Protein AF-0000000083104603 (afdb_homodimer)

pLDDT: mean 84.37, std 15.67, range [24.72, 98.12]

Structure (mmCIF, N/CA/C/O backbone):
data_AF-0000000083104603-model_v1
#
loop_
_entity.id
_entity.type
_entity.pdbx_description
1 polymer 'Crp/Fnr family transcriptional regulator'
#
loop_
_atom_site.group_PDB
_atom_site.id
_atom_site.type_symbol
_atom_site.label_atom_id
_atom_site.label_alt_id
_atom_site.label_comp_id
_atom_site.label_asym_id
_atom_site.label_entity_id
_atom_site.label_seq_id
_atom_site.pdbx_PDB_ins_code
_atom_site.Cartn_x
_atom_site.Cartn_y
_atom_site.Cartn_z
_atom_site.occupancy
_atom_site.B_iso_or_equiv
_atom_site.auth_seq_id
_atom_site.auth_comp_id
_atom_site.auth_asym_id
_atom_site.auth_atom_id
_atom_site.pdbx_PDB_model_num
ATOM 1 N N . MET A 1 1 ? -26.875 32.531 12.641 1 25.25 1 MET A N 1
ATOM 2 C CA . MET A 1 1 ? -26.422 31.781 11.461 1 25.25 1 MET A CA 1
ATOM 3 C C . MET A 1 1 ? -24.922 31.516 11.539 1 25.25 1 MET A C 1
ATOM 5 O O . MET A 1 1 ? -24.109 32.375 11.156 1 25.25 1 MET A O 1
ATOM 9 N N . SER A 1 2 ? -24.281 31.094 12.805 1 28.8 2 SER A N 1
ATOM 10 C CA . SER A 1 2 ? -22.938 31.141 13.359 1 28.8 2 SER A CA 1
ATOM 11 C C . SER A 1 2 ? -21.953 30.344 12.492 1 28.8 2 SER A C 1
ATOM 13 O O . SER A 1 2 ? -22.188 29.172 12.203 1 28.8 2 SER A O 1
ATOM 15 N N . ASN A 1 3 ? -21.141 30.984 11.594 1 29.56 3 ASN A N 1
ATOM 16 C CA . ASN A 1 3 ? -20.078 30.703 10.648 1 29.56 3 ASN A CA 1
ATOM 17 C C . ASN A 1 3 ? -18.969 29.859 11.281 1 29.56 3 ASN A C 1
ATOM 19 O O . ASN A 1 3 ? -18.359 30.281 12.273 1 29.56 3 ASN A O 1
ATOM 23 N N . CYS A 1 4 ? -19.047 28.562 11.32 1 35.66 4 CYS A N 1
ATOM 24 C CA . CYS A 1 4 ? -18.031 27.625 11.789 1 35.66 4 CYS A CA 1
ATOM 25 C C . CYS A 1 4 ? -16.641 28.047 11.305 1 35.66 4 CYS A C 1
ATOM 27 O O . CYS A 1 4 ? -15.992 27.312 10.562 1 35.66 4 CYS A O 1
ATOM 29 N N . ASN A 1 5 ? -16.359 29.297 10.898 1 34.16 5 ASN A N 1
ATOM 30 C CA . ASN A 1 5 ? -15.117 29.859 10.383 1 34.16 5 ASN A CA 1
ATOM 31 C C . ASN A 1 5 ? -13.945 29.625 11.336 1 34.16 5 ASN A C 1
ATOM 33 O O . ASN A 1 5 ? -12.828 30.094 11.078 1 34.16 5 ASN A O 1
ATOM 37 N N . GLY A 1 6 ? -14.125 29.953 12.742 1 32.59 6 GLY A N 1
ATOM 38 C CA . GLY A 1 6 ? -13.055 30.203 13.695 1 32.59 6 GLY A CA 1
ATOM 39 C C . GLY A 1 6 ? -12.133 29.016 13.875 1 32.59 6 GLY A C 1
ATOM 40 O O . GLY A 1 6 ? -12.43 27.922 13.406 1 32.59 6 GLY A O 1
ATOM 41 N N . VAL A 1 7 ? -10.922 29.297 14.633 1 36.81 7 VAL A N 1
ATOM 42 C CA . VAL A 1 7 ? -9.875 28.469 15.211 1 36.81 7 VAL A CA 1
ATOM 43 C C . VAL A 1 7 ? -10.5 27.25 15.891 1 36.81 7 VAL A C 1
ATOM 45 O O . VAL A 1 7 ? -11.328 27.391 16.797 1 36.81 7 VAL A O 1
ATOM 48 N N . CYS A 1 8 ? -10.672 26.219 15.25 1 39.34 8 CYS A N 1
ATOM 49 C CA . CYS A 1 8 ? -11.109 24.922 15.758 1 39.34 8 CYS A CA 1
ATOM 50 C C . CYS A 1 8 ? -10.453 24.609 17.094 1 39.34 8 CYS A C 1
ATOM 52 O O . CYS A 1 8 ? -9.641 23.688 17.188 1 39.34 8 CYS A O 1
ATOM 54 N N . ASP A 1 9 ? -9.805 25.469 17.812 1 39.16 9 ASP A N 1
ATOM 55 C CA . ASP A 1 9 ? -9.266 25.172 19.141 1 39.16 9 ASP A CA 1
ATOM 56 C C . ASP A 1 9 ? -10.234 24.297 19.938 1 39.16 9 ASP A C 1
ATOM 58 O O . ASP A 1 9 ? -9.805 23.422 20.703 1 39.16 9 ASP A O 1
ATOM 62 N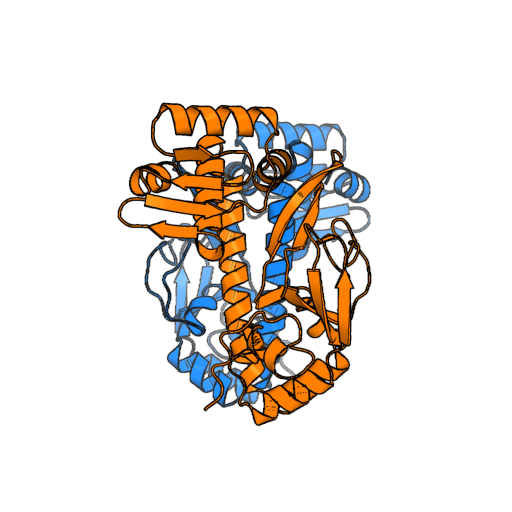 N . LEU A 1 10 ? -11.586 24.875 20.328 1 36.53 10 LEU A N 1
ATOM 63 C CA . LEU A 1 10 ? -12.625 24.312 21.188 1 36.53 10 LEU A CA 1
ATOM 64 C C . LEU A 1 10 ? -13.398 23.219 20.453 1 36.53 10 LEU A C 1
ATOM 66 O O . LEU A 1 10 ? -14.484 22.828 20.891 1 36.53 10 LEU A O 1
ATOM 70 N N . CYS A 1 11 ? -13.406 23.031 19.234 1 40.56 11 CYS A N 1
ATOM 71 C CA . CYS A 1 11 ? -14.352 22 18.828 1 40.56 11 CYS A CA 1
ATOM 72 C C . CYS A 1 11 ? -14.195 20.75 19.688 1 40.56 11 CYS A C 1
ATOM 74 O O . CYS A 1 11 ? -13.312 19.922 19.453 1 40.56 11 CYS A O 1
ATOM 76 N N . GLN A 1 12 ? -14.344 20.766 20.812 1 37 12 GLN A N 1
ATOM 77 C CA . GLN A 1 12 ? -14.742 19.766 21.812 1 37 12 GLN A CA 1
ATOM 78 C C . GLN A 1 12 ? -16.016 19.047 21.375 1 37 12 GLN A C 1
ATOM 80 O O . GLN A 1 12 ? -16.984 19.672 20.969 1 37 12 GLN A O 1
ATOM 85 N N . GLY A 1 13 ? -16.141 17.812 20.875 1 40.44 13 GLY A N 1
ATOM 86 C CA . GLY A 1 13 ? -17.281 16.938 20.703 1 40.44 13 GLY A CA 1
ATOM 87 C C . GLY A 1 13 ? -17.625 16.688 19.25 1 40.44 13 GLY A C 1
ATOM 88 O O . GLY A 1 13 ? -16.781 16.281 18.453 1 40.44 13 GLY A O 1
ATOM 89 N N . LYS A 1 14 ? -18.938 17.375 18.812 1 45.31 14 LYS A N 1
ATOM 90 C CA . LYS A 1 14 ? -19.766 17.125 17.641 1 45.31 14 LYS A CA 1
ATOM 91 C C . LYS A 1 14 ? -19 17.406 16.344 1 45.31 14 LYS A C 1
ATOM 93 O O . LYS A 1 14 ? -19.094 16.641 15.391 1 45.31 14 LYS A O 1
ATOM 98 N N . TYR A 1 15 ? -18.266 18.5 16.203 1 46.34 15 TYR A N 1
ATOM 99 C CA . TYR A 1 15 ? -17.75 19.016 14.938 1 46.34 15 TYR A CA 1
ATOM 100 C C . TYR A 1 15 ? -16.453 18.312 14.555 1 46.34 15 TYR A C 1
ATOM 102 O O . TYR A 1 15 ? -16.094 18.266 13.375 1 46.34 15 TYR A O 1
ATOM 110 N N . CYS A 1 16 ? -15.859 17.703 15.57 1 57.06 16 CYS A N 1
ATOM 111 C CA . CYS A 1 16 ? -14.578 17.062 15.297 1 57.06 16 CYS A CA 1
ATOM 112 C C . CYS A 1 16 ? -14.766 15.867 14.367 1 57.06 16 CYS A C 1
ATOM 114 O O . CYS A 1 16 ? -13.977 15.656 13.445 1 57.06 16 CYS A O 1
ATOM 116 N N . ALA A 1 17 ? -15.82 15.359 14.492 1 56.31 17 ALA A N 1
ATOM 117 C CA . ALA A 1 17 ? -16.047 14.172 13.68 1 56.31 17 ALA A CA 1
ATOM 118 C C . ALA A 1 17 ? -16.281 14.539 12.219 1 56.31 17 ALA A C 1
ATOM 120 O O . ALA A 1 17 ? -15.938 13.781 11.312 1 56.31 17 ALA A O 1
ATOM 121 N N . LYS A 1 18 ? -16.797 15.688 12.094 1 57.59 18 LYS A N 1
ATOM 122 C CA . LYS A 1 18 ? -17.094 16.125 10.734 1 57.59 18 LYS A CA 1
ATOM 123 C C . LYS A 1 18 ? -15.82 16.328 9.922 1 57.59 18 LYS A C 1
ATOM 125 O O . LYS A 1 18 ? -15.828 16.188 8.695 1 57.59 18 LYS A O 1
ATOM 130 N N . LYS A 1 19 ? -14.859 16.609 10.703 1 57.12 19 LYS A N 1
ATOM 131 C CA . LYS A 1 19 ? -13.594 16.891 10.023 1 57.12 19 LYS A CA 1
ATOM 132 C C . LYS A 1 19 ? -12.945 15.586 9.539 1 57.12 19 LYS A C 1
ATOM 134 O O . LYS A 1 19 ? -12.117 15.602 8.633 1 57.12 19 LYS A O 1
ATOM 139 N N . VAL A 1 20 ? -13.508 14.586 10.234 1 58.62 20 VAL A N 1
ATOM 140 C CA . VAL A 1 20 ? -12.938 13.305 9.852 1 58.62 20 VAL A CA 1
ATOM 141 C C . VAL A 1 20 ? -13.688 12.75 8.641 1 58.62 20 VAL A C 1
ATOM 143 O O . VAL A 1 20 ? -14.914 12.68 8.641 1 58.62 20 VAL A O 1
ATOM 146 N N . SER A 1 21 ? -12.922 12.523 7.602 1 62.38 21 SER A N 1
ATOM 147 C CA . SER A 1 21 ? -13.422 12.219 6.266 1 62.38 21 SER A CA 1
ATOM 148 C C . SER A 1 21 ? -14.477 11.125 6.309 1 62.38 21 SER A C 1
ATOM 150 O O . SER A 1 21 ? -15.523 11.227 5.664 1 62.38 21 SER A O 1
ATOM 152 N N . ILE A 1 22 ? -14.336 10.125 7.211 1 67.94 22 ILE A N 1
ATOM 153 C CA . ILE A 1 22 ? -15.219 8.977 7.055 1 67.94 22 ILE A CA 1
ATOM 154 C C . ILE A 1 22 ? -16.578 9.281 7.668 1 67.94 22 ILE A C 1
ATOM 156 O O . ILE A 1 22 ? -17.594 8.664 7.312 1 67.94 22 ILE A O 1
ATOM 160 N N . PHE A 1 23 ? -16.625 10.289 8.547 1 70.31 23 PHE A N 1
ATOM 161 C CA . PHE A 1 23 ? -17.906 10.57 9.203 1 70.31 23 PHE A CA 1
ATOM 162 C C . PHE A 1 23 ? -18.547 11.82 8.602 1 70.31 23 PHE A C 1
ATOM 164 O O . PHE A 1 23 ? -19.688 12.156 8.945 1 70.31 23 PHE A O 1
ATOM 171 N N . SER A 1 24 ? -17.688 12.484 7.82 1 66 24 SER A N 1
ATOM 172 C CA . SER A 1 24 ? -18.156 13.75 7.277 1 66 24 SER A CA 1
ATOM 173 C C . SER A 1 24 ? -19.438 13.562 6.457 1 66 24 SER A C 1
ATOM 175 O O . SER A 1 24 ? -20.203 14.508 6.258 1 66 24 SER A O 1
ATOM 177 N N . ILE A 1 25 ? -19.625 12.414 6.023 1 61.97 25 ILE A N 1
ATOM 178 C CA . ILE A 1 25 ? -20.766 12.172 5.145 1 61.97 25 ILE A CA 1
ATOM 179 C C . ILE A 1 25 ? -22 11.852 5.977 1 61.97 25 ILE A C 1
ATOM 181 O O . ILE A 1 25 ? -23.125 11.82 5.453 1 61.97 25 ILE A O 1
ATOM 185 N N . LEU A 1 26 ? -21.812 11.664 7.152 1 68.69 26 LEU A N 1
ATOM 186 C CA . LEU A 1 26 ? -22.938 11.258 7.992 1 68.69 26 LEU A CA 1
ATOM 187 C C . LEU A 1 26 ? -23.828 12.445 8.32 1 68.69 26 LEU A C 1
ATOM 189 O O . LEU A 1 26 ? -23.344 13.57 8.461 1 68.69 26 LEU A O 1
ATOM 193 N N . PRO A 1 27 ? -25.141 12.141 8.273 1 68.56 27 PRO A N 1
ATOM 194 C CA . PRO A 1 27 ? -26.047 13.195 8.719 1 68.56 27 PRO A CA 1
ATOM 195 C C . PRO A 1 27 ? -25.703 13.734 10.102 1 68.56 27 PRO A C 1
ATOM 197 O O . PRO A 1 27 ? -25.078 13.031 10.906 1 68.56 27 PRO A O 1
ATOM 200 N N . GLU A 1 28 ? -26.062 14.961 10.297 1 70.56 28 GLU A N 1
ATOM 201 C CA . GLU A 1 28 ? -25.719 15.68 11.516 1 70.56 28 GLU A CA 1
ATOM 202 C C . GLU A 1 28 ? -26.156 14.906 12.758 1 70.56 28 GLU A C 1
ATOM 204 O O . GLU A 1 28 ? -25.438 14.859 13.758 1 70.56 28 GLU A O 1
ATOM 209 N N . GLU A 1 29 ? -27.391 14.367 12.695 1 71.44 29 GLU A N 1
ATOM 210 C CA . GLU A 1 29 ? -27.891 13.625 13.852 1 71.44 29 GLU A CA 1
ATOM 211 C C . GLU A 1 29 ? -27 12.43 14.164 1 71.44 29 GLU A C 1
ATOM 213 O O . GLU A 1 29 ? -26.734 12.133 15.328 1 71.44 29 GLU A O 1
ATOM 218 N N . GLU A 1 30 ? -26.516 11.797 13.227 1 71.06 30 GLU A N 1
ATOM 219 C CA . GLU A 1 30 ? -25.656 10.633 13.398 1 71.06 30 GLU A CA 1
ATOM 220 C C . GLU A 1 30 ? -24.25 11.047 13.836 1 71.06 30 GLU A C 1
ATOM 222 O O . GLU A 1 30 ? -23.625 10.359 14.648 1 71.06 30 GLU A O 1
ATOM 227 N N . LEU A 1 31 ? -23.891 12.164 13.336 1 73.31 31 LEU A N 1
ATOM 228 C CA . LEU A 1 31 ? -22.578 12.703 13.734 1 73.31 31 LEU A CA 1
ATOM 229 C C . LEU A 1 31 ? -22.562 13.023 15.219 1 73.31 31 LEU A C 1
ATOM 231 O O . LEU A 1 31 ? -21.562 12.789 15.898 1 73.31 31 LEU A O 1
ATOM 235 N N . ALA A 1 32 ? -23.656 13.531 15.641 1 73.56 32 ALA A N 1
ATOM 236 C CA . ALA A 1 32 ? -23.766 13.883 17.047 1 73.56 32 ALA A CA 1
ATOM 237 C C . ALA A 1 32 ? -23.641 12.648 17.938 1 73.56 32 ALA A C 1
ATOM 239 O O . ALA A 1 32 ? -23.016 12.695 19 1 73.56 32 ALA A O 1
ATOM 240 N N . GLN A 1 33 ? -24.219 11.602 17.516 1 72.81 33 GLN A N 1
ATOM 241 C CA . GLN A 1 33 ? -24.172 10.359 18.281 1 72.81 33 GLN A CA 1
ATOM 242 C C . GLN A 1 33 ? -22.75 9.812 18.359 1 72.81 33 GLN A C 1
ATOM 244 O O . GLN A 1 33 ? -22.344 9.273 19.391 1 72.81 33 GLN A O 1
ATOM 249 N N . ILE A 1 34 ? -22.078 10.047 17.344 1 75.31 34 ILE A N 1
ATOM 250 C CA . ILE A 1 34 ? -20.703 9.539 17.281 1 75.31 34 ILE A CA 1
ATOM 251 C C . ILE A 1 34 ? -19.797 10.414 18.125 1 75.31 34 ILE A C 1
ATOM 253 O O . ILE A 1 34 ? -18.938 9.914 18.859 1 75.31 34 ILE A O 1
ATOM 257 N N . THR A 1 35 ? -20.031 11.695 17.984 1 75.38 35 THR A N 1
ATOM 258 C CA . THR A 1 35 ? -19.188 12.656 18.672 1 75.38 35 THR A CA 1
ATOM 259 C C . THR A 1 35 ? -19.219 12.422 20.188 1 75.38 35 THR A C 1
ATOM 261 O O . THR A 1 35 ? -18.203 12.539 20.859 1 75.38 35 THR A O 1
ATOM 264 N N . ASN A 1 36 ? -20.328 12.039 20.641 1 77.12 36 ASN A N 1
ATOM 265 C CA . ASN A 1 36 ? -20.484 11.82 22.078 1 77.12 36 ASN A CA 1
ATOM 266 C C . ASN A 1 36 ? -19.734 10.578 22.531 1 77.12 36 ASN A C 1
ATOM 268 O O . ASN A 1 36 ? -19.469 10.414 23.734 1 77.12 36 ASN A O 1
ATOM 272 N N . LYS A 1 37 ? -19.359 9.828 21.672 1 79.19 37 LYS A N 1
ATOM 273 C CA . LYS A 1 37 ? -18.703 8.57 22.016 1 79.19 37 LYS A CA 1
ATOM 274 C C . LYS A 1 37 ? -17.188 8.68 21.859 1 79.19 37 LYS A C 1
ATOM 276 O O . LYS A 1 37 ? -16.453 7.762 22.234 1 79.19 37 LYS A O 1
ATOM 281 N N . LEU A 1 38 ? -16.797 9.766 21.422 1 83.62 38 LEU A N 1
ATOM 282 C CA . LEU A 1 38 ? -15.375 9.93 21.125 1 83.62 38 LEU A CA 1
ATOM 283 C C . LEU A 1 38 ? -14.602 10.383 22.359 1 83.62 38 LEU A C 1
ATOM 285 O O . LEU A 1 38 ? -15.07 11.25 23.094 1 83.62 38 LEU A O 1
ATOM 289 N N . GLU A 1 39 ? -13.594 9.711 22.703 1 88.56 39 GLU A N 1
ATOM 290 C CA . GLU A 1 39 ? -12.609 10.195 23.656 1 88.56 39 GLU A CA 1
ATOM 291 C C . GLU A 1 39 ? -11.562 11.086 22.984 1 88.56 39 GLU A C 1
ATOM 293 O O . GLU A 1 39 ? -10.992 10.711 21.953 1 88.56 39 GLU A O 1
ATOM 298 N N . VAL A 1 40 ? -11.352 12.266 23.578 1 90.88 40 VAL A N 1
ATOM 299 C CA . VAL A 1 40 ? -10.367 13.18 23 1 90.88 40 VAL A CA 1
ATOM 300 C C . VAL A 1 40 ? -9.086 13.148 23.844 1 90.88 40 VAL A C 1
ATOM 302 O O . VAL A 1 40 ? -9.133 13.242 25.062 1 90.88 40 VAL A O 1
ATOM 305 N N . ARG A 1 41 ? -7.977 13.039 23.172 1 94.56 41 ARG A N 1
ATOM 306 C CA . ARG A 1 41 ? -6.672 13.008 23.828 1 94.56 41 ARG A CA 1
ATOM 307 C C . ARG A 1 41 ? -5.707 13.992 23.172 1 94.56 41 ARG A C 1
ATOM 309 O O . ARG A 1 41 ? -5.695 14.141 21.953 1 94.56 41 ARG A O 1
ATOM 316 N N . LYS A 1 42 ? -4.949 14.594 24 1 96.81 42 LYS A N 1
ATOM 317 C CA . LYS A 1 42 ? -3.906 15.5 23.516 1 96.81 42 LYS A CA 1
ATOM 318 C C . LYS A 1 42 ? -2.535 14.828 23.562 1 96.81 42 LYS A C 1
ATOM 320 O O . LYS A 1 42 ? -2.223 14.109 24.516 1 96.81 42 LYS A O 1
ATOM 325 N N . TYR A 1 43 ? -1.79 15.016 22.531 1 97.25 43 TYR A N 1
ATOM 326 C CA . TYR A 1 43 ? -0.425 14.508 22.422 1 97.25 43 TYR A CA 1
ATOM 327 C C . TYR A 1 43 ? 0.558 15.648 22.172 1 97.25 43 TYR A C 1
ATOM 329 O O . TYR A 1 43 ? 0.268 16.562 21.406 1 97.25 43 TYR A O 1
ATOM 337 N N . LYS A 1 44 ? 1.662 15.555 22.828 1 98.12 44 LYS A N 1
ATOM 338 C CA . LYS A 1 44 ? 2.742 16.5 22.547 1 98.12 44 LYS A CA 1
ATOM 339 C C . LYS A 1 44 ? 3.615 16 21.391 1 98.12 44 LYS A C 1
ATOM 341 O O . LYS A 1 44 ? 3.602 14.812 21.062 1 98.12 44 LYS A O 1
ATOM 346 N N . LYS A 1 45 ? 4.344 16.922 20.875 1 96.62 45 LYS A N 1
ATOM 347 C CA . LYS A 1 45 ? 5.328 16.547 19.875 1 96.62 45 LYS A CA 1
ATOM 348 C C . LYS A 1 45 ? 6.215 15.406 20.375 1 96.62 45 LYS A C 1
ATOM 350 O O . LYS A 1 45 ? 6.695 15.438 21.5 1 96.62 45 LYS A O 1
ATOM 355 N N . ASN A 1 46 ? 6.305 14.375 19.656 1 97 46 ASN A N 1
ATOM 356 C CA . ASN A 1 46 ? 7.18 13.234 19.891 1 97 46 ASN A CA 1
ATOM 357 C C . ASN A 1 46 ? 6.547 12.219 20.844 1 97 46 ASN A C 1
ATOM 359 O O . ASN A 1 46 ? 7.188 11.242 21.234 1 97 46 ASN A O 1
ATOM 363 N N . ASP A 1 47 ? 5.297 12.5 21.156 1 97.94 47 ASP A N 1
ATOM 364 C CA . ASP A 1 47 ? 4.566 11.461 21.875 1 97.94 47 ASP A CA 1
ATOM 365 C C . ASP A 1 47 ? 4.199 10.305 20.953 1 97.94 47 ASP A C 1
ATOM 367 O O . ASP A 1 47 ? 3.762 10.523 19.812 1 97.94 47 ASP A O 1
ATOM 371 N N . MET A 1 48 ? 4.402 9.07 21.453 1 97.5 48 MET A N 1
ATOM 372 C CA . MET A 1 48 ? 3.939 7.898 20.703 1 97.5 48 MET A CA 1
ATOM 373 C C . MET A 1 48 ? 2.441 7.695 20.891 1 97.5 48 MET A C 1
ATOM 375 O O . MET A 1 48 ? 1.942 7.73 22.031 1 97.5 48 MET A O 1
ATOM 379 N N . LEU A 1 49 ? 1.743 7.582 19.812 1 95.81 49 LEU A N 1
ATOM 380 C CA . LEU A 1 49 ? 0.341 7.191 19.906 1 95.81 49 LEU A CA 1
ATOM 381 C C . LEU A 1 49 ? 0.21 5.711 20.234 1 95.81 49 LEU A C 1
ATOM 383 O O . LEU A 1 49 ? -0.607 5.328 21.078 1 95.81 49 LEU A O 1
ATOM 387 N N . PHE A 1 50 ? 0.964 4.918 19.562 1 94.75 50 PHE A N 1
ATOM 388 C CA . PHE A 1 50 ? 1.017 3.48 19.781 1 94.75 50 PHE A CA 1
ATOM 389 C C . PHE A 1 50 ? 2.291 2.883 19.203 1 94.75 50 PHE A C 1
ATOM 391 O O . PHE A 1 50 ? 3.021 3.557 18.469 1 94.75 50 PHE A O 1
ATOM 398 N N . PHE A 1 51 ? 2.516 1.629 19.594 1 95.12 51 PHE A N 1
ATOM 399 C CA . PHE A 1 51 ? 3.697 0.91 19.141 1 95.12 51 PHE A CA 1
ATOM 400 C C . PHE A 1 51 ? 3.299 -0.284 18.281 1 95.12 51 PHE A C 1
ATOM 402 O O . PHE A 1 51 ? 2.225 -0.858 18.453 1 95.12 51 PHE A O 1
ATOM 409 N N . GLU A 1 52 ? 4.16 -0.469 17.312 1 92.19 52 GLU A N 1
ATOM 410 C CA . GLU A 1 52 ? 3.984 -1.709 16.562 1 92.19 52 GLU A CA 1
ATOM 411 C C . GLU A 1 52 ? 3.842 -2.904 17.5 1 92.19 52 GLU A C 1
ATOM 413 O O . GLU A 1 52 ? 4.602 -3.043 18.469 1 92.19 52 GLU A O 1
ATOM 418 N N . GLY A 1 53 ? 2.789 -3.742 17.203 1 90.19 53 GLY A N 1
ATOM 419 C CA . GLY A 1 53 ? 2.566 -4.922 18.016 1 90.19 53 GLY A CA 1
ATOM 420 C C . GLY A 1 53 ? 1.494 -4.723 19.078 1 90.19 53 GLY A C 1
ATOM 421 O O . GLY A 1 53 ? 0.965 -5.695 19.625 1 90.19 53 GLY A O 1
ATOM 422 N N . ASP A 1 54 ? 1.254 -3.443 19.438 1 90.25 54 ASP A N 1
ATOM 423 C CA . ASP A 1 54 ? 0.178 -3.17 20.391 1 90.25 54 ASP A CA 1
ATOM 424 C C . ASP A 1 54 ? -1.159 -3.691 19.875 1 90.25 54 ASP A C 1
ATOM 426 O O . ASP A 1 54 ? -1.461 -3.562 18.688 1 90.25 54 ASP A O 1
ATOM 430 N N . ILE A 1 55 ? -1.842 -4.367 20.719 1 85.81 55 ILE A N 1
ATOM 431 C CA . ILE A 1 55 ? -3.205 -4.758 20.375 1 85.81 55 ILE A CA 1
ATOM 432 C C . ILE A 1 55 ? -4.145 -3.566 20.547 1 85.81 55 ILE A C 1
ATOM 434 O O . ILE A 1 55 ? -4.07 -2.855 21.562 1 85.81 55 ILE A O 1
ATOM 438 N N . SER A 1 56 ? -4.785 -3.309 19.469 1 77.88 56 SER A N 1
ATOM 439 C CA . SER A 1 56 ? -5.711 -2.197 19.656 1 77.88 56 SER A CA 1
ATOM 440 C C . SER A 1 56 ? -7.074 -2.502 19.031 1 77.88 56 SER A C 1
ATOM 442 O O . SER A 1 56 ? -7.172 -3.287 18.094 1 77.88 56 SER A O 1
ATOM 444 N N . ASP A 1 57 ? -8.047 -1.935 19.688 1 82.44 57 ASP A N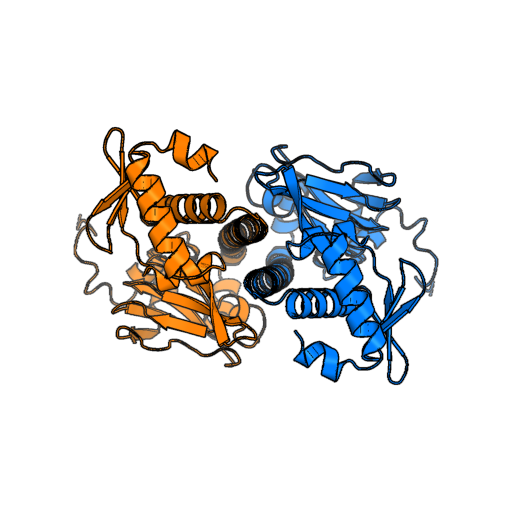 1
ATOM 445 C CA . ASP A 1 57 ? -9.422 -1.931 19.219 1 82.44 57 ASP A CA 1
ATOM 446 C C . ASP A 1 57 ? -9.938 -0.504 19.031 1 82.44 57 ASP A C 1
ATOM 448 O O . ASP A 1 57 ? -11.125 -0.232 19.234 1 82.44 57 ASP A O 1
ATOM 452 N N . LYS A 1 58 ? -8.945 0.334 18.641 1 85.69 58 LYS A N 1
ATOM 453 C CA . LYS A 1 58 ? -9.289 1.751 18.594 1 85.69 58 LYS A CA 1
ATOM 454 C C . LYS A 1 58 ? -8.977 2.348 17.219 1 85.69 58 LYS A C 1
ATOM 456 O O . LYS A 1 58 ? -8.031 1.926 16.547 1 85.69 58 LYS A O 1
ATOM 461 N N . LEU A 1 59 ? -9.82 3.232 16.875 1 87.38 59 LEU A N 1
ATOM 462 C CA . LEU A 1 59 ? -9.594 4.113 15.734 1 87.38 59 LEU A CA 1
ATOM 463 C C . LEU A 1 59 ? -9.141 5.496 16.188 1 87.38 59 LEU A C 1
ATOM 465 O O . LEU A 1 59 ? -9.758 6.086 17.078 1 87.38 59 LEU A O 1
ATOM 469 N N . PHE A 1 60 ? -8.047 5.98 15.609 1 91.06 60 PHE A N 1
ATOM 470 C CA . PHE A 1 60 ? -7.52 7.297 15.945 1 91.06 60 PHE A C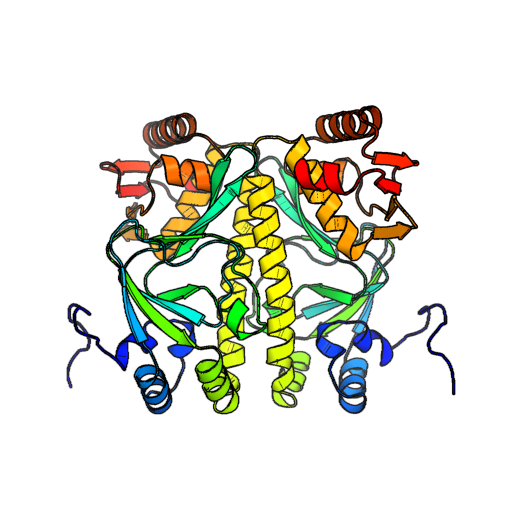A 1
ATOM 471 C C . PHE A 1 60 ? -7.848 8.305 14.852 1 91.06 60 PHE A C 1
ATOM 473 O O . PHE A 1 60 ? -7.402 8.156 13.711 1 91.06 60 PHE A O 1
ATOM 480 N N . LEU A 1 61 ? -8.57 9.25 15.203 1 89.62 61 LEU A N 1
ATOM 481 C CA . LEU A 1 61 ? -8.938 10.328 14.289 1 89.62 61 LEU A CA 1
ATOM 482 C C . LEU A 1 61 ? -8.133 11.594 14.578 1 89.62 61 LEU A C 1
ATOM 484 O O . LEU A 1 61 ? -8.18 12.109 15.695 1 89.62 61 LEU A O 1
ATOM 488 N N . ILE A 1 62 ? -7.508 12.125 13.555 1 91.94 62 ILE A N 1
ATOM 489 C CA . ILE A 1 62 ? -6.664 13.297 13.758 1 91.94 62 ILE A CA 1
ATOM 490 C C . ILE A 1 62 ? -7.504 14.562 13.617 1 91.94 62 ILE A C 1
ATOM 492 O O . ILE A 1 62 ? -7.895 14.938 12.508 1 91.94 62 ILE A O 1
ATOM 496 N N . ASN A 1 63 ? -7.684 15.203 14.68 1 89.19 63 ASN A N 1
ATOM 497 C CA . ASN A 1 63 ? -8.422 16.469 14.68 1 89.19 63 ASN A CA 1
ATOM 498 C C . ASN A 1 63 ? -7.508 17.641 14.359 1 89.19 63 ASN A C 1
ATOM 500 O O . ASN A 1 63 ? -7.91 18.578 13.664 1 89.19 63 ASN A O 1
ATOM 504 N N . LYS A 1 64 ? -6.414 17.594 14.977 1 92 64 LYS A N 1
ATOM 505 C CA . LYS A 1 64 ? -5.363 18.578 14.781 1 92 64 LYS A CA 1
ATOM 506 C C . LYS A 1 64 ? -3.98 17.969 14.93 1 92 64 LYS A C 1
ATOM 508 O O . LYS A 1 64 ? -3.768 17.094 15.789 1 92 64 LYS A O 1
ATOM 513 N N . GLY A 1 65 ? -3.137 18.547 14.062 1 93.56 65 GLY A N 1
ATOM 514 C CA . GLY A 1 65 ? -1.762 18.094 14.148 1 93.56 65 GLY A CA 1
ATOM 515 C C . GLY A 1 65 ? -1.367 17.156 13.023 1 93.56 65 GLY A C 1
ATOM 516 O O . GLY A 1 65 ? -2.053 17.094 12 1 93.56 65 GLY A O 1
ATOM 517 N N . LYS A 1 66 ? -0.161 16.516 13.203 1 94.5 66 LYS A N 1
ATOM 518 C CA . LYS A 1 66 ? 0.393 15.609 12.203 1 94.5 66 LYS A CA 1
ATOM 519 C C . LYS A 1 66 ? 0.985 14.367 12.867 1 94.5 66 LYS A C 1
ATOM 521 O O . LYS A 1 66 ? 1.612 14.461 13.922 1 94.5 66 LYS A O 1
ATOM 526 N N . ILE A 1 67 ? 0.668 13.25 12.273 1 95.88 67 ILE A N 1
ATOM 527 C CA . ILE A 1 67 ? 1.131 11.977 12.805 1 95.88 67 ILE A CA 1
ATOM 528 C C . ILE A 1 67 ? 1.965 11.25 11.75 1 95.88 67 ILE A C 1
ATOM 530 O O . ILE A 1 67 ? 1.605 11.234 10.57 1 95.88 67 ILE A O 1
ATOM 534 N N . LYS A 1 68 ? 3.043 10.711 12.18 1 95.81 68 LYS A N 1
ATOM 535 C CA . LYS A 1 68 ? 3.891 9.867 11.344 1 95.81 68 LYS A CA 1
ATOM 536 C C . LYS A 1 68 ? 3.748 8.398 11.719 1 95.81 68 LYS A C 1
ATOM 538 O O . LYS A 1 68 ? 3.836 8.039 12.898 1 95.81 68 LYS A O 1
ATOM 543 N N . ALA A 1 69 ? 3.434 7.586 10.781 1 95.81 69 ALA A N 1
ATOM 544 C CA . ALA A 1 69 ? 3.443 6.137 10.961 1 95.81 69 ALA A CA 1
ATOM 545 C C . ALA A 1 69 ? 4.652 5.508 10.273 1 95.81 69 ALA A C 1
ATOM 547 O O . ALA A 1 69 ? 4.957 5.82 9.125 1 95.81 69 ALA A O 1
ATOM 548 N N . PHE A 1 70 ? 5.391 4.637 10.977 1 96.12 70 PHE A N 1
ATOM 549 C CA . PHE A 1 70 ? 6.633 4.117 10.414 1 96.12 70 PHE A CA 1
ATOM 550 C C . PHE A 1 70 ? 6.926 2.723 10.953 1 96.12 70 PHE A C 1
ATOM 552 O O . PHE A 1 70 ? 6.387 2.326 11.992 1 96.12 70 PHE A O 1
ATOM 559 N N . LYS A 1 71 ? 7.648 2.047 10.164 1 93.88 71 LYS A N 1
ATOM 560 C CA . LYS A 1 71 ? 8.219 0.762 10.562 1 93.88 71 LYS A CA 1
ATOM 561 C C . LYS A 1 71 ? 9.742 0.822 10.578 1 93.88 71 LYS A C 1
ATOM 563 O O . LYS A 1 71 ? 10.352 1.61 9.852 1 93.88 71 LYS A O 1
ATOM 568 N N . TYR A 1 72 ? 10.305 0.006 11.414 1 91.75 72 TYR A N 1
ATOM 569 C CA . TYR A 1 72 ? 11.758 -0.077 11.391 1 91.75 72 TYR A CA 1
ATOM 570 C C . TYR A 1 72 ? 12.234 -1.083 10.352 1 91.75 72 TYR A C 1
ATOM 572 O O . TYR A 1 72 ? 11.641 -2.154 10.195 1 91.75 72 TYR A O 1
ATOM 580 N N . THR A 1 73 ? 13.234 -0.643 9.625 1 86.94 73 THR A N 1
ATOM 581 C CA . THR A 1 73 ? 13.906 -1.59 8.742 1 86.94 73 THR A CA 1
ATOM 582 C C . THR A 1 73 ? 14.867 -2.479 9.531 1 86.94 73 THR A C 1
ATOM 584 O O . THR A 1 73 ? 15.07 -2.268 10.734 1 86.94 73 THR A O 1
ATOM 587 N N . ARG A 1 74 ? 15.414 -3.469 8.852 1 79.5 74 ARG A N 1
ATOM 588 C CA . ARG A 1 74 ? 16.312 -4.398 9.523 1 79.5 74 ARG A CA 1
ATOM 589 C C . ARG A 1 74 ? 17.531 -3.672 10.07 1 79.5 74 ARG A C 1
ATOM 591 O O . ARG A 1 74 ? 18.062 -4.043 11.125 1 79.5 74 ARG A O 1
ATOM 598 N N . ASP A 1 75 ? 17.953 -2.689 9.406 1 83.25 75 ASP A N 1
ATOM 599 C CA . ASP A 1 75 ? 19.156 -1.96 9.836 1 83.25 75 ASP A CA 1
ATOM 600 C C . ASP A 1 75 ? 18.797 -0.868 10.844 1 83.25 75 ASP A C 1
ATOM 602 O O . ASP A 1 75 ? 19.625 -0.03 11.18 1 83.25 75 ASP A O 1
ATOM 606 N N . GLY A 1 76 ? 17.531 -0.83 11.273 1 85.75 76 GLY A N 1
ATOM 607 C CA . GLY A 1 76 ? 17.141 0.059 12.359 1 85.75 76 GLY A CA 1
ATOM 608 C C . GLY A 1 76 ? 16.672 1.418 11.875 1 85.75 76 GLY A C 1
ATOM 609 O O . GLY A 1 76 ? 16.438 2.322 12.68 1 85.75 76 GLY A O 1
ATOM 610 N N . LYS A 1 77 ? 16.547 1.566 10.68 1 89.56 77 LYS A N 1
ATOM 611 C CA . LYS A 1 77 ? 16.062 2.83 10.125 1 89.56 77 LYS A CA 1
ATOM 612 C C . LYS A 1 77 ? 14.539 2.873 10.102 1 89.56 77 LYS A C 1
ATOM 614 O O . LYS A 1 77 ? 13.891 1.836 9.961 1 89.56 77 LYS A O 1
ATOM 619 N N . GLU A 1 78 ? 14.039 4.133 10.172 1 93.56 78 GLU A N 1
ATOM 620 C CA . GLU A 1 78 ? 12.594 4.305 10.047 1 93.56 78 GLU A CA 1
ATOM 621 C C . GLU A 1 78 ? 12.164 4.328 8.586 1 93.56 78 GLU A C 1
ATOM 623 O O . GLU A 1 78 ? 12.719 5.078 7.781 1 93.56 78 GLU A O 1
ATOM 628 N N . GLN A 1 79 ? 11.344 3.449 8.266 1 94.31 79 GLN A N 1
ATOM 629 C CA . GLN A 1 79 ? 10.641 3.559 6.992 1 94.31 79 GLN A CA 1
ATOM 630 C C . GLN A 1 79 ? 9.234 4.113 7.188 1 94.31 79 GLN A C 1
ATOM 632 O O . GLN A 1 79 ? 8.367 3.441 7.746 1 94.31 79 GLN A O 1
ATOM 637 N N . ILE A 1 80 ? 9.047 5.289 6.727 1 95.12 80 ILE A N 1
ATOM 638 C CA . ILE A 1 80 ? 7.758 5.945 6.91 1 95.12 80 ILE A CA 1
ATOM 639 C C . ILE A 1 80 ? 6.738 5.363 5.934 1 95.12 80 ILE A C 1
ATOM 641 O O . ILE A 1 80 ? 7.027 5.203 4.746 1 95.12 80 ILE A O 1
ATOM 645 N N . ILE A 1 81 ? 5.586 5.098 6.492 1 93.88 81 ILE A N 1
ATOM 646 C CA . ILE A 1 81 ? 4.496 4.52 5.711 1 93.88 81 ILE A CA 1
ATOM 647 C C . ILE A 1 81 ? 3.451 5.59 5.41 1 93.88 81 ILE A C 1
ATOM 649 O O . ILE A 1 81 ? 2.984 5.707 4.277 1 93.88 81 ILE A O 1
ATOM 653 N N . TYR A 1 82 ? 3.117 6.324 6.438 1 91.81 82 TYR A N 1
ATOM 654 C CA . TYR A 1 82 ? 2.092 7.355 6.32 1 91.81 82 TYR A CA 1
ATOM 655 C C . TYR A 1 82 ? 2.543 8.648 6.988 1 91.81 82 TYR A C 1
ATOM 657 O O . TYR A 1 82 ? 3.25 8.625 7.996 1 91.81 82 TYR A O 1
ATOM 665 N N . ILE A 1 83 ? 2.119 9.711 6.367 1 92.56 83 ILE A N 1
ATOM 666 C CA . ILE A 1 83 ? 2.031 11.008 7.031 1 92.56 83 ILE A CA 1
ATOM 667 C C . ILE A 1 83 ? 0.572 11.461 7.098 1 92.56 83 ILE A C 1
ATOM 669 O O . ILE A 1 83 ? -0.062 11.68 6.062 1 92.56 83 ILE A O 1
ATOM 673 N N . LEU A 1 84 ? 0.126 11.562 8.281 1 91.56 84 LEU A N 1
ATOM 674 C CA . LEU A 1 84 ? -1.291 11.844 8.477 1 91.56 84 LEU A CA 1
ATOM 675 C C . LEU A 1 84 ? -1.491 13.242 9.047 1 91.56 84 LEU A C 1
ATOM 677 O O . LEU A 1 84 ? -0.712 13.688 9.891 1 91.56 84 LEU A O 1
ATOM 681 N N . ALA A 1 85 ? -2.508 13.812 8.555 1 91.25 85 ALA A N 1
ATOM 682 C CA . ALA A 1 85 ? -2.846 15.156 9 1 91.25 85 ALA A CA 1
ATOM 683 C C . ALA A 1 85 ? -4.328 15.273 9.352 1 91.25 85 ALA A C 1
ATOM 685 O O . ALA A 1 85 ? -5.027 14.258 9.438 1 91.25 85 ALA A O 1
ATOM 686 N N . GLU A 1 86 ? -4.73 16.484 9.656 1 87.69 86 GLU A N 1
ATOM 687 C CA . GLU A 1 86 ? -6.113 16.75 10.047 1 87.69 86 GLU A CA 1
ATOM 688 C C . GLU A 1 86 ? -7.094 16.125 9.062 1 87.69 86 GLU A C 1
ATOM 690 O O . GLU A 1 86 ? -6.949 16.281 7.852 1 87.69 86 GLU A O 1
ATOM 695 N N . GLY A 1 87 ? -8.086 15.328 9.648 1 83 87 GLY A N 1
ATOM 696 C CA . GLY A 1 87 ? -9.094 14.68 8.828 1 83 87 GLY A CA 1
ATOM 697 C C . GLY A 1 87 ? -8.781 13.227 8.531 1 83 87 GLY A C 1
ATOM 698 O O . GLY A 1 87 ? -9.672 12.453 8.164 1 83 87 GLY A O 1
ATOM 699 N N . ASP A 1 88 ? -7.488 12.914 8.711 1 86.69 88 ASP A N 1
ATOM 700 C CA . ASP A 1 88 ? -7.078 11.531 8.484 1 86.69 88 ASP A CA 1
ATOM 701 C C . ASP A 1 88 ? -7.352 10.672 9.711 1 86.69 88 ASP A C 1
ATOM 703 O O . ASP A 1 88 ? -7.695 11.188 10.773 1 86.69 88 ASP A O 1
ATOM 707 N N . PHE A 1 89 ? -7.25 9.398 9.484 1 87.75 89 PHE A N 1
ATOM 708 C CA . PHE A 1 89 ? -7.422 8.461 10.586 1 87.75 89 PHE A CA 1
ATOM 709 C C . PHE A 1 89 ? -6.52 7.246 10.414 1 87.75 89 PHE A C 1
ATOM 711 O O . PHE A 1 89 ? -6.023 6.988 9.32 1 87.75 89 PHE A O 1
ATOM 718 N N . ILE A 1 90 ? -6.301 6.59 11.547 1 88.69 90 ILE A N 1
ATOM 719 C CA . ILE A 1 90 ? -5.48 5.379 11.531 1 88.69 90 ILE A CA 1
ATOM 720 C C . ILE A 1 90 ? -6.012 4.391 12.57 1 88.69 90 ILE A C 1
ATOM 722 O O . ILE A 1 90 ? -6.66 4.789 13.539 1 88.69 90 ILE A O 1
ATOM 726 N N . GLY A 1 91 ? -5.812 3.129 12.328 1 83.69 91 GLY A N 1
ATOM 727 C CA . GLY A 1 91 ? -6.309 2.08 13.211 1 83.69 91 GLY A CA 1
ATOM 728 C C . GLY A 1 91 ? -7.574 1.421 12.695 1 83.69 91 GLY A C 1
ATOM 729 O O . GLY A 1 91 ? -8.211 0.642 13.414 1 83.69 91 GLY A O 1
ATOM 730 N N . ASP A 1 92 ? -7.973 1.744 11.586 1 73.94 92 ASP A N 1
ATOM 731 C CA . ASP A 1 92 ? -9.227 1.286 11 1 73.94 92 ASP A CA 1
ATOM 732 C C . ASP A 1 92 ? -9.234 -0.233 10.844 1 73.94 92 ASP A C 1
ATOM 734 O O . ASP A 1 92 ? -10.297 -0.861 10.914 1 73.94 92 ASP A O 1
ATOM 738 N N . MET A 1 93 ? -8.078 -0.716 10.719 1 73.25 93 MET A N 1
ATOM 739 C CA . MET A 1 93 ? -7.988 -2.164 10.547 1 73.25 93 MET A CA 1
ATOM 740 C C . MET A 1 93 ? -8.391 -2.887 11.828 1 73.25 93 MET A C 1
ATOM 742 O O . MET A 1 93 ? -8.93 -3.992 11.781 1 73.25 93 MET A O 1
ATOM 746 N N . SER A 1 94 ? -8.109 -2.256 12.844 1 73 94 SER A N 1
ATOM 747 C CA . SER A 1 94 ? -8.43 -2.834 14.148 1 73 94 SER A CA 1
ATOM 748 C C . SER A 1 94 ? -9.938 -2.896 14.367 1 73 94 SER A C 1
ATOM 750 O O . SER A 1 94 ? -10.414 -3.639 15.227 1 73 94 SER A O 1
ATOM 752 N N . LEU A 1 95 ? -10.641 -2.113 13.617 1 73.31 95 LEU A N 1
ATOM 753 C CA . LEU A 1 95 ? -12.094 -2.084 13.766 1 73.31 95 LEU A CA 1
ATOM 754 C C . LEU A 1 95 ? -12.734 -3.252 13.031 1 73.31 95 LEU A C 1
ATOM 756 O O . LEU A 1 95 ? -13.883 -3.617 13.312 1 73.31 95 LEU A O 1
ATOM 760 N N . ILE A 1 96 ? -12.07 -3.684 12.094 1 69.88 96 ILE A N 1
ATOM 761 C CA . ILE A 1 96 ? -12.609 -4.773 11.289 1 69.88 96 ILE A CA 1
ATOM 762 C C . ILE A 1 96 ? -12.195 -6.113 11.883 1 69.88 96 ILE A C 1
ATOM 764 O O . ILE A 1 96 ? -13.008 -7.039 11.977 1 69.88 96 ILE A O 1
ATOM 768 N N . LYS A 1 97 ? -11.039 -6.254 12.188 1 69.31 97 LYS A N 1
ATOM 769 C CA . LYS A 1 97 ? -10.484 -7.461 12.797 1 69.31 97 LYS A CA 1
ATOM 770 C C . LYS A 1 97 ? -9.508 -7.113 13.914 1 69.31 97 LYS A C 1
ATOM 772 O O . LYS A 1 97 ? -8.695 -6.195 13.773 1 69.31 97 LYS A O 1
ATOM 777 N N . GLN A 1 98 ? -9.844 -7.699 15 1 71.12 98 GLN A N 1
ATOM 778 C CA . GLN A 1 98 ? -8.867 -7.504 16.062 1 71.12 98 GLN A CA 1
ATOM 779 C C . GLN A 1 98 ? -7.461 -7.887 15.594 1 71.12 98 GLN A C 1
ATOM 781 O O . GLN A 1 98 ? -7.262 -8.969 15.031 1 71.12 98 GLN A O 1
ATOM 786 N N . SER A 1 99 ? -6.672 -6.934 15.562 1 75.44 99 SER A N 1
ATOM 787 C CA . SER A 1 99 ? -5.309 -7.188 15.117 1 75.44 99 SER A CA 1
ATOM 788 C C . SER A 1 99 ? -4.316 -6.258 15.805 1 75.44 99 SER A C 1
ATOM 790 O O . SER A 1 99 ? -4.715 -5.383 16.578 1 75.44 99 SER A O 1
ATOM 792 N N . GLU A 1 100 ? -3.068 -6.559 15.695 1 86.31 100 GLU A N 1
ATOM 793 C CA . GLU A 1 100 ? -1.999 -5.711 16.219 1 86.31 100 GLU A 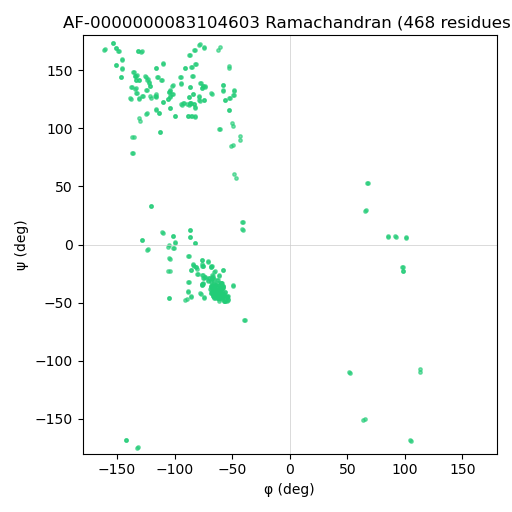CA 1
ATOM 794 C C . GLU A 1 100 ? -1.623 -4.621 15.211 1 86.31 100 GLU A C 1
ATOM 796 O O . GLU A 1 100 ? -1.738 -4.816 14 1 86.31 100 GLU A O 1
ATOM 801 N N . PHE A 1 101 ? -1.283 -3.463 15.875 1 86.88 101 PHE A N 1
ATOM 802 C CA . PHE A 1 101 ? -0.726 -2.445 14.992 1 86.88 101 PHE A CA 1
ATOM 803 C C . PHE A 1 101 ? 0.51 -2.971 14.266 1 86.88 101 PHE A C 1
ATOM 805 O O . PHE A 1 101 ? 1.352 -3.639 14.875 1 86.88 101 PHE A O 1
ATOM 812 N N . LYS A 1 102 ? 0.583 -2.68 13.031 1 86.25 102 LYS A N 1
ATOM 813 C CA . LYS A 1 102 ? 1.685 -3.201 12.234 1 86.25 102 LYS A CA 1
ATOM 814 C C . LYS A 1 102 ? 2.779 -2.154 12.055 1 86.25 102 LYS A C 1
ATOM 816 O O . LYS A 1 102 ? 3.758 -2.385 11.344 1 86.25 102 LYS A O 1
ATOM 821 N N . PHE A 1 103 ? 2.578 -1.053 12.641 1 92.62 103 PHE A N 1
ATOM 822 C CA . PHE A 1 103 ? 3.555 0.029 12.578 1 92.62 103 PHE A CA 1
ATOM 823 C C . PHE A 1 103 ? 3.488 0.894 13.828 1 92.62 103 PHE A C 1
ATOM 825 O O . PHE A 1 103 ? 2.627 0.687 14.688 1 92.62 103 PHE A O 1
ATOM 832 N N . ASN A 1 104 ? 4.469 1.75 13.961 1 95.5 104 ASN A N 1
ATOM 833 C CA . ASN A 1 104 ? 4.484 2.752 15.016 1 95.5 104 ASN A CA 1
ATOM 834 C C . ASN A 1 104 ? 3.84 4.059 14.562 1 95.5 104 ASN A C 1
ATOM 836 O O . ASN A 1 104 ? 3.787 4.344 13.367 1 95.5 104 ASN A O 1
ATOM 840 N N . ALA A 1 105 ? 3.311 4.758 15.508 1 96.75 105 ALA A N 1
ATOM 841 C CA . ALA A 1 105 ? 2.773 6.082 15.203 1 96.75 105 ALA A CA 1
ATOM 842 C C . ALA A 1 105 ? 3.236 7.109 16.234 1 96.75 105 ALA A C 1
ATOM 844 O O . ALA A 1 105 ? 3.166 6.867 17.438 1 96.75 105 ALA A O 1
ATOM 845 N N . ILE A 1 106 ? 3.74 8.227 15.758 1 97.38 106 ILE A N 1
ATOM 846 C CA . ILE A 1 106 ? 4.301 9.25 16.625 1 97.38 106 ILE A CA 1
ATOM 847 C C . ILE A 1 106 ? 3.777 10.625 16.203 1 97.38 106 ILE A C 1
ATOM 849 O O . ILE A 1 106 ? 3.59 10.891 15.023 1 97.38 106 ILE A O 1
ATOM 853 N N . ALA A 1 107 ? 3.506 11.469 17.203 1 97.69 107 ALA A N 1
ATOM 854 C CA . ALA A 1 107 ? 3.094 12.844 16.906 1 97.69 107 ALA A CA 1
ATOM 855 C C . ALA A 1 107 ? 4.277 13.688 16.438 1 97.69 107 ALA A C 1
ATOM 857 O O . ALA A 1 107 ? 5.293 13.781 17.141 1 97.69 107 ALA A O 1
ATOM 858 N N . MET A 1 108 ? 4.102 14.242 15.312 1 95.44 108 MET A N 1
ATOM 859 C CA . MET A 1 108 ? 5.168 15.078 14.766 1 95.44 108 MET A CA 1
ATOM 860 C C . MET A 1 108 ? 5.09 16.5 15.328 1 95.44 108 MET A C 1
ATOM 862 O O . MET A 1 108 ? 6.047 17.266 15.211 1 95.44 108 MET A O 1
ATOM 866 N N . GLU A 1 109 ? 3.996 16.922 15.891 1 95.88 109 GLU A N 1
ATOM 867 C CA . GLU A 1 109 ? 3.703 18.172 16.578 1 95.88 109 GLU A CA 1
ATOM 868 C C . GLU A 1 109 ? 2.584 18 17.594 1 95.88 109 GLU A C 1
ATOM 870 O O . GLU A 1 109 ? 2.014 16.906 17.719 1 95.88 109 GLU A O 1
ATOM 875 N N . ASP A 1 110 ? 2.357 19.062 18.344 1 97.19 110 ASP A N 1
ATOM 876 C CA . ASP A 1 110 ? 1.221 18.984 19.266 1 97.19 110 ASP A CA 1
ATOM 877 C C . ASP A 1 110 ? -0.066 18.656 18.5 1 97.19 110 ASP A C 1
ATOM 879 O O . ASP A 1 110 ? -0.4 19.312 17.516 1 97.19 110 ASP A O 1
ATOM 883 N N . SER A 1 111 ? -0.69 17.531 19 1 96.19 111 SER A N 1
ATOM 884 C CA . SER A 1 111 ? -1.814 17 18.234 1 96.19 111 SER A CA 1
ATOM 885 C C . SER A 1 111 ? -3.004 16.688 19.141 1 96.19 111 SER A C 1
ATOM 887 O O . SER A 1 111 ? -2.83 16.406 20.328 1 96.19 111 SER A O 1
ATOM 889 N N . THR A 1 112 ? -4.145 16.891 18.625 1 94.94 112 THR A N 1
ATOM 890 C CA . THR A 1 112 ? -5.402 16.484 19.234 1 94.94 112 THR A CA 1
ATOM 891 C C . THR A 1 112 ? -6.043 15.336 18.453 1 94.94 112 THR A C 1
ATOM 893 O O . THR A 1 112 ? -6.312 15.469 17.266 1 94.94 112 THR A O 1
ATOM 896 N N . ILE A 1 113 ? -6.285 14.219 19.188 1 93.81 113 ILE A N 1
ATOM 897 C CA . ILE A 1 113 ? -6.754 13 18.547 1 93.81 113 ILE A CA 1
ATOM 898 C C . ILE A 1 113 ? -8.055 12.539 19.188 1 93.81 113 ILE A C 1
ATOM 900 O O . ILE A 1 113 ? -8.172 12.523 20.422 1 93.81 113 ILE A O 1
ATOM 904 N N . SER A 1 114 ? -9.008 12.219 18.359 1 90.31 114 SER A N 1
ATOM 905 C CA . SER A 1 114 ? -10.211 11.547 18.828 1 90.31 114 SER A CA 1
ATOM 906 C C . SER A 1 114 ? -10.094 10.039 18.688 1 90.31 114 SER A C 1
ATOM 908 O O . SER A 1 114 ? -9.594 9.539 17.688 1 90.31 114 SER A O 1
ATOM 910 N N . ILE A 1 115 ? -10.539 9.383 19.672 1 90.44 115 ILE A N 1
ATOM 911 C CA . ILE A 1 115 ? -10.43 7.93 19.703 1 90.44 115 ILE A CA 1
ATOM 912 C C . ILE A 1 115 ? -11.82 7.305 19.703 1 90.44 115 ILE A C 1
ATOM 914 O O . ILE A 1 115 ? -12.68 7.699 20.484 1 90.44 115 ILE A O 1
ATOM 918 N N . LEU A 1 116 ? -12.031 6.422 18.797 1 87 116 LEU A N 1
ATOM 919 C CA . LEU A 1 116 ? -13.258 5.637 18.703 1 87 116 LEU A CA 1
ATOM 920 C C . LEU A 1 116 ? -12.969 4.156 18.922 1 87 116 LEU A C 1
ATOM 922 O O . LEU A 1 116 ? -12.094 3.584 18.281 1 87 116 LEU A O 1
ATOM 926 N N . THR A 1 117 ? -13.695 3.512 19.828 1 86.31 117 THR A N 1
ATOM 927 C CA . THR A 1 117 ? -13.477 2.096 20.094 1 86.31 117 THR A CA 1
ATOM 928 C C . THR A 1 117 ? -14.18 1.227 19.062 1 86.31 117 THR A C 1
ATOM 930 O O . THR A 1 117 ? -15.141 1.664 18.422 1 86.31 117 THR A O 1
ATOM 933 N N . LYS A 1 118 ? -13.641 0.029 18.922 1 84 118 LYS A N 1
ATOM 934 C CA . LYS A 1 118 ? -14.289 -0.923 18.031 1 84 118 LYS A CA 1
ATOM 935 C C . LYS A 1 118 ? -15.758 -1.123 18.391 1 84 118 LYS A C 1
ATOM 937 O O . LYS A 1 118 ? -16.625 -1.198 17.516 1 84 118 LYS A O 1
ATOM 942 N N . LYS A 1 119 ? -16.031 -1.284 19.656 1 84.25 119 LYS A N 1
ATOM 943 C CA . LYS A 1 119 ? -17.406 -1.477 20.141 1 84.25 119 LYS A CA 1
ATOM 944 C C . LYS A 1 119 ? -18.312 -0.359 19.656 1 84.25 119 LYS A C 1
ATOM 946 O O . LYS A 1 119 ? -19.406 -0.622 19.141 1 84.25 119 LYS A O 1
ATOM 951 N N . ASP A 1 120 ? -17.844 0.819 19.812 1 82.81 120 ASP A N 1
ATOM 952 C CA . ASP A 1 120 ? -18.641 1.962 19.391 1 82.81 120 ASP A CA 1
ATOM 953 C C . ASP A 1 120 ? -18.781 2.008 17.859 1 82.81 120 ASP A C 1
ATOM 955 O O . ASP A 1 120 ? -19.828 2.352 17.344 1 82.81 120 ASP A O 1
ATOM 959 N N . PHE A 1 121 ? -17.734 1.69 17.219 1 81 121 PHE A N 1
ATOM 960 C CA . PHE A 1 121 ? -17.75 1.674 15.758 1 81 121 PHE A CA 1
ATOM 961 C C . PHE A 1 121 ? -18.75 0.644 15.242 1 81 121 PHE A C 1
ATOM 963 O O . PHE A 1 121 ? -19.516 0.918 14.305 1 81 121 PHE A O 1
ATOM 970 N N . ASP A 1 122 ? -18.703 -0.487 15.844 1 79.69 122 ASP A N 1
ATOM 971 C CA . ASP A 1 122 ? -19.625 -1.54 15.445 1 79.69 122 ASP A CA 1
ATOM 972 C C . ASP A 1 122 ? -21.078 -1.072 15.57 1 79.69 122 ASP A C 1
ATOM 974 O O . ASP A 1 122 ? -21.906 -1.347 14.703 1 79.69 122 ASP A O 1
ATOM 978 N N . LYS A 1 123 ? -21.391 -0.418 16.594 1 81.19 123 LYS A N 1
ATOM 979 C CA . LYS A 1 123 ? -22.734 0.109 16.797 1 81.19 123 LYS A CA 1
ATOM 980 C C . LYS A 1 123 ? -23.109 1.111 15.711 1 81.19 123 LYS A C 1
ATOM 982 O O . LYS A 1 123 ? -24.234 1.094 15.203 1 81.19 123 LYS A O 1
ATOM 987 N N . ILE A 1 124 ? -22.141 1.915 15.391 1 78.12 124 ILE A N 1
ATOM 988 C CA . ILE A 1 124 ? -22.375 2.934 14.375 1 78.12 124 ILE A CA 1
ATOM 989 C C . ILE A 1 124 ? -22.625 2.266 13.023 1 78.12 124 ILE A C 1
ATOM 991 O O . ILE A 1 124 ? -23.531 2.652 12.289 1 78.12 124 ILE A O 1
ATOM 995 N N . LEU A 1 125 ? -21.844 1.337 12.742 1 76.31 125 LEU A N 1
ATOM 996 C CA . LEU A 1 125 ? -21.953 0.623 11.477 1 76.31 125 LEU A CA 1
ATOM 997 C C . LEU A 1 125 ? -23.297 -0.087 11.359 1 76.31 125 LEU A C 1
ATOM 999 O O . LEU A 1 125 ? -23.906 -0.102 10.289 1 76.31 125 LEU A O 1
ATOM 1003 N N . LEU A 1 126 ? -23.656 -0.738 12.406 1 74.19 126 LEU A N 1
ATOM 1004 C CA . LEU A 1 126 ? -24.922 -1.459 12.43 1 74.19 126 LEU A CA 1
ATOM 1005 C C . LEU A 1 126 ? -26.094 -0.519 12.148 1 74.19 126 LEU A C 1
ATOM 1007 O O . LEU A 1 126 ? -27.031 -0.891 11.453 1 74.19 126 LEU A O 1
ATOM 1011 N N . ASN A 1 127 ? -25.953 0.586 12.633 1 75.75 127 ASN A N 1
ATOM 1012 C CA . ASN A 1 127 ? -27.047 1.544 12.5 1 75.75 127 ASN A CA 1
ATOM 1013 C C . ASN A 1 127 ? -26.969 2.307 11.18 1 75.75 127 ASN A C 1
ATOM 1015 O O . ASN A 1 127 ? -27.969 2.883 10.727 1 75.75 127 ASN A O 1
ATOM 1019 N N . ASN A 1 128 ? -25.812 2.312 10.68 1 76.88 128 ASN A N 1
ATOM 1020 C CA . ASN A 1 128 ? -25.562 3.059 9.453 1 76.88 128 ASN A CA 1
ATOM 1021 C C . ASN A 1 128 ? -24.703 2.264 8.477 1 76.88 128 ASN A C 1
ATOM 1023 O O . ASN A 1 128 ? -23.547 2.611 8.242 1 76.88 128 ASN A O 1
ATOM 1027 N N . PRO A 1 129 ? -25.328 1.367 7.828 1 71.62 129 PRO A N 1
ATOM 1028 C CA . PRO A 1 129 ? -24.531 0.479 6.969 1 71.62 129 PRO A CA 1
ATOM 1029 C C . PRO A 1 129 ? -23.875 1.217 5.809 1 71.62 129 PRO A C 1
ATOM 1031 O O . PRO A 1 129 ? -22.859 0.761 5.281 1 71.62 129 PRO A O 1
ATOM 1034 N N . THR A 1 130 ? -24.422 2.338 5.434 1 73.12 130 THR A N 1
ATOM 1035 C CA . THR A 1 130 ? -23.859 3.094 4.32 1 73.12 130 THR A CA 1
ATOM 1036 C C . THR A 1 130 ? -22.484 3.656 4.68 1 73.12 130 THR A C 1
ATOM 1038 O O . THR A 1 130 ? -21.719 4.047 3.797 1 73.12 130 THR A O 1
ATOM 1041 N N . ILE A 1 131 ? -22.172 3.729 5.965 1 75.44 131 ILE A N 1
ATOM 1042 C CA . ILE A 1 131 ? -20.891 4.215 6.434 1 75.44 131 ILE A CA 1
ATOM 1043 C C . ILE A 1 131 ? -19.781 3.299 5.934 1 75.44 131 ILE A C 1
ATOM 1045 O O . ILE A 1 131 ? -18.672 3.756 5.637 1 75.44 131 ILE A O 1
ATOM 1049 N N . ALA A 1 132 ? -20.141 2.027 5.785 1 75.12 132 ALA A N 1
ATOM 1050 C CA . ALA A 1 132 ? -19.156 1.058 5.309 1 75.12 132 ALA A CA 1
ATOM 1051 C C . ALA A 1 132 ? -18.672 1.415 3.908 1 75.12 132 ALA A C 1
ATOM 1053 O O . ALA A 1 132 ? -17.484 1.284 3.607 1 75.12 132 ALA A O 1
ATOM 1054 N N . LEU A 1 133 ? -19.547 1.88 3.131 1 74.5 133 LEU A N 1
ATOM 1055 C CA . LEU A 1 133 ? -19.188 2.256 1.769 1 74.5 133 LEU A CA 1
ATOM 1056 C C . LEU A 1 133 ? -18.281 3.484 1.763 1 74.5 133 LEU A C 1
ATOM 1058 O O . LEU A 1 133 ? -17.375 3.584 0.943 1 74.5 133 LEU A O 1
ATOM 1062 N N . LYS A 1 134 ? -18.5 4.336 2.605 1 75.38 134 LYS A N 1
ATOM 1063 C CA . LYS A 1 134 ? -17.656 5.523 2.721 1 75.38 134 LYS A CA 1
ATOM 1064 C C . LYS A 1 134 ? -16.266 5.16 3.197 1 75.38 134 LYS A C 1
ATOM 1066 O O . LYS A 1 134 ? -15.273 5.707 2.703 1 75.38 134 LYS A O 1
ATOM 1071 N N . ILE A 1 135 ? -16.297 4.316 4.066 1 77.12 135 ILE A N 1
ATOM 1072 C CA . ILE A 1 135 ? -15.008 3.842 4.574 1 77.12 135 ILE A CA 1
ATOM 1073 C C . ILE A 1 135 ? -14.227 3.17 3.451 1 77.12 135 ILE A C 1
ATOM 1075 O O . ILE A 1 135 ? -13.016 3.379 3.316 1 77.12 135 ILE A O 1
ATOM 1079 N N . LEU A 1 136 ? -14.961 2.453 2.707 1 77.44 136 LEU A N 1
ATOM 1080 C CA . LEU A 1 136 ? -14.344 1.787 1.568 1 77.44 136 LEU A CA 1
ATOM 1081 C C . LEU A 1 136 ? -13.695 2.803 0.63 1 77.44 136 LEU A C 1
ATOM 1083 O O . LEU A 1 136 ? -12.609 2.561 0.099 1 77.44 136 LEU A O 1
ATOM 1087 N N . GLY A 1 137 ? -14.32 3.893 0.469 1 77.94 137 GLY A N 1
ATOM 1088 C CA . GLY A 1 137 ? -13.766 4.949 -0.36 1 77.94 137 GLY A CA 1
ATOM 1089 C C . GLY A 1 137 ? -12.469 5.516 0.189 1 77.94 137 GLY A C 1
ATOM 1090 O O . GLY A 1 137 ? -11.516 5.742 -0.561 1 77.94 137 GLY A O 1
ATOM 1091 N N . VAL A 1 138 ? -12.391 5.715 1.438 1 78.44 138 VAL A N 1
ATOM 1092 C CA . VAL A 1 138 ? -11.195 6.258 2.076 1 78.44 138 VAL A CA 1
ATOM 1093 C C . VAL A 1 138 ? -10.062 5.238 2.004 1 78.44 138 VAL A C 1
ATOM 1095 O O . VAL A 1 138 ? -8.914 5.598 1.731 1 78.44 138 VAL A O 1
ATOM 1098 N N . ILE A 1 139 ? -10.445 4.059 2.236 1 80.06 139 ILE A N 1
ATOM 1099 C CA . ILE A 1 139 ? -9.445 3 2.191 1 80.06 139 ILE A CA 1
ATOM 1100 C C . ILE A 1 139 ? -8.914 2.852 0.767 1 80.06 139 ILE A C 1
ATOM 1102 O O . ILE A 1 139 ? -7.73 2.57 0.564 1 80.06 139 ILE A O 1
ATOM 1106 N N . HIS A 1 140 ? -9.781 3.041 -0.11 1 80.38 140 HIS A N 1
ATOM 1107 C CA . HIS A 1 140 ? -9.367 3.031 -1.508 1 80.38 140 HIS A CA 1
ATOM 1108 C C . HIS A 1 140 ? -8.273 4.062 -1.765 1 80.38 140 HIS A C 1
ATOM 1110 O O . HIS A 1 140 ? -7.254 3.752 -2.385 1 80.38 140 HIS A O 1
ATOM 1116 N N . ASP A 1 141 ? -8.508 5.234 -1.302 1 82.81 141 ASP A N 1
ATOM 1117 C CA . ASP A 1 141 ? -7.52 6.289 -1.493 1 82.81 141 ASP A CA 1
ATOM 1118 C C . ASP A 1 141 ? -6.199 5.934 -0.82 1 82.81 141 ASP A C 1
ATOM 1120 O O . ASP A 1 141 ? -5.125 6.227 -1.352 1 82.81 141 ASP A O 1
ATOM 1124 N N . ARG A 1 142 ? -6.305 5.305 0.24 1 85.88 142 ARG A N 1
ATOM 1125 C CA . ARG A 1 142 ? -5.113 4.844 0.943 1 85.88 142 ARG A CA 1
ATOM 1126 C C . ARG A 1 142 ? -4.363 3.799 0.124 1 85.88 142 ARG A C 1
ATOM 1128 O O . ARG A 1 142 ? -3.135 3.85 0.018 1 85.88 142 ARG A O 1
ATOM 1135 N N . VAL A 1 143 ? -5.109 2.883 -0.388 1 88.44 143 VAL A N 1
ATOM 1136 C CA . VAL A 1 143 ? -4.52 1.832 -1.212 1 88.44 143 VAL A CA 1
ATOM 1137 C C . VAL A 1 143 ? -3.793 2.455 -2.402 1 88.44 143 VAL A C 1
ATOM 1139 O O . VAL A 1 143 ? -2.646 2.104 -2.688 1 88.44 143 VAL A O 1
ATOM 1142 N N . VAL A 1 144 ? -4.414 3.387 -3.02 1 87.12 144 VAL A N 1
ATOM 1143 C CA . VAL A 1 144 ? -3.822 4.062 -4.172 1 87.12 144 VAL A CA 1
ATOM 1144 C C . VAL A 1 144 ? -2.523 4.75 -3.758 1 87.12 144 VAL A C 1
ATOM 1146 O O . VAL A 1 144 ? -1.516 4.66 -4.461 1 87.12 144 VAL A O 1
ATOM 1149 N N . ASN A 1 145 ? -2.547 5.391 -2.676 1 89.44 145 ASN A N 1
ATOM 1150 C CA . ASN A 1 145 ? -1.358 6.082 -2.188 1 89.44 145 ASN A CA 1
ATOM 1151 C C . ASN A 1 145 ? -0.225 5.102 -1.888 1 89.44 145 ASN A C 1
ATOM 1153 O O . ASN A 1 145 ? 0.938 5.391 -2.174 1 89.44 145 ASN A O 1
ATOM 1157 N N . LEU A 1 146 ? -0.564 3.996 -1.304 1 92.56 146 LEU A N 1
ATOM 1158 C CA . LEU A 1 146 ? 0.428 2.971 -0.998 1 92.56 146 LEU A CA 1
ATOM 1159 C C . LEU A 1 146 ? 1.025 2.395 -2.277 1 92.56 146 LEU A C 1
ATOM 1161 O O . LEU A 1 146 ? 2.236 2.17 -2.355 1 92.56 146 LEU A O 1
ATOM 1165 N N . GLU A 1 147 ? 0.17 2.17 -3.225 1 91.38 147 GLU A N 1
ATOM 1166 C CA . GLU A 1 147 ? 0.638 1.665 -4.512 1 91.38 147 GLU A CA 1
ATOM 1167 C C . GLU A 1 147 ? 1.602 2.646 -5.172 1 91.38 147 GLU A C 1
ATOM 1169 O O . GLU A 1 147 ? 2.627 2.24 -5.727 1 91.38 147 GLU A O 1
ATOM 1174 N N . ASN A 1 148 ? 1.296 3.898 -5.121 1 90 148 ASN A N 1
ATOM 1175 C CA . ASN A 1 148 ? 2.178 4.93 -5.66 1 90 148 ASN A CA 1
ATOM 1176 C C . ASN A 1 148 ? 3.512 4.969 -4.918 1 90 148 ASN A C 1
ATOM 1178 O O . ASN A 1 148 ? 4.559 5.191 -5.527 1 90 148 ASN A O 1
ATOM 1182 N N . GLN A 1 149 ? 3.418 4.812 -3.676 1 92.75 149 GLN A N 1
ATOM 1183 C CA . GLN A 1 149 ? 4.645 4.801 -2.881 1 92.75 149 GLN A CA 1
ATOM 1184 C C . GLN A 1 149 ? 5.527 3.611 -3.25 1 92.75 149 GLN A C 1
ATOM 1186 O O . GLN A 1 149 ? 6.75 3.74 -3.326 1 92.75 149 GLN A O 1
ATOM 1191 N N . ILE A 1 150 ? 4.949 2.488 -3.451 1 93.31 150 ILE A N 1
ATOM 1192 C CA . ILE A 1 150 ? 5.684 1.299 -3.869 1 93.31 150 ILE A CA 1
ATOM 1193 C C . ILE A 1 150 ? 6.395 1.57 -5.195 1 93.31 150 ILE A C 1
ATOM 1195 O O . ILE A 1 150 ? 7.574 1.252 -5.352 1 93.31 150 ILE A O 1
ATOM 1199 N N . GLN A 1 151 ? 5.688 2.131 -6.07 1 91 151 GLN A N 1
ATOM 1200 C CA . GLN A 1 151 ? 6.293 2.484 -7.352 1 91 151 GLN A CA 1
ATOM 1201 C C . GLN A 1 151 ? 7.473 3.43 -7.16 1 91 151 GLN A C 1
ATOM 1203 O O . GLN A 1 151 ? 8.523 3.26 -7.793 1 91 151 GLN A O 1
ATOM 1208 N N . ARG A 1 152 ? 7.324 4.418 -6.344 1 89.5 152 ARG A N 1
ATOM 1209 C CA . ARG A 1 152 ? 8.375 5.391 -6.082 1 89.5 152 ARG A CA 1
ATOM 1210 C C . ARG A 1 152 ? 9.609 4.719 -5.488 1 89.5 152 ARG A C 1
ATOM 1212 O O . ARG A 1 152 ? 10.734 4.957 -5.938 1 89.5 152 ARG A O 1
ATOM 1219 N N . LEU A 1 153 ? 9.406 3.859 -4.562 1 90.88 153 LEU A N 1
ATOM 1220 C CA . LEU A 1 153 ? 10.508 3.189 -3.877 1 90.88 153 LEU A CA 1
ATOM 1221 C C . LEU A 1 153 ? 11.211 2.205 -4.809 1 90.88 153 LEU A C 1
ATOM 1223 O O . LEU A 1 153 ? 12.391 1.909 -4.625 1 90.88 153 LEU A O 1
ATOM 1227 N N . GLY A 1 154 ? 10.461 1.71 -5.715 1 88.62 154 GLY A N 1
ATOM 1228 C CA . GLY A 1 154 ? 11.031 0.786 -6.684 1 88.62 154 GLY A CA 1
ATOM 1229 C C . GLY A 1 154 ? 11.859 1.476 -7.754 1 88.62 154 GLY A C 1
ATOM 1230 O O . GLY A 1 154 ? 12.594 0.821 -8.5 1 88.62 154 GLY A O 1
ATOM 1231 N N . THR A 1 155 ? 11.766 2.75 -7.867 1 86.06 155 THR A N 1
ATOM 1232 C CA . THR A 1 155 ? 12.516 3.541 -8.836 1 86.06 155 THR A CA 1
ATOM 1233 C C . THR A 1 155 ? 13.969 3.695 -8.391 1 86.06 155 THR A C 1
ATOM 1235 O O . THR A 1 155 ? 14.242 3.975 -7.219 1 86.06 155 THR A O 1
ATOM 1238 N N . LYS A 1 156 ? 14.883 3.547 -9.273 1 79.88 156 LYS A N 1
ATOM 1239 C CA . LYS A 1 156 ? 16.297 3.557 -8.922 1 79.88 156 LYS A CA 1
ATOM 1240 C C . LYS A 1 156 ? 16.797 4.977 -8.648 1 79.88 156 LYS A C 1
ATOM 1242 O O . LYS A 1 156 ? 17.594 5.199 -7.746 1 79.88 156 LYS A O 1
ATOM 1247 N N . ASP A 1 157 ? 16.297 5.871 -9.336 1 89.69 157 ASP A N 1
ATOM 1248 C CA . ASP A 1 157 ? 16.781 7.246 -9.281 1 89.69 157 ASP A CA 1
ATOM 1249 C C . ASP A 1 157 ? 16.172 7.988 -8.086 1 89.69 157 ASP A C 1
ATOM 1251 O O . ASP A 1 157 ? 14.961 8.172 -8.016 1 89.69 157 ASP A O 1
ATOM 1255 N N . ILE A 1 158 ? 17.047 8.391 -7.219 1 91.19 158 ILE A N 1
ATOM 1256 C CA . ILE A 1 158 ? 16.609 9.016 -5.969 1 91.19 158 ILE A CA 1
ATOM 1257 C C . ILE A 1 158 ? 15.961 10.359 -6.266 1 91.19 158 ILE A C 1
ATOM 1259 O O . ILE A 1 158 ? 15.031 10.773 -5.57 1 91.19 158 ILE A O 1
ATOM 1263 N N . GLU A 1 159 ? 16.469 11.031 -7.262 1 94.12 159 GLU A N 1
ATOM 1264 C CA . GLU A 1 159 ? 15.867 12.312 -7.629 1 94.12 159 GLU A CA 1
ATOM 1265 C C . GLU A 1 159 ? 14.406 12.133 -8.031 1 94.12 159 GLU A C 1
ATOM 1267 O O . GLU A 1 159 ? 13.555 12.953 -7.672 1 94.12 159 GLU A O 1
ATOM 1272 N N . SER A 1 160 ? 14.211 11.109 -8.742 1 93.31 160 SER A N 1
ATOM 1273 C CA . SER A 1 160 ? 12.852 10.797 -9.148 1 93.31 160 SER A CA 1
ATOM 1274 C C . SER A 1 160 ? 11.977 10.453 -7.941 1 93.31 160 SER A C 1
ATOM 1276 O O . SER A 1 160 ? 10.82 10.852 -7.871 1 93.31 160 SER A O 1
ATOM 1278 N N . ARG A 1 161 ? 12.539 9.695 -7.027 1 93.69 161 ARG A N 1
ATOM 1279 C CA . ARG A 1 161 ? 11.812 9.359 -5.809 1 93.69 161 ARG A CA 1
ATOM 1280 C C . ARG A 1 161 ? 11.461 10.617 -5.02 1 93.69 161 ARG A C 1
ATOM 1282 O O . ARG A 1 161 ? 10.336 10.758 -4.531 1 93.69 161 ARG A O 1
ATOM 1289 N N . LEU A 1 162 ? 12.398 11.523 -4.914 1 95.88 162 LEU A N 1
ATOM 1290 C CA . LEU A 1 162 ? 12.211 12.766 -4.18 1 95.88 162 LEU A CA 1
ATOM 1291 C C . LEU A 1 162 ? 11.141 13.633 -4.844 1 95.88 162 LEU A C 1
ATOM 1293 O O . LEU A 1 162 ? 10.281 14.203 -4.164 1 95.88 162 LEU A O 1
ATOM 1297 N N . ALA A 1 163 ? 11.18 13.719 -6.145 1 95.12 163 ALA A N 1
ATOM 1298 C CA . ALA A 1 163 ? 10.156 14.445 -6.887 1 95.12 163 ALA A CA 1
ATOM 1299 C C . ALA A 1 163 ? 8.773 13.867 -6.625 1 95.12 163 ALA A C 1
ATOM 1301 O O . ALA A 1 163 ? 7.809 14.609 -6.418 1 95.12 163 ALA A O 1
ATOM 1302 N N . GLY A 1 164 ? 8.734 12.547 -6.625 1 93.69 164 GLY A N 1
ATOM 1303 C CA . GLY A 1 164 ? 7.473 11.883 -6.32 1 93.69 164 GLY A CA 1
ATOM 1304 C C . GLY A 1 164 ? 6.949 12.203 -4.934 1 93.69 164 GLY A C 1
ATOM 1305 O O . GLY A 1 164 ? 5.75 12.406 -4.75 1 93.69 164 GLY A O 1
ATOM 1306 N N . LEU A 1 165 ? 7.793 12.156 -3.992 1 93.81 165 LEU A N 1
ATOM 1307 C CA . LEU A 1 165 ? 7.414 12.516 -2.627 1 93.81 165 LEU A CA 1
ATOM 1308 C C . LEU A 1 165 ? 6.84 13.922 -2.572 1 93.81 165 LEU A C 1
ATOM 1310 O O . LEU A 1 165 ? 5.766 14.133 -2.004 1 93.81 165 LEU A O 1
ATOM 1314 N N . LEU A 1 166 ? 7.523 14.875 -3.176 1 95.56 166 LEU A N 1
ATOM 1315 C CA . LEU A 1 166 ? 7.066 16.266 -3.158 1 95.56 166 LEU A CA 1
ATOM 1316 C C . LEU A 1 166 ? 5.688 16.391 -3.791 1 95.56 166 LEU A C 1
ATOM 1318 O O . LEU A 1 166 ? 4.812 17.078 -3.256 1 95.56 166 LEU A O 1
ATOM 1322 N N . LEU A 1 167 ? 5.5 15.695 -4.859 1 93.56 167 LEU A N 1
ATOM 1323 C CA . LEU A 1 167 ? 4.211 15.727 -5.543 1 93.56 167 LEU A CA 1
ATOM 1324 C C . LEU A 1 167 ? 3.111 15.164 -4.648 1 93.56 167 LEU A C 1
ATOM 1326 O O . LEU A 1 167 ? 1.997 15.688 -4.617 1 93.56 167 LEU A O 1
ATOM 1330 N N . SER A 1 168 ? 3.463 14.117 -3.994 1 91.44 168 SER A N 1
ATOM 1331 C CA . SER A 1 168 ? 2.471 13.508 -3.113 1 91.44 168 SER A CA 1
ATOM 1332 C C . SER A 1 168 ? 2.094 14.445 -1.972 1 91.44 168 SER A C 1
ATOM 1334 O O . SER A 1 168 ? 0.938 14.484 -1.546 1 91.44 168 SER A O 1
ATOM 1336 N N . LEU A 1 169 ? 3.018 15.219 -1.489 1 91.81 169 LEU A N 1
ATOM 1337 C CA . LEU A 1 169 ? 2.793 16.109 -0.356 1 91.81 169 LEU A CA 1
ATOM 1338 C C . LEU A 1 169 ? 1.993 17.328 -0.779 1 91.81 169 LEU A C 1
ATOM 1340 O O . LEU A 1 169 ? 1.301 17.938 0.04 1 91.81 169 LEU A O 1
ATOM 1344 N N . ILE A 1 170 ? 2.092 17.672 -2.031 1 91.69 170 ILE A N 1
ATOM 1345 C CA . ILE A 1 170 ? 1.398 18.844 -2.551 1 91.69 170 ILE A CA 1
ATOM 1346 C C . ILE A 1 170 ? -0.108 18.688 -2.354 1 91.69 170 ILE A C 1
ATOM 1348 O O . ILE A 1 170 ? -0.81 19.656 -2.062 1 91.69 170 ILE A O 1
ATOM 1352 N N . LYS A 1 171 ? -0.579 17.5 -2.436 1 83.12 171 LYS A N 1
ATOM 1353 C CA . LYS A 1 171 ? -2.012 17.234 -2.344 1 83.12 171 LYS A CA 1
ATOM 1354 C C . LYS A 1 171 ? -2.566 17.656 -0.989 1 83.12 171 LYS A C 1
ATOM 1356 O O . LYS A 1 171 ? -3.639 18.266 -0.914 1 83.12 171 LYS A O 1
ATOM 1361 N N . ASP A 1 172 ? -1.851 17.438 -0.015 1 82.25 172 ASP A N 1
ATOM 1362 C CA . ASP A 1 172 ? -2.371 17.656 1.33 1 82.25 172 ASP A CA 1
ATOM 1363 C C . ASP A 1 172 ? -1.771 18.922 1.946 1 82.25 172 ASP A C 1
ATOM 1365 O O . ASP A 1 172 ? -2.396 19.562 2.795 1 82.25 172 ASP A O 1
ATOM 1369 N N . PHE A 1 173 ? -0.634 19.328 1.455 1 90.81 173 PHE A N 1
ATOM 1370 C CA . PHE A 1 173 ? 0.086 20.375 2.162 1 90.81 173 PHE A CA 1
ATOM 1371 C C . PHE A 1 173 ? 0.461 21.5 1.211 1 90.81 173 PHE A C 1
ATOM 1373 O O . PHE A 1 173 ? 1.18 22.438 1.593 1 90.81 173 PHE A O 1
ATOM 1380 N N . GLY A 1 174 ? 0.011 21.375 -0.009 1 93.06 174 GLY A N 1
ATOM 1381 C CA . GLY A 1 174 ? 0.327 22.375 -1.009 1 93.06 174 GLY A CA 1
ATOM 1382 C C . GLY A 1 174 ? -0.752 23.438 -1.153 1 93.06 174 GLY A C 1
ATOM 1383 O O . GLY A 1 174 ? -1.941 23.141 -1.026 1 93.06 174 GLY A O 1
ATOM 1384 N N . THR A 1 175 ? -0.34 24.641 -1.399 1 94.19 175 THR A N 1
ATOM 1385 C CA . THR A 1 175 ? -1.233 25.75 -1.71 1 94.19 175 THR A CA 1
ATOM 1386 C C . THR A 1 175 ? -0.853 26.406 -3.039 1 94.19 175 THR A C 1
ATOM 1388 O O . THR A 1 175 ? 0.219 27 -3.162 1 94.19 175 THR A O 1
ATOM 1391 N N . PRO A 1 176 ? -1.725 26.25 -3.986 1 93.38 176 PRO A N 1
ATOM 1392 C CA . PRO A 1 176 ? -1.415 26.875 -5.273 1 93.38 176 PRO A CA 1
ATOM 1393 C C . PRO A 1 176 ? -1.449 28.406 -5.203 1 93.38 176 PRO A C 1
ATOM 1395 O O . PRO A 1 176 ? -2.312 28.969 -4.535 1 93.38 176 PRO A O 1
ATOM 1398 N N . LYS A 1 177 ? -0.442 28.984 -5.68 1 92.25 177 LYS A N 1
ATOM 1399 C CA . LYS A 1 177 ? -0.354 30.438 -5.789 1 92.25 177 LYS A CA 1
ATOM 1400 C C . LYS A 1 177 ? 0.092 30.844 -7.191 1 92.25 177 LYS A C 1
ATOM 1402 O O . LYS A 1 177 ? 1.28 30.797 -7.512 1 92.25 177 LYS A O 1
ATOM 1407 N N . GLU A 1 178 ? -0.788 31.391 -7.961 1 87.75 178 GLU A N 1
ATOM 1408 C CA . GLU A 1 178 ? -0.485 31.844 -9.312 1 87.75 178 GLU A CA 1
ATOM 1409 C C . GLU A 1 178 ? 0.187 30.75 -10.125 1 87.75 178 GLU A C 1
ATOM 1411 O O . GLU A 1 178 ? -0.369 29.656 -10.281 1 87.75 178 GLU A O 1
ATOM 1416 N N . SER A 1 179 ? 1.55 30.969 -10.422 1 90.81 179 SER A N 1
ATOM 1417 C CA . SER A 1 179 ? 2.268 30.031 -11.273 1 90.81 179 SER A CA 1
ATOM 1418 C C . SER A 1 179 ? 3.143 29.094 -10.445 1 90.81 179 SER A C 1
ATOM 1420 O O . SER A 1 179 ? 3.947 28.344 -10.992 1 90.81 179 SER A O 1
ATOM 1422 N N . ILE A 1 180 ? 2.914 29.266 -9.102 1 93.44 180 ILE A N 1
ATOM 1423 C CA . ILE A 1 180 ? 3.752 28.438 -8.242 1 93.44 180 ILE A CA 1
ATOM 1424 C C . ILE A 1 180 ? 2.879 27.688 -7.234 1 93.44 180 ILE A C 1
ATOM 1426 O O . ILE A 1 180 ? 1.67 27.922 -7.16 1 93.44 180 ILE A O 1
ATOM 1430 N N . VAL A 1 181 ? 3.49 26.688 -6.598 1 96.5 181 VAL A N 1
ATOM 1431 C CA . VAL A 1 181 ? 2.838 26 -5.488 1 96.5 181 VAL A CA 1
ATOM 1432 C C . VAL A 1 181 ? 3.688 26.141 -4.227 1 96.5 181 VAL A C 1
ATOM 1434 O O . VAL A 1 181 ? 4.887 25.859 -4.242 1 96.5 181 VAL A O 1
ATOM 1437 N N . GLU A 1 182 ? 3.039 26.625 -3.188 1 96.69 182 GLU A N 1
ATOM 1438 C CA . GLU A 1 182 ? 3.711 26.672 -1.892 1 96.69 182 GLU A CA 1
ATOM 1439 C C . GLU A 1 182 ? 3.449 25.406 -1.08 1 96.69 182 GLU A C 1
ATOM 1441 O O . GLU A 1 182 ? 2.297 25.047 -0.851 1 96.69 182 GLU A O 1
ATOM 1446 N N . LEU A 1 183 ? 4.527 24.734 -0.717 1 95.5 183 LEU A N 1
ATOM 1447 C CA . LEU A 1 183 ? 4.422 23.469 0.004 1 95.5 183 LEU A CA 1
ATOM 1448 C C . LEU A 1 183 ? 4.973 23.594 1.42 1 95.5 183 LEU A C 1
ATOM 1450 O O . LEU A 1 183 ? 6.152 23.906 1.606 1 95.5 183 LEU A O 1
ATOM 1454 N N . GLU A 1 184 ? 4.098 23.484 2.383 1 93.81 184 GLU A N 1
ATOM 1455 C CA . GLU A 1 184 ? 4.551 23.359 3.764 1 93.81 184 GLU A CA 1
ATOM 1456 C C . GLU A 1 184 ? 4.926 21.922 4.09 1 93.81 184 GLU A C 1
ATOM 1458 O O . GLU A 1 184 ? 4.055 21.062 4.227 1 93.81 184 GLU A O 1
ATOM 1463 N N . ILE A 1 185 ? 6.18 21.656 4.266 1 91.81 185 ILE A N 1
ATOM 1464 C CA . ILE A 1 185 ? 6.664 20.297 4.41 1 91.81 185 ILE A CA 1
ATOM 1465 C C . ILE A 1 185 ? 6.602 19.875 5.879 1 91.81 185 ILE A C 1
ATOM 1467 O O . ILE A 1 185 ? 7.305 20.438 6.719 1 91.81 185 ILE A O 1
ATOM 1471 N N . PRO A 1 186 ? 5.906 18.906 6.148 1 90 186 PRO A N 1
ATOM 1472 C CA . PRO A 1 186 ? 5.812 18.438 7.531 1 90 186 PRO A CA 1
ATOM 1473 C C . PRO A 1 186 ? 6.926 17.469 7.906 1 90 186 PRO A C 1
ATOM 1475 O O . PRO A 1 186 ? 6.855 16.812 8.953 1 90 186 PRO A O 1
ATOM 1478 N N . LEU A 1 187 ? 7.938 17.344 7.121 1 92.81 187 LEU A N 1
ATOM 1479 C CA . LEU A 1 187 ? 8.977 16.328 7.289 1 92.81 187 LEU A CA 1
ATOM 1480 C C . LEU A 1 187 ? 10.352 16.969 7.387 1 92.81 187 LEU A C 1
ATOM 1482 O O . LEU A 1 187 ? 10.641 17.953 6.688 1 92.81 187 LEU A O 1
ATOM 1486 N N . SER A 1 188 ? 11.164 16.453 8.203 1 92.75 188 SER A N 1
ATOM 1487 C CA . SER A 1 188 ? 12.578 16.797 8.164 1 92.75 188 SER A CA 1
ATOM 1488 C C . SER A 1 188 ? 13.273 16.125 6.977 1 92.75 188 SER A C 1
ATOM 1490 O O . SER A 1 188 ? 12.68 15.297 6.293 1 92.75 188 SER A O 1
ATOM 1492 N N . ARG A 1 189 ? 14.469 16.562 6.754 1 93.88 189 ARG A N 1
ATOM 1493 C CA . ARG A 1 189 ? 15.258 15.906 5.711 1 93.88 189 ARG A CA 1
ATOM 1494 C C . ARG A 1 189 ? 15.438 14.422 6.016 1 93.88 189 ARG A C 1
ATOM 1496 O O . ARG A 1 189 ? 15.414 13.586 5.102 1 93.88 189 ARG A O 1
ATOM 1503 N N . GLU A 1 190 ? 15.602 14.172 7.277 1 93.56 190 GLU A N 1
ATOM 1504 C CA . GLU A 1 190 ? 15.711 12.781 7.703 1 93.56 190 GLU A CA 1
ATOM 1505 C C . GLU A 1 190 ? 14.422 12.016 7.426 1 93.56 190 GLU A C 1
ATOM 1507 O O . GLU A 1 190 ? 14.453 10.883 6.941 1 93.56 190 GLU A O 1
ATOM 1512 N N . ASP A 1 191 ? 13.352 12.641 7.719 1 93.75 191 ASP A N 1
ATOM 1513 C CA . ASP A 1 191 ? 12.055 12.016 7.461 1 93.75 191 ASP A CA 1
ATOM 1514 C C . ASP A 1 191 ? 11.852 11.773 5.965 1 93.75 191 ASP A C 1
ATOM 1516 O O . ASP A 1 191 ? 11.344 10.727 5.562 1 93.75 191 ASP A O 1
ATOM 1520 N N . MET A 1 192 ? 12.203 12.766 5.195 1 94.44 192 MET A N 1
ATOM 1521 C CA . MET A 1 192 ? 12.094 12.602 3.75 1 94.44 192 MET A CA 1
ATOM 1522 C C . MET A 1 192 ? 12.914 11.414 3.266 1 94.44 192 MET A C 1
ATOM 1524 O O . MET A 1 192 ? 12.445 10.617 2.453 1 94.44 192 MET A O 1
ATOM 1528 N N . ALA A 1 193 ? 14.133 11.328 3.797 1 94.12 193 ALA A N 1
ATOM 1529 C CA . ALA A 1 193 ? 15.023 10.219 3.459 1 94.12 193 ALA A CA 1
ATOM 1530 C C . ALA A 1 193 ? 14.391 8.875 3.832 1 94.12 193 ALA A C 1
ATOM 1532 O O . ALA A 1 193 ? 14.375 7.945 3.027 1 94.12 193 ALA A O 1
ATOM 1533 N N . ASN A 1 194 ? 13.812 8.867 5 1 92.31 194 ASN A N 1
ATOM 1534 C CA . ASN A 1 194 ? 13.18 7.656 5.5 1 92.31 194 ASN A CA 1
ATOM 1535 C C . ASN A 1 194 ? 11.945 7.285 4.676 1 92.31 194 ASN A C 1
ATOM 1537 O O . ASN A 1 194 ? 11.617 6.109 4.543 1 92.31 194 ASN A O 1
ATOM 1541 N N . TYR A 1 195 ? 11.352 8.258 4.121 1 93.31 195 TYR A N 1
ATOM 1542 C CA . TYR A 1 195 ? 10.148 8.039 3.326 1 93.31 195 TYR A CA 1
ATOM 1543 C C . TYR A 1 195 ? 10.492 7.457 1.961 1 93.31 195 TYR A C 1
ATOM 1545 O O . TYR A 1 195 ? 9.773 6.598 1.446 1 93.31 195 TYR A O 1
ATOM 1553 N N . ILE A 1 196 ? 11.586 7.836 1.431 1 92.5 196 ILE A N 1
ATOM 1554 C CA . ILE A 1 196 ? 11.867 7.43 0.058 1 92.5 196 ILE A CA 1
ATOM 1555 C C . ILE A 1 196 ? 13.008 6.418 0.043 1 92.5 196 ILE A C 1
ATOM 1557 O O . ILE A 1 196 ? 13.586 6.137 -1.012 1 92.5 196 ILE A O 1
ATOM 1561 N N . GLY A 1 197 ? 13.375 5.945 1.199 1 88.81 197 GLY A N 1
ATOM 1562 C CA . GLY A 1 197 ? 14.398 4.918 1.291 1 88.81 197 GLY A CA 1
ATOM 1563 C C . GLY A 1 197 ? 15.773 5.41 0.883 1 88.81 197 GLY A C 1
ATOM 1564 O O . GLY A 1 197 ? 16.453 4.785 0.059 1 88.81 197 GLY A O 1
ATOM 1565 N N . SER A 1 198 ? 16.234 6.418 1.403 1 92.25 198 SER A N 1
ATOM 1566 C CA . SER A 1 198 ? 17.516 7.043 1.109 1 92.25 198 SER A CA 1
ATOM 1567 C C . SER A 1 198 ? 18.172 7.578 2.377 1 92.25 198 SER A C 1
ATOM 1569 O O . SER A 1 198 ? 17.875 7.121 3.48 1 92.25 198 SER A O 1
ATOM 1571 N N . THR A 1 199 ? 19.188 8.352 2.201 1 91.75 199 THR A N 1
ATOM 1572 C CA . THR A 1 199 ? 19.875 8.969 3.334 1 91.75 199 THR A CA 1
ATOM 1573 C C . THR A 1 199 ? 19.609 10.477 3.361 1 91.75 199 THR A C 1
ATOM 1575 O O . THR A 1 199 ? 19.312 11.078 2.328 1 91.75 199 THR A O 1
ATOM 1578 N N . ARG A 1 200 ? 19.75 11.023 4.594 1 93.31 200 ARG A N 1
ATOM 1579 C CA . ARG A 1 200 ? 19.562 12.453 4.785 1 93.31 200 ARG A CA 1
ATOM 1580 C C . ARG A 1 200 ? 20.484 13.258 3.873 1 93.31 200 ARG A C 1
ATOM 1582 O O . ARG A 1 200 ? 20.062 14.25 3.277 1 93.31 200 ARG A O 1
ATOM 1589 N N . GLU A 1 201 ? 21.719 12.789 3.752 1 95.56 201 GLU A N 1
ATOM 1590 C CA . GLU A 1 201 ? 22.719 13.477 2.947 1 95.56 201 GLU A CA 1
ATOM 1591 C C . GLU A 1 201 ? 22.328 13.508 1.474 1 95.56 201 GLU A C 1
ATOM 1593 O O . GLU A 1 201 ? 22.422 14.547 0.821 1 95.56 201 GLU A O 1
ATOM 1598 N N . THR A 1 202 ? 21.891 12.461 1.02 1 95.19 202 THR A N 1
ATOM 1599 C CA . THR A 1 202 ? 21.484 12.367 -0.381 1 95.19 202 THR A CA 1
ATOM 1600 C C . THR A 1 202 ? 20.266 13.242 -0.662 1 95.19 202 THR A C 1
ATOM 1602 O O . THR A 1 202 ? 20.234 13.953 -1.666 1 95.19 202 THR A O 1
ATOM 1605 N N . VAL A 1 203 ? 19.297 13.234 0.218 1 95.94 203 VAL A N 1
ATOM 1606 C CA . VAL A 1 203 ? 18.094 14.039 0.059 1 95.94 203 VAL A CA 1
ATOM 1607 C C . VAL A 1 203 ? 18.469 15.516 0.031 1 95.94 203 VAL A C 1
ATOM 1609 O O . VAL A 1 203 ? 17.984 16.266 -0.821 1 95.94 203 VAL A O 1
ATOM 1612 N N . SER A 1 204 ? 19.297 15.938 0.933 1 96.25 204 SER A N 1
ATOM 1613 C CA . SER A 1 204 ? 19.734 17.328 0.983 1 96.25 204 SER A CA 1
ATOM 1614 C C . SER A 1 204 ? 20.391 17.75 -0.324 1 96.25 204 SER A C 1
ATOM 1616 O O . SER A 1 204 ? 20.078 18.812 -0.867 1 96.25 204 SER A O 1
ATOM 1618 N N . ARG A 1 205 ? 21.219 16.844 -0.824 1 96.88 205 ARG A N 1
ATOM 1619 C CA . ARG A 1 205 ? 21.922 17.125 -2.068 1 96.88 205 ARG A CA 1
ATOM 1620 C C . ARG A 1 205 ? 20.953 17.234 -3.24 1 96.88 205 ARG A C 1
ATOM 1622 O O . ARG A 1 205 ? 21.078 18.109 -4.09 1 96.88 205 ARG A O 1
ATOM 1629 N N . LYS A 1 206 ? 20.062 16.344 -3.287 1 96.81 206 LYS A N 1
ATOM 1630 C CA . LYS A 1 206 ? 19.109 16.328 -4.398 1 96.81 206 LYS A CA 1
ATOM 1631 C C . LYS A 1 206 ? 18.156 17.516 -4.336 1 96.81 206 LYS A C 1
ATOM 1633 O O . LYS A 1 206 ? 17.766 18.062 -5.367 1 96.81 206 LYS A O 1
ATOM 1638 N N . LEU A 1 207 ? 17.781 17.906 -3.15 1 96.81 207 LEU A N 1
ATOM 1639 C CA . LEU A 1 207 ? 16.984 19.109 -3.002 1 96.81 207 LEU A CA 1
ATOM 1640 C C . LEU A 1 207 ? 17.734 20.328 -3.506 1 96.81 207 LEU A C 1
ATOM 1642 O O . LEU A 1 207 ? 17.172 21.188 -4.188 1 96.81 207 LEU A O 1
ATOM 1646 N N . SER A 1 208 ? 18.984 20.406 -3.166 1 97.12 208 SER A N 1
ATOM 1647 C CA . SER A 1 208 ? 19.812 21.5 -3.646 1 97.12 208 SER A CA 1
ATOM 1648 C C . SER A 1 208 ? 19.922 21.5 -5.168 1 97.12 208 SER A C 1
ATOM 1650 O O . SER A 1 208 ? 19.859 22.547 -5.801 1 97.12 208 SER A O 1
ATOM 1652 N N . SER A 1 209 ? 20.047 20.328 -5.68 1 97.06 209 SER A N 1
ATOM 1653 C CA . SER A 1 209 ? 20.109 20.188 -7.133 1 97.06 209 SER A CA 1
ATOM 1654 C C . SER A 1 209 ? 18.828 20.672 -7.797 1 97.06 209 SER A C 1
ATOM 1656 O O . SER A 1 209 ? 18.875 21.391 -8.797 1 97.06 209 SER A O 1
ATOM 1658 N N . LEU A 1 210 ? 17.719 20.297 -7.27 1 97 210 LEU A N 1
ATOM 1659 C CA . LEU A 1 210 ? 16.438 20.719 -7.797 1 97 210 LEU A CA 1
ATOM 1660 C C . LEU A 1 210 ? 16.297 22.25 -7.734 1 97 210 LEU A C 1
ATOM 1662 O O . LEU A 1 210 ? 15.727 22.859 -8.633 1 97 210 LEU A O 1
ATOM 1666 N N . GLN A 1 211 ? 16.797 22.828 -6.668 1 97.25 211 GLN A N 1
ATOM 1667 C CA . GLN A 1 211 ? 16.797 24.281 -6.531 1 97.25 211 GLN A CA 1
ATOM 1668 C C . GLN A 1 211 ? 17.703 24.938 -7.562 1 97.25 211 GLN A C 1
ATOM 1670 O O . GLN A 1 211 ? 17.344 25.938 -8.172 1 97.25 211 GLN A O 1
ATOM 1675 N N . ASP A 1 212 ? 18.891 24.375 -7.73 1 97.44 212 ASP A N 1
ATOM 1676 C CA . ASP A 1 212 ? 19.844 24.891 -8.711 1 97.44 212 ASP A CA 1
ATOM 1677 C C . ASP A 1 212 ? 19.25 24.859 -10.117 1 97.44 212 ASP A C 1
ATOM 1679 O O . ASP A 1 212 ? 19.547 25.734 -10.938 1 97.44 212 ASP A O 1
ATOM 1683 N N . ASP A 1 213 ? 18.438 23.859 -10.336 1 96.75 213 ASP A N 1
ATOM 1684 C CA . ASP A 1 213 ? 17.797 23.703 -11.633 1 96.75 213 ASP A CA 1
ATOM 1685 C C . ASP A 1 213 ? 16.547 24.594 -11.727 1 96.75 213 ASP A C 1
ATOM 1687 O O . ASP A 1 213 ? 15.82 24.531 -12.719 1 96.75 213 ASP A O 1
ATOM 1691 N N . ASN A 1 214 ? 16.266 25.312 -10.758 1 97.06 214 ASN A N 1
ATOM 1692 C CA . ASN A 1 214 ? 15.172 26.281 -10.672 1 97.06 214 ASN A CA 1
ATOM 1693 C C . ASN A 1 214 ? 13.812 25.609 -10.719 1 97.06 214 ASN A C 1
ATOM 1695 O O . ASN A 1 214 ? 12.844 26.172 -11.227 1 97.06 214 ASN A O 1
ATOM 1699 N N . ILE A 1 215 ? 13.742 24.438 -10.258 1 97.31 215 ILE A N 1
ATOM 1700 C CA . ILE A 1 215 ? 12.484 23.688 -10.211 1 97.31 215 ILE A CA 1
ATOM 1701 C C . ILE A 1 215 ? 11.766 23.984 -8.898 1 97.31 215 ILE A C 1
ATOM 1703 O O . ILE A 1 215 ? 10.539 24.125 -8.875 1 97.31 215 ILE A O 1
ATOM 1707 N N . ILE A 1 216 ? 12.539 24.047 -7.879 1 98 216 ILE A N 1
ATOM 1708 C CA . ILE A 1 216 ? 11.984 24.375 -6.574 1 98 216 ILE A CA 1
ATOM 1709 C C . ILE A 1 216 ? 12.828 25.469 -5.914 1 98 216 ILE A C 1
ATOM 1711 O O . ILE A 1 216 ? 13.898 25.812 -6.414 1 98 216 ILE A O 1
ATOM 1715 N N . GLU A 1 217 ? 12.297 26.062 -4.871 1 97.75 217 GLU A N 1
ATOM 1716 C CA . GLU A 1 217 ? 13.016 26.984 -4 1 97.75 217 GLU A CA 1
ATOM 1717 C C . GLU A 1 217 ? 12.828 26.609 -2.531 1 97.75 217 GLU A C 1
ATOM 1719 O O . GLU A 1 217 ? 11.695 26.469 -2.061 1 97.75 217 GLU A O 1
ATOM 1724 N N . LEU A 1 218 ? 13.914 26.453 -1.896 1 96.75 218 LEU A N 1
ATOM 1725 C CA . LEU A 1 218 ? 13.875 26.109 -0.477 1 96.75 218 LEU A CA 1
ATOM 1726 C C . LEU A 1 218 ? 13.789 27.375 0.375 1 96.75 218 LEU A C 1
ATOM 1728 O O . LEU A 1 218 ? 14.609 28.297 0.219 1 96.75 218 LEU A O 1
ATOM 1732 N N . ILE A 1 219 ? 12.773 27.469 1.149 1 95.56 219 ILE A N 1
ATOM 1733 C CA . ILE A 1 219 ? 12.633 28.547 2.107 1 95.56 219 ILE A CA 1
ATOM 1734 C C . ILE A 1 219 ? 12.734 28 3.529 1 95.56 219 ILE A C 1
ATOM 1736 O O . ILE A 1 219 ? 11.742 27.531 4.094 1 95.56 219 ILE A O 1
ATOM 1740 N N . GLY A 1 220 ? 13.828 28.078 4.086 1 90.06 220 GLY A N 1
ATOM 1741 C CA . GLY A 1 220 ? 14.047 27.422 5.371 1 90.06 220 GLY A CA 1
ATOM 1742 C C . GLY A 1 220 ? 13.938 25.922 5.305 1 90.06 220 GLY A C 1
ATOM 1743 O O . GLY A 1 220 ? 14.281 25.312 4.285 1 90.06 220 GLY A O 1
ATOM 1744 N N . ASN A 1 221 ? 13.523 25.266 6.426 1 86.44 221 ASN A N 1
ATOM 1745 C CA . ASN A 1 221 ? 13.461 23.812 6.484 1 86.44 221 ASN A CA 1
ATOM 1746 C C . ASN A 1 221 ? 12.031 23.312 6.395 1 86.44 221 ASN A C 1
ATOM 1748 O O . ASN A 1 221 ? 11.797 22.109 6.266 1 86.44 221 ASN A O 1
ATOM 1752 N N . LYS A 1 222 ? 11.125 24.25 6.301 1 89.88 222 LYS A N 1
ATOM 1753 C CA . LYS A 1 222 ? 9.742 23.781 6.418 1 89.88 222 LYS A CA 1
ATOM 1754 C C . LYS A 1 222 ? 8.922 24.188 5.199 1 89.88 222 LYS A C 1
ATOM 1756 O O . LYS A 1 222 ? 7.75 23.812 5.086 1 89.88 222 LYS A O 1
ATOM 1761 N N . LYS A 1 223 ? 9.523 24.938 4.32 1 95.25 223 LYS A N 1
ATOM 1762 C CA . LYS A 1 223 ? 8.75 25.422 3.184 1 95.25 223 LYS A CA 1
ATOM 1763 C C . LYS A 1 223 ? 9.516 25.234 1.877 1 95.25 223 LYS A C 1
ATOM 1765 O O . LYS A 1 223 ? 10.719 25.5 1.812 1 95.25 223 LYS A O 1
ATOM 1770 N N . ILE A 1 224 ? 8.82 24.734 0.886 1 97.06 224 ILE A N 1
ATOM 1771 C CA . ILE A 1 224 ? 9.367 24.594 -0.458 1 97.06 224 ILE A CA 1
ATOM 1772 C C . ILE A 1 224 ? 8.422 25.234 -1.472 1 97.06 224 ILE A C 1
ATOM 1774 O O . ILE A 1 224 ? 7.211 24.984 -1.441 1 97.06 224 ILE A O 1
ATOM 1778 N N . ILE A 1 225 ? 8.938 26.078 -2.264 1 97.62 225 ILE A N 1
ATOM 1779 C CA . ILE A 1 225 ? 8.164 26.641 -3.371 1 97.62 225 ILE A CA 1
ATOM 1780 C C . ILE A 1 225 ? 8.422 25.828 -4.641 1 97.62 225 ILE A C 1
ATOM 1782 O O . ILE A 1 225 ? 9.562 25.703 -5.082 1 97.62 225 ILE A O 1
ATOM 1786 N N . ILE A 1 226 ? 7.438 25.297 -5.188 1 97.88 226 ILE A N 1
ATOM 1787 C CA . ILE A 1 226 ? 7.539 24.594 -6.469 1 97.88 226 ILE A CA 1
ATOM 1788 C C . ILE A 1 226 ? 7.398 25.609 -7.609 1 97.88 226 ILE A C 1
ATOM 1790 O O . ILE A 1 226 ? 6.309 26.125 -7.863 1 97.88 226 ILE A O 1
ATOM 1794 N N . LYS A 1 227 ? 8.406 25.859 -8.312 1 97.44 227 LYS A N 1
ATOM 1795 C CA . LYS A 1 227 ? 8.461 26.875 -9.352 1 97.44 227 LYS A CA 1
ATOM 1796 C C . LYS A 1 227 ? 7.988 26.328 -10.695 1 97.44 227 LYS A C 1
ATOM 1798 O O . LYS A 1 227 ? 7.441 27.062 -11.523 1 97.44 227 LYS A O 1
ATOM 1803 N N . ASP A 1 228 ? 8.227 25.094 -10.914 1 96.25 228 ASP A N 1
ATOM 1804 C CA . ASP A 1 228 ? 7.855 24.438 -12.164 1 96.25 228 ASP A CA 1
ATOM 1805 C C . ASP A 1 228 ? 7.242 23.062 -11.898 1 96.25 228 ASP A C 1
ATOM 1807 O O . ASP A 1 228 ? 7.941 22.047 -11.914 1 96.25 228 ASP A O 1
ATOM 1811 N N . LEU A 1 229 ? 6.016 23.031 -11.797 1 94.88 229 LEU A N 1
ATOM 1812 C CA . LEU A 1 229 ? 5.285 21.812 -11.453 1 94.88 229 LEU A CA 1
ATOM 1813 C C . LEU A 1 229 ? 5.398 20.766 -12.562 1 94.88 229 LEU A C 1
ATOM 1815 O O . LEU A 1 229 ? 5.527 19.578 -12.289 1 94.88 229 LEU A O 1
ATOM 1819 N N . ASN A 1 230 ? 5.375 21.203 -13.758 1 94.62 230 ASN A N 1
ATOM 1820 C CA . ASN A 1 230 ? 5.473 20.297 -14.898 1 94.62 230 ASN A CA 1
ATOM 1821 C C . ASN A 1 230 ? 6.809 19.562 -14.914 1 94.62 230 ASN A C 1
ATOM 1823 O O . ASN A 1 230 ? 6.852 18.359 -15.133 1 94.62 230 ASN A O 1
ATOM 1827 N N . LEU A 1 231 ? 7.82 20.281 -14.711 1 94.88 231 LEU A N 1
ATOM 1828 C CA . LEU A 1 231 ? 9.141 19.672 -14.688 1 94.88 231 LEU A CA 1
ATOM 1829 C C . LEU A 1 231 ? 9.273 18.703 -13.516 1 94.88 231 LEU A C 1
ATOM 1831 O O . LEU A 1 231 ? 9.891 17.641 -13.648 1 94.88 231 LEU A O 1
ATOM 1835 N N . LEU A 1 232 ? 8.695 19.094 -12.383 1 95.19 232 LEU A N 1
ATOM 1836 C CA . LEU A 1 232 ? 8.711 18.203 -11.227 1 95.19 232 LEU A CA 1
ATOM 1837 C C . LEU A 1 232 ? 7.973 16.906 -11.523 1 95.19 232 LEU A C 1
ATOM 1839 O O . LEU A 1 232 ? 8.445 15.82 -11.18 1 95.19 232 LEU A O 1
ATOM 1843 N N . GLU A 1 233 ? 6.867 16.984 -12.203 1 92.88 233 GLU A N 1
ATOM 1844 C CA . GLU A 1 233 ? 6.074 15.82 -12.578 1 92.88 233 GLU A CA 1
ATOM 1845 C C . GLU A 1 233 ? 6.836 14.922 -13.547 1 92.88 233 GLU A C 1
ATOM 1847 O O . GLU A 1 233 ? 6.75 13.695 -13.461 1 92.88 233 GLU A O 1
ATOM 1852 N N . ASN A 1 234 ? 7.582 15.547 -14.367 1 91.69 234 ASN A N 1
ATOM 1853 C CA . ASN A 1 234 ? 8.359 14.797 -15.352 1 91.69 234 ASN A CA 1
ATOM 1854 C C . ASN A 1 234 ? 9.5 14.031 -14.695 1 91.69 234 ASN A C 1
ATOM 1856 O O . ASN A 1 234 ? 9.922 12.984 -15.195 1 91.69 234 ASN A O 1
ATOM 1860 N N . LEU A 1 235 ? 9.992 14.625 -13.625 1 91 235 LEU A N 1
ATOM 1861 C CA . LEU A 1 235 ? 11.07 13.961 -12.898 1 91 235 LEU A CA 1
ATOM 1862 C C . LEU A 1 235 ? 10.547 12.766 -12.109 1 91 235 LEU A C 1
ATOM 1864 O O . LEU A 1 235 ? 11.289 11.828 -11.836 1 91 235 LEU A O 1
ATOM 1868 N N . ALA A 1 236 ? 9.312 12.836 -11.734 1 87.5 236 ALA A N 1
ATOM 1869 C CA . ALA A 1 236 ? 8.727 11.828 -10.859 1 87.5 236 ALA A CA 1
ATOM 1870 C C . ALA A 1 236 ? 8.281 10.602 -11.648 1 87.5 236 ALA A C 1
ATOM 1872 O O . ALA A 1 236 ? 8.461 9.469 -11.203 1 87.5 236 ALA A O 1
ATOM 1873 N N . MET B 1 1 ? -23.891 -37.375 -2.672 1 24.72 1 MET B N 1
ATOM 1874 C CA . MET B 1 1 ? -23.266 -36.344 -1.846 1 24.72 1 MET B CA 1
ATOM 1875 C C . MET B 1 1 ? -22 -35.812 -2.512 1 24.72 1 MET B C 1
ATOM 1877 O O . MET B 1 1 ? -20.938 -36.438 -2.436 1 24.72 1 MET B O 1
ATOM 1881 N N . SER B 1 2 ? -21.984 -35.375 -3.91 1 28.81 2 SER B N 1
ATOM 1882 C CA . SER B 1 2 ? -20.953 -35.219 -4.93 1 28.81 2 SER B CA 1
ATOM 1883 C C . SER B 1 2 ? -19.906 -34.188 -4.488 1 28.81 2 SER B C 1
ATOM 1885 O O . SER B 1 2 ? -20.234 -33.062 -4.133 1 28.81 2 SER B O 1
ATOM 1887 N N . ASN B 1 3 ? -18.719 -34.594 -3.951 1 29.61 3 ASN B N 1
ATOM 1888 C CA . ASN B 1 3 ? -17.453 -34.062 -3.449 1 29.61 3 ASN B CA 1
ATOM 1889 C C . ASN B 1 3 ? -16.812 -33.094 -4.445 1 29.61 3 ASN B C 1
ATOM 1891 O O . ASN B 1 3 ? -16.547 -33.469 -5.594 1 29.61 3 ASN B O 1
ATOM 1895 N N . CYS B 1 4 ? -17.156 -31.844 -4.457 1 35.72 4 CYS B N 1
ATOM 1896 C CA . CYS B 1 4 ? -16.578 -30.781 -5.281 1 35.72 4 CYS B CA 1
ATOM 1897 C C . CYS B 1 4 ? -15.07 -30.922 -5.375 1 35.72 4 CYS B C 1
ATOM 1899 O O . CYS B 1 4 ? -14.328 -30.016 -4.98 1 35.72 4 CYS B O 1
ATOM 1901 N N . ASN B 1 5 ? -14.391 -32.062 -5.121 1 34.19 5 ASN B N 1
ATOM 1902 C CA . ASN B 1 5 ? -12.969 -32.375 -5.145 1 34.19 5 ASN B CA 1
ATOM 1903 C C . ASN B 1 5 ? -12.328 -32.031 -6.484 1 34.19 5 ASN B C 1
ATOM 1905 O O . ASN B 1 5 ? -11.148 -32.312 -6.703 1 34.19 5 ASN B O 1
ATOM 1909 N N . GLY B 1 6 ? -12.992 -32.406 -7.719 1 32.66 6 GLY B N 1
ATOM 1910 C CA . GLY B 1 6 ? -12.375 -32.531 -9.031 1 32.66 6 GLY B CA 1
ATOM 1911 C C . GLY B 1 6 ? -11.789 -31.219 -9.531 1 32.66 6 GLY B C 1
ATOM 1912 O O . GLY B 1 6 ? -12.055 -30.156 -8.961 1 32.66 6 GLY B O 1
ATOM 1913 N N . VAL B 1 7 ? -10.93 -31.328 -10.68 1 36.84 7 VAL B N 1
ATOM 1914 C CA . VAL B 1 7 ? -10.32 -30.359 -11.586 1 36.84 7 VAL B CA 1
ATOM 1915 C C . VAL B 1 7 ? -11.344 -29.281 -11.945 1 36.84 7 VAL B C 1
ATOM 1917 O O . VAL B 1 7 ? -12.43 -29.594 -12.453 1 36.84 7 VAL B O 1
ATOM 1920 N N . CYS B 1 8 ? -11.398 -28.234 -11.297 1 39.56 8 CYS B N 1
ATOM 1921 C CA . CYS B 1 8 ? -12.195 -27.047 -11.555 1 39.56 8 CYS B CA 1
ATOM 1922 C C . CYS B 1 8 ? -12.203 -26.703 -13.039 1 39.56 8 CYS B C 1
ATOM 1924 O O . CYS B 1 8 ? -11.664 -25.672 -13.445 1 39.56 8 CYS B O 1
ATOM 1926 N N . ASP B 1 9 ? -11.797 -27.484 -13.961 1 39.25 9 ASP B N 1
ATOM 1927 C CA . ASP B 1 9 ? -11.898 -27.188 -15.383 1 39.25 9 ASP B CA 1
ATOM 1928 C C . ASP B 1 9 ? -13.234 -26.5 -15.703 1 39.25 9 ASP B C 1
ATOM 1930 O O . ASP B 1 9 ? -13.289 -25.625 -16.562 1 39.25 9 ASP B O 1
ATOM 1934 N N . LEU B 1 10 ? -14.508 -27.281 -15.5 1 36.31 10 LEU B N 1
ATOM 1935 C CA . LEU B 1 10 ? -15.875 -26.891 -15.836 1 36.31 10 LEU B CA 1
ATOM 1936 C C . LEU B 1 10 ? -16.406 -25.875 -14.828 1 36.31 10 LEU B C 1
ATOM 1938 O O . LEU B 1 10 ? -17.625 -25.641 -14.766 1 36.31 10 LEU B O 1
ATOM 1942 N N . CYS B 1 11 ? -15.953 -25.656 -13.711 1 41 11 CYS B N 1
ATOM 1943 C CA . CYS B 1 11 ? -16.75 -24.719 -12.922 1 41 11 CYS B CA 1
ATOM 1944 C C . CYS B 1 11 ? -17.125 -23.484 -13.734 1 41 11 CYS B C 1
ATOM 1946 O O . CYS B 1 11 ? -16.344 -22.547 -13.82 1 41 11 CYS B O 1
ATOM 1948 N N . GLN B 1 12 ? -17.688 -23.531 -14.711 1 36.84 12 GLN B N 1
ATOM 1949 C CA . GLN B 1 12 ? -18.578 -22.641 -15.453 1 36.84 12 GLN B CA 1
ATOM 1950 C C . GLN B 1 12 ? -19.688 -22.094 -14.547 1 36.84 12 GLN B C 1
ATOM 1952 O O . GLN B 1 12 ? -20.328 -22.859 -13.82 1 36.84 12 GLN B O 1
ATOM 1957 N N . GLY B 1 13 ? -19.781 -20.922 -13.984 1 40.94 13 GLY B N 1
ATOM 1958 C CA . GLY B 1 13 ? -20.875 -20.203 -13.375 1 40.94 13 GLY B CA 1
ATOM 1959 C C . GLY B 1 13 ? -20.703 -20 -11.883 1 40.94 13 GLY B C 1
ATOM 1960 O O . GLY B 1 13 ? -19.719 -19.406 -11.445 1 40.94 13 GLY B O 1
ATOM 1961 N N . LYS B 1 14 ? -21.609 -20.859 -11.031 1 45.19 14 LYS B N 1
ATOM 1962 C CA . LYS B 1 14 ? -21.984 -20.719 -9.625 1 45.19 14 LYS B CA 1
ATOM 1963 C C . LYS B 1 14 ? -20.75 -20.812 -8.727 1 45.19 14 LYS B C 1
ATOM 1965 O O . LYS B 1 14 ? -20.609 -20.031 -7.777 1 45.19 14 LYS B O 1
ATOM 1970 N N . TYR B 1 15 ? -19.859 -21.797 -8.875 1 46.53 15 TYR B N 1
ATOM 1971 C CA . TYR B 1 15 ? -18.828 -22.172 -7.91 1 46.53 15 TYR B CA 1
ATOM 1972 C C . TYR B 1 15 ? -17.625 -21.25 -8 1 46.53 15 TYR B C 1
ATOM 1974 O O . TYR B 1 15 ? -16.859 -21.109 -7.039 1 46.53 15 TYR B O 1
ATOM 1982 N N . CYS B 1 16 ? -17.531 -20.609 -9.148 1 56.97 16 CYS B N 1
ATOM 1983 C CA . CYS B 1 16 ? -16.375 -19.75 -9.344 1 56.97 16 CYS B CA 1
ATOM 1984 C C . CYS B 1 16 ? -16.406 -18.562 -8.383 1 56.97 16 CYS B C 1
ATOM 1986 O O . CYS B 1 16 ? -15.367 -18.203 -7.812 1 56.97 16 CYS B O 1
ATOM 1988 N N . ALA B 1 17 ? -17.484 -18.25 -8.109 1 56.28 17 ALA B N 1
ATOM 1989 C CA . ALA B 1 17 ? -17.594 -17.078 -7.242 1 56.28 17 ALA B CA 1
ATOM 1990 C C . ALA B 1 17 ? -17.219 -17.438 -5.805 1 56.28 17 ALA B C 1
ATOM 1992 O O . ALA B 1 17 ? -16.688 -16.594 -5.07 1 56.28 17 ALA B O 1
ATOM 1993 N N . LYS B 1 18 ? -17.453 -18.641 -5.531 1 57.47 18 LYS B N 1
ATOM 1994 C CA . LYS B 1 18 ? -17.156 -19.062 -4.168 1 57.47 18 LYS B CA 1
ATOM 1995 C C . LYS B 1 18 ? -15.664 -19.047 -3.891 1 57.47 18 LYS B C 1
ATOM 1997 O O . LYS B 1 18 ? -15.242 -18.875 -2.744 1 57.47 18 LYS B O 1
ATOM 2002 N N . LYS B 1 19 ? -15.023 -19.203 -4.973 1 57.03 19 LYS B N 1
ATOM 2003 C CA . LYS B 1 19 ? -13.57 -19.25 -4.809 1 57.03 19 LYS B CA 1
ATOM 2004 C C . LYS B 1 19 ? -13 -17.859 -4.555 1 57.03 19 LYS B C 1
ATOM 2006 O O . LYS B 1 19 ? -11.898 -17.734 -4.02 1 57.03 19 LYS B O 1
ATOM 2011 N N . VAL B 1 20 ? -13.922 -16.984 -4.953 1 58.53 20 VAL B N 1
ATOM 2012 C CA . VAL B 1 20 ? -13.453 -15.609 -4.754 1 58.53 20 VAL B CA 1
ATOM 2013 C C . VAL B 1 20 ? -13.781 -15.156 -3.334 1 58.53 20 VAL B C 1
ATOM 2015 O O . VAL B 1 20 ? -14.93 -15.281 -2.885 1 58.53 20 VAL B O 1
ATOM 2018 N N . SER B 1 21 ? -12.75 -14.789 -2.637 1 62.19 21 SER B N 1
ATOM 2019 C CA . SER B 1 21 ? -12.781 -14.531 -1.2 1 62.19 21 SER B CA 1
ATOM 2020 C C . SER B 1 21 ? -13.93 -13.609 -0.828 1 62.19 21 SER B C 1
ATOM 2022 O O . SER B 1 21 ? -14.641 -13.852 0.152 1 62.19 21 SER B O 1
ATOM 2024 N N . ILE B 1 22 ? -14.289 -12.633 -1.697 1 67.75 22 ILE B N 1
ATOM 2025 C CA . ILE B 1 22 ? -15.227 -11.633 -1.208 1 67.75 22 ILE B CA 1
ATOM 2026 C C . ILE B 1 22 ? -16.656 -12.172 -1.295 1 67.75 22 ILE B C 1
ATOM 2028 O O . ILE B 1 22 ? -17.547 -11.695 -0.589 1 67.75 22 ILE B O 1
ATOM 2032 N N . PHE B 1 23 ? -16.844 -13.195 -2.115 1 70.19 23 PHE B N 1
ATOM 2033 C CA . PHE B 1 23 ? -18.203 -13.703 -2.277 1 70.19 23 PHE B CA 1
ATOM 2034 C C . PHE B 1 23 ? -18.391 -15.008 -1.515 1 70.19 23 PHE B C 1
ATOM 2036 O O . PHE B 1 23 ? -19.5 -15.531 -1.428 1 70.19 23 PHE B O 1
ATOM 2043 N N . SER B 1 24 ? -17.188 -15.5 -1.122 1 65.81 24 SER B N 1
ATOM 2044 C CA . SER B 1 24 ? -17.234 -16.812 -0.472 1 65.81 24 SER B CA 1
ATOM 2045 C C . SER B 1 24 ? -18.141 -16.781 0.755 1 65.81 24 SER B C 1
ATOM 2047 O O . SER B 1 24 ? -18.609 -17.828 1.199 1 65.81 24 SER B O 1
ATOM 2049 N N . ILE B 1 25 ? -18.344 -15.672 1.253 1 61.72 25 ILE B N 1
ATOM 2050 C CA . ILE B 1 25 ? -19.109 -15.578 2.49 1 61.72 25 ILE B CA 1
ATOM 2051 C C . ILE B 1 25 ? -20.594 -15.469 2.168 1 61.72 25 ILE B C 1
ATOM 2053 O O . ILE B 1 25 ? -21.453 -15.586 3.061 1 61.72 25 ILE B O 1
ATOM 2057 N N . LEU B 1 26 ? -20.875 -15.289 1.005 1 68.56 26 LEU B N 1
ATOM 2058 C CA . LEU B 1 26 ? -22.281 -15.086 0.641 1 68.56 26 LEU B CA 1
ATOM 2059 C C . LEU B 1 26 ? -23.031 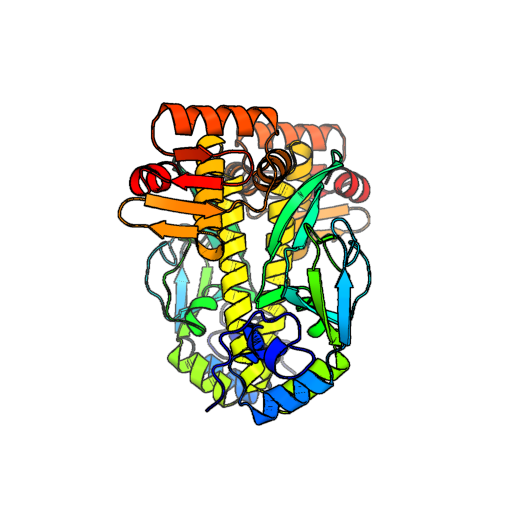-16.406 0.634 1 68.56 26 LEU B C 1
ATOM 2061 O O . LEU B 1 26 ? -22.469 -17.453 0.296 1 68.56 26 LEU B O 1
ATOM 2065 N N . PRO B 1 27 ? -24.25 -16.297 1.16 1 68.19 27 PRO B N 1
ATOM 2066 C CA . PRO B 1 27 ? -25.094 -17.5 1.048 1 68.19 27 PRO B CA 1
ATOM 2067 C C . PRO B 1 27 ? -25.188 -18.016 -0.384 1 68.19 27 PRO B C 1
ATOM 2069 O O . PRO B 1 27 ? -25.031 -17.25 -1.337 1 68.19 27 PRO B O 1
ATOM 2072 N N . GLU B 1 28 ? -25.422 -19.297 -0.462 1 70.31 28 GLU B N 1
ATOM 2073 C CA . GLU B 1 28 ? -25.438 -20 -1.744 1 70.31 28 GLU B CA 1
ATOM 2074 C C . GLU B 1 28 ? -26.406 -19.328 -2.717 1 70.31 28 GLU B C 1
ATOM 2076 O O . GLU B 1 28 ? -26.125 -19.219 -3.908 1 70.31 28 GLU B O 1
ATOM 2081 N N . GLU B 1 29 ? -27.594 -18.984 -2.211 1 71.44 29 GLU B N 1
ATOM 2082 C CA . GLU B 1 29 ? -28.594 -18.375 -3.078 1 71.44 29 GLU B CA 1
ATOM 2083 C C . GLU B 1 29 ? -28.078 -17.062 -3.666 1 71.44 29 GLU B C 1
ATOM 2085 O O . GLU B 1 29 ? -28.312 -16.766 -4.84 1 71.44 29 GLU B O 1
ATOM 2090 N N . GLU B 1 30 ? -27.391 -16.328 -2.943 1 70.88 30 GLU B N 1
ATOM 2091 C CA . GLU B 1 30 ? -26.844 -15.055 -3.393 1 70.88 30 GLU B CA 1
ATOM 2092 C C . GLU B 1 30 ? -25.656 -15.258 -4.324 1 70.88 30 GLU B C 1
ATOM 2094 O O . GLU B 1 30 ? -25.484 -14.516 -5.293 1 70.88 30 GLU B O 1
ATOM 2099 N N . LEU B 1 31 ? -24.969 -16.297 -4.02 1 73.25 31 LEU B N 1
ATOM 2100 C CA . LEU B 1 31 ? -23.844 -16.641 -4.875 1 73.25 31 LEU B CA 1
ATOM 2101 C C . LEU B 1 31 ? -24.312 -17.016 -6.277 1 73.25 31 LEU B C 1
ATOM 2103 O O . LEU B 1 31 ? -23.672 -16.641 -7.266 1 73.25 31 LEU B O 1
ATOM 2107 N N . ALA B 1 32 ? -25.391 -17.688 -6.27 1 73.38 32 ALA B N 1
ATOM 2108 C CA . ALA B 1 32 ? -25.938 -18.094 -7.555 1 73.38 32 ALA B CA 1
ATOM 2109 C C . ALA B 1 32 ? -26.344 -16.891 -8.391 1 73.38 32 ALA B C 1
ATOM 2111 O O . ALA B 1 32 ? -26.156 -16.875 -9.609 1 73.38 32 ALA B O 1
ATOM 2112 N N . GLN B 1 33 ? -26.891 -15.938 -7.777 1 72.69 33 GLN B N 1
ATOM 2113 C CA . GLN B 1 33 ? -27.312 -14.727 -8.469 1 72.69 33 GLN B CA 1
ATOM 2114 C C . GLN B 1 33 ? -26.109 -13.969 -9.047 1 72.69 33 GLN B C 1
ATOM 2116 O O . GLN B 1 33 ? -26.203 -13.406 -10.141 1 72.69 33 GLN B O 1
ATOM 2121 N N . ILE B 1 34 ? -25.094 -14.07 -8.367 1 75.19 34 ILE B N 1
ATOM 2122 C CA . ILE B 1 34 ? -23.891 -13.359 -8.797 1 75.19 34 ILE B CA 1
ATOM 2123 C C . ILE B 1 34 ? -23.219 -14.117 -9.938 1 75.19 34 ILE B C 1
ATOM 2125 O O . ILE B 1 34 ? -22.766 -13.516 -10.914 1 75.19 34 ILE B O 1
ATOM 2129 N N . THR B 1 35 ? -23.203 -15.398 -9.75 1 75.19 35 THR B N 1
ATOM 2130 C CA . THR B 1 35 ? -22.531 -16.25 -10.734 1 75.19 35 THR B CA 1
ATOM 2131 C C . THR B 1 35 ? -23.141 -16.062 -12.117 1 75.19 35 THR B C 1
ATOM 2133 O O . THR B 1 35 ? -22.438 -16.047 -13.125 1 75.19 35 THR B O 1
ATOM 2136 N N . ASN B 1 36 ? -24.375 -15.875 -12.117 1 77 36 ASN B N 1
ATOM 2137 C CA . ASN B 1 36 ? -25.094 -15.734 -13.391 1 77 36 ASN B CA 1
ATOM 2138 C C . ASN B 1 36 ? -24.75 -14.406 -14.062 1 77 36 ASN B C 1
ATOM 2140 O O . ASN B 1 36 ? -24.969 -14.242 -15.266 1 77 36 ASN B O 1
ATOM 2144 N N . LYS B 1 37 ? -24.219 -13.586 -13.375 1 79.06 37 LYS B N 1
ATOM 2145 C CA . LYS B 1 37 ? -23.938 -12.258 -13.898 1 79.06 37 LYS B CA 1
ATOM 2146 C C . LYS B 1 37 ? -22.469 -12.125 -14.305 1 79.06 37 LYS B C 1
ATOM 2148 O O . LYS B 1 37 ? -22.078 -11.109 -14.891 1 79.06 37 LYS B O 1
ATOM 2153 N N . LEU B 1 38 ? -21.781 -13.125 -14.078 1 83.56 38 LEU B N 1
ATOM 2154 C CA . LEU B 1 38 ? -20.344 -13.055 -14.328 1 83.56 38 LEU B CA 1
ATOM 2155 C C . LEU B 1 38 ? -20.031 -13.414 -15.773 1 83.56 38 LEU B C 1
ATOM 2157 O O . LEU B 1 38 ? -20.578 -14.367 -16.312 1 83.56 38 LEU B O 1
ATOM 2161 N N . GLU B 1 39 ? -19.328 -12.586 -16.438 1 88.5 39 GLU B N 1
ATOM 2162 C CA . GLU B 1 39 ? -18.703 -12.938 -17.703 1 88.5 39 GLU B CA 1
ATOM 2163 C C . GLU B 1 39 ? -17.359 -13.641 -17.484 1 88.5 39 GLU B C 1
ATOM 2165 O O . GLU B 1 39 ? -16.531 -13.164 -16.734 1 88.5 39 GLU B O 1
ATOM 2170 N N . VAL B 1 40 ? -17.203 -14.789 -18.156 1 90.94 40 VAL B N 1
ATOM 2171 C CA . VAL B 1 40 ? -15.961 -15.531 -18.016 1 90.94 40 VAL B CA 1
ATOM 2172 C C . VAL B 1 40 ? -15.094 -15.336 -19.25 1 90.94 40 VAL B C 1
ATOM 2174 O O . VAL B 1 40 ? -15.57 -15.469 -20.391 1 90.94 40 VAL B O 1
ATOM 2177 N N . ARG B 1 41 ? -13.844 -15.039 -19.047 1 94.62 41 ARG B N 1
ATOM 2178 C CA . ARG B 1 41 ? -12.898 -14.828 -20.125 1 94.62 41 ARG B CA 1
ATOM 2179 C C . ARG B 1 41 ? -11.625 -15.633 -19.906 1 94.62 41 ARG B C 1
ATOM 2181 O O . ARG B 1 41 ? -11.141 -15.75 -18.781 1 94.62 41 ARG B O 1
ATOM 2188 N N . LYS B 1 42 ? -11.148 -16.125 -20.984 1 96.81 42 LYS B N 1
ATOM 2189 C CA . LYS B 1 42 ? -9.875 -16.844 -20.953 1 96.81 42 LYS B CA 1
ATOM 2190 C C . LYS B 1 42 ? -8.742 -15.969 -21.469 1 96.81 42 LYS B C 1
ATOM 2192 O O . LYS B 1 42 ? -8.914 -15.242 -22.453 1 96.81 42 LYS B O 1
ATOM 2197 N N . TYR B 1 43 ? -7.652 -16.016 -20.797 1 97.31 43 TYR B N 1
ATOM 2198 C CA . TYR B 1 43 ? -6.438 -15.312 -21.188 1 97.31 43 TYR B CA 1
ATOM 2199 C C . TYR B 1 43 ? -5.273 -16.281 -21.359 1 97.31 43 TYR B C 1
ATOM 2201 O O . TYR B 1 43 ? -5.113 -17.203 -20.562 1 97.31 43 TYR B O 1
ATOM 2209 N N . LYS B 1 44 ? -4.508 -16.031 -22.359 1 98.12 44 LYS B N 1
ATOM 2210 C CA . LYS B 1 44 ? -3.27 -16.781 -22.531 1 98.12 44 LYS B CA 1
ATOM 2211 C C . LYS B 1 44 ? -2.119 -16.125 -21.766 1 98.12 44 LYS B C 1
ATOM 2213 O O . LYS B 1 44 ? -2.191 -14.953 -21.422 1 98.12 44 LYS B O 1
ATOM 2218 N N . LYS B 1 45 ? -1.117 -16.922 -21.594 1 96.62 45 LYS B N 1
ATOM 2219 C CA . LYS B 1 45 ? 0.098 -16.359 -21 1 96.62 45 LYS B CA 1
ATOM 2220 C C . LYS B 1 45 ? 0.555 -15.117 -21.75 1 96.62 45 LYS B C 1
ATOM 2222 O O . LYS B 1 45 ? 0.581 -15.102 -22.984 1 96.62 45 LYS B O 1
ATOM 2227 N N . ASN B 1 46 ? 0.741 -14.07 -21.094 1 96.94 46 ASN B N 1
ATOM 2228 C CA . ASN B 1 46 ? 1.287 -12.812 -21.578 1 96.94 46 ASN B CA 1
ATOM 2229 C C . ASN B 1 46 ? 0.202 -11.93 -22.203 1 96.94 46 ASN B C 1
ATOM 2231 O O . ASN B 1 46 ? 0.497 -10.875 -22.766 1 96.94 46 ASN B O 1
ATOM 2235 N N . ASP B 1 47 ? -1.024 -12.406 -22.047 1 97.94 47 ASP B N 1
ATOM 2236 C CA . ASP B 1 47 ? -2.117 -11.516 -22.406 1 97.94 47 ASP B CA 1
ATOM 2237 C C . ASP B 1 47 ? -2.289 -10.406 -21.375 1 97.94 47 ASP B C 1
ATOM 2239 O O . ASP B 1 47 ? -2.242 -10.664 -20.172 1 97.94 47 ASP B O 1
ATOM 2243 N N . MET B 1 48 ? -2.484 -9.18 -21.875 1 97.5 48 MET B N 1
ATOM 2244 C CA . MET B 1 48 ? -2.814 -8.07 -20.984 1 97.5 48 MET B CA 1
ATOM 2245 C C . MET B 1 48 ? -4.289 -8.109 -20.594 1 97.5 48 MET B C 1
ATOM 2247 O O . MET B 1 48 ? -5.16 -8.242 -21.453 1 97.5 48 MET B O 1
ATOM 2251 N N . LEU B 1 49 ? -4.535 -8.07 -19.312 1 95.88 49 LEU B N 1
ATOM 2252 C CA . LEU B 1 49 ? -5.914 -7.902 -18.875 1 95.88 49 LEU B CA 1
ATOM 2253 C C . LEU B 1 49 ? -6.383 -6.465 -19.094 1 95.88 49 LEU B C 1
ATOM 2255 O O . LEU B 1 49 ? -7.5 -6.238 -19.562 1 95.88 49 LEU B O 1
ATOM 2259 N N . PHE B 1 50 ? -5.562 -5.547 -18.719 1 94.88 50 PHE B N 1
ATOM 2260 C CA . PHE B 1 50 ? -5.824 -4.125 -18.906 1 94.88 50 PHE B CA 1
ATOM 2261 C C . PHE B 1 50 ? -4.531 -3.322 -18.812 1 94.88 50 PHE B C 1
ATOM 2263 O O . PHE B 1 50 ? -3.49 -3.854 -18.422 1 94.88 50 PHE B O 1
ATOM 2270 N N . PHE B 1 51 ? -4.656 -2.07 -19.234 1 95.25 51 PHE B N 1
ATOM 2271 C CA . PHE B 1 51 ? -3.514 -1.165 -19.219 1 95.25 51 PHE B CA 1
ATOM 2272 C C . PHE B 1 51 ? -3.744 -0.024 -18.234 1 95.25 51 PHE B C 1
ATOM 2274 O O . PHE B 1 51 ? -4.887 0.374 -17.984 1 95.25 51 PHE B O 1
ATOM 2281 N N . GLU B 1 52 ? -2.635 0.323 -17.641 1 92.25 52 GLU B N 1
ATOM 2282 C CA . GLU B 1 52 ? -2.709 1.544 -16.844 1 92.25 52 GLU B CA 1
ATOM 2283 C C . GLU B 1 52 ? -3.367 2.676 -17.641 1 92.25 52 GLU B C 1
ATOM 2285 O O . GLU B 1 52 ? -3.043 2.896 -18.797 1 92.25 52 GLU B O 1
ATOM 2290 N N . GLY B 1 53 ? -4.348 3.354 -16.938 1 90.38 53 GLY B N 1
ATOM 2291 C CA . GLY B 1 53 ? -5.035 4.461 -17.594 1 90.38 53 GLY B CA 1
ATOM 2292 C C . GLY B 1 53 ? -6.375 4.066 -18.188 1 90.38 53 GLY B C 1
ATOM 2293 O O . GLY B 1 53 ? -7.207 4.93 -18.469 1 90.38 53 GLY B O 1
ATOM 2294 N N . ASP B 1 54 ? -6.527 2.758 -18.469 1 90.44 54 ASP B N 1
ATOM 2295 C CA . ASP B 1 54 ? -7.82 2.297 -18.953 1 90.44 54 ASP B CA 1
ATOM 2296 C C . ASP B 1 54 ? -8.938 2.615 -17.969 1 90.44 54 ASP B C 1
ATOM 2298 O O . ASP B 1 54 ? -8.75 2.471 -16.75 1 90.44 54 ASP B O 1
ATOM 2302 N N . ILE B 1 55 ? -9.977 3.143 -18.469 1 86.19 55 ILE B N 1
ATOM 2303 C CA . ILE B 1 55 ? -11.156 3.33 -17.641 1 86.19 55 ILE B CA 1
ATOM 2304 C C . ILE B 1 55 ? -11.914 2.008 -17.5 1 86.19 55 ILE B C 1
ATOM 2306 O O . ILE B 1 55 ? -12.117 1.298 -18.484 1 86.19 55 ILE B O 1
ATOM 2310 N N . SER B 1 56 ? -12.07 1.698 -16.25 1 78.31 56 SER B N 1
ATOM 2311 C CA . SER B 1 56 ? -12.82 0.452 -16.125 1 78.31 56 SER B CA 1
ATOM 2312 C C . SER B 1 56 ? -13.883 0.559 -15.039 1 78.31 56 SER B C 1
ATOM 2314 O O . SER B 1 56 ? -13.75 1.354 -14.109 1 78.31 56 SER B O 1
ATOM 2316 N N . ASP B 1 57 ? -14.914 -0.165 -15.305 1 82.62 57 ASP B N 1
ATOM 2317 C CA . ASP B 1 57 ? -15.992 -0.37 -14.344 1 82.62 57 ASP B CA 1
ATOM 2318 C C . ASP B 1 57 ? -16.172 -1.852 -14.023 1 82.62 57 ASP B C 1
ATOM 2320 O O . ASP B 1 57 ? -17.281 -2.309 -13.758 1 82.62 57 ASP B O 1
ATOM 2324 N N . LYS B 1 58 ? -15 -2.516 -14.062 1 85.62 58 LYS B N 1
ATOM 2325 C CA . LYS B 1 58 ? -15.086 -3.969 -13.938 1 85.62 58 LYS B CA 1
ATOM 2326 C C . LYS B 1 58 ? -14.211 -4.473 -12.797 1 85.62 58 LYS B C 1
ATOM 2328 O O . LYS B 1 58 ? -13.156 -3.895 -12.516 1 85.62 58 LYS B O 1
ATOM 2333 N N . LEU B 1 59 ? -14.711 -5.453 -12.188 1 87.44 59 LEU B N 1
ATOM 2334 C CA . LEU B 1 59 ? -13.953 -6.262 -11.242 1 87.44 59 LEU B CA 1
ATOM 2335 C C . LEU B 1 59 ? -13.5 -7.57 -11.883 1 87.44 59 LEU B C 1
ATOM 2337 O O . LEU B 1 59 ? -14.297 -8.266 -12.508 1 87.44 59 LEU B O 1
ATOM 2341 N N . PHE B 1 60 ? -12.211 -7.867 -11.758 1 91 60 PHE B N 1
ATOM 2342 C CA . PHE B 1 60 ? -11.648 -9.094 -12.305 1 91 60 PHE B CA 1
ATOM 2343 C C . PHE B 1 60 ? -11.391 -10.117 -11.203 1 91 60 PHE B C 1
ATOM 2345 O O . PHE B 1 60 ? -10.594 -9.875 -10.305 1 91 60 PHE B O 1
ATOM 2352 N N . LEU B 1 61 ? -12.039 -11.172 -11.297 1 89.56 61 LEU B N 1
ATOM 2353 C CA . LEU B 1 61 ? -11.883 -12.266 -10.352 1 89.56 61 LEU B CA 1
ATOM 2354 C C . LEU B 1 61 ? -11.062 -13.398 -10.961 1 89.56 61 LEU B C 1
ATOM 2356 O O . LEU B 1 61 ? -11.43 -13.945 -12 1 89.56 61 LEU B O 1
ATOM 2360 N N . ILE B 1 62 ? -10.016 -13.797 -10.25 1 91.94 62 ILE B N 1
ATOM 2361 C CA . ILE B 1 62 ? -9.141 -14.828 -10.789 1 91.94 62 ILE B CA 1
ATOM 2362 C C . ILE B 1 62 ? -9.664 -16.203 -10.391 1 91.94 62 ILE B C 1
ATOM 2364 O O . ILE B 1 62 ? -9.547 -16.609 -9.227 1 91.94 62 ILE B O 1
ATOM 2368 N N . ASN B 1 63 ? -10.125 -16.891 -11.328 1 89.25 63 ASN B N 1
ATOM 2369 C CA . ASN B 1 63 ? -10.609 -18.25 -11.102 1 89.25 63 ASN B CA 1
ATOM 2370 C C . ASN B 1 63 ? -9.477 -19.266 -11.18 1 89.25 63 ASN B C 1
ATOM 2372 O O . ASN B 1 63 ? -9.445 -20.234 -10.414 1 89.25 63 ASN B O 1
ATOM 2376 N N . LYS B 1 64 ? -8.719 -19.062 -12.164 1 92 64 LYS B N 1
ATOM 2377 C CA . LYS B 1 64 ? -7.535 -19.875 -12.398 1 92 64 LYS B CA 1
ATOM 2378 C C . LYS B 1 64 ? -6.414 -19.062 -13.023 1 92 64 LYS B C 1
ATOM 2380 O O . LYS B 1 64 ? -6.664 -18.203 -13.875 1 92 64 LYS B O 1
ATOM 2385 N N . GLY B 1 65 ? -5.238 -19.484 -12.539 1 93.69 65 GLY B N 1
ATOM 2386 C CA . GLY B 1 65 ? -4.078 -18.828 -13.117 1 93.69 65 GLY B CA 1
ATOM 2387 C C . GLY B 1 65 ? -3.441 -17.812 -12.18 1 93.69 65 GLY B C 1
ATOM 2388 O O . GLY B 1 65 ? -3.715 -17.828 -10.977 1 93.69 65 GLY B O 1
ATOM 2389 N N . LYS B 1 66 ? -2.494 -17.016 -12.766 1 94.56 66 LYS B N 1
ATOM 2390 C CA . LYS B 1 66 ? -1.759 -16 -12.016 1 94.56 66 LYS B CA 1
ATOM 2391 C C . LYS B 1 66 ? -1.645 -14.711 -12.805 1 94.56 66 LYS B C 1
ATOM 2393 O O . LYS B 1 66 ? -1.441 -14.734 -14.023 1 94.56 66 LYS B O 1
ATOM 2398 N N . ILE B 1 67 ? -1.883 -13.633 -12.109 1 95.88 67 ILE B N 1
ATOM 2399 C CA . ILE B 1 67 ? -1.849 -12.32 -12.734 1 95.88 67 ILE B CA 1
ATOM 2400 C C . ILE B 1 67 ? -0.807 -11.445 -12.039 1 95.88 67 ILE B C 1
ATOM 2402 O O . ILE B 1 67 ? -0.703 -11.453 -10.805 1 95.88 67 ILE B O 1
ATOM 2406 N N . LYS B 1 68 ? -0.06 -10.758 -12.812 1 95.81 68 LYS B N 1
ATOM 2407 C CA . LYS B 1 68 ? 0.898 -9.773 -12.32 1 95.81 68 LYS B CA 1
ATOM 2408 C C . LYS B 1 68 ? 0.403 -8.352 -12.57 1 95.81 68 LYS B C 1
ATOM 2410 O O . LYS B 1 68 ? -0.009 -8.016 -13.688 1 95.81 68 LYS B O 1
ATOM 2415 N N . ALA B 1 69 ? 0.335 -7.559 -11.547 1 95.88 69 ALA B N 1
ATOM 2416 C CA . ALA B 1 69 ? 0.056 -6.133 -11.672 1 95.88 69 ALA B CA 1
ATOM 2417 C C . ALA B 1 69 ? 1.321 -5.305 -11.469 1 95.88 69 ALA B C 1
ATOM 2419 O O . ALA B 1 69 ? 2.072 -5.539 -10.516 1 95.88 69 ALA B O 1
ATOM 2420 N N . PHE B 1 70 ? 1.607 -4.355 -12.359 1 96.19 70 PHE B N 1
ATOM 2421 C CA . PHE B 1 70 ? 2.873 -3.635 -12.281 1 96.19 70 PHE B CA 1
ATOM 2422 C C . PHE B 1 70 ? 2.73 -2.227 -12.852 1 96.19 70 PHE B C 1
ATOM 2424 O O . PHE B 1 70 ? 1.79 -1.945 -13.602 1 96.19 70 PHE B O 1
ATOM 2431 N N . LYS B 1 71 ? 3.584 -1.425 -12.359 1 93.94 71 LYS B N 1
ATOM 2432 C CA . LYS B 1 71 ? 3.768 -0.081 -12.906 1 93.94 71 LYS B CA 1
ATOM 2433 C C . LYS B 1 71 ? 5.168 0.091 -13.484 1 93.94 71 LYS B C 1
ATOM 2435 O O . LYS B 1 71 ? 6.109 -0.574 -13.055 1 93.94 71 LYS B O 1
ATOM 2440 N N . TYR B 1 72 ? 5.258 0.957 -14.438 1 91.88 72 TYR B N 1
ATOM 2441 C CA . TYR B 1 72 ? 6.586 1.259 -14.953 1 91.88 72 TYR B CA 1
ATOM 2442 C C . TYR B 1 72 ? 7.254 2.355 -14.133 1 91.88 72 TYR B C 1
ATOM 2444 O O . TYR B 1 72 ? 6.605 3.332 -13.742 1 91.88 72 TYR B O 1
ATOM 2452 N N . THR B 1 73 ? 8.516 2.096 -13.844 1 87.06 73 THR B N 1
ATOM 2453 C CA . THR B 1 73 ? 9.312 3.16 -13.25 1 87.06 73 THR B CA 1
ATOM 2454 C C . THR B 1 73 ? 9.766 4.16 -14.312 1 87.06 73 THR B C 1
ATOM 2456 O O . THR B 1 73 ? 9.547 3.943 -15.508 1 87.06 73 THR B O 1
ATOM 2459 N N . ARG B 1 74 ? 10.352 5.25 -13.844 1 79.75 74 ARG B N 1
ATOM 2460 C CA . ARG B 1 74 ? 10.797 6.285 -14.766 1 79.75 74 ARG B CA 1
ATOM 2461 C C . ARG B 1 74 ? 11.828 5.738 -15.75 1 79.75 74 ARG B C 1
ATOM 2463 O O . ARG B 1 74 ? 11.859 6.152 -16.906 1 79.75 74 ARG B O 1
ATOM 2470 N N . ASP B 1 75 ? 12.609 4.848 -15.32 1 83.44 75 ASP B N 1
ATOM 2471 C CA . ASP B 1 75 ? 13.648 4.297 -16.172 1 83.44 75 ASP B CA 1
ATOM 2472 C C . ASP B 1 75 ? 13.125 3.129 -17.016 1 83.44 75 ASP B C 1
ATOM 2474 O O . ASP B 1 75 ? 13.891 2.416 -17.656 1 83.44 75 ASP B O 1
ATOM 2478 N N . GLY B 1 76 ? 11.828 2.877 -16.953 1 85.94 76 GLY B N 1
ATOM 2479 C CA . GLY B 1 76 ? 11.203 1.908 -17.844 1 85.94 76 GLY B CA 1
ATOM 2480 C C . GLY B 1 76 ? 11.148 0.509 -17.25 1 85.94 76 GLY B C 1
ATOM 2481 O O . GLY B 1 76 ? 10.773 -0.443 -17.938 1 85.94 76 GLY B O 1
ATOM 2482 N N . LYS B 1 77 ? 11.5 0.374 -16.109 1 89.62 77 LYS B N 1
ATOM 2483 C CA . LYS B 1 77 ? 11.445 -0.932 -15.453 1 89.62 77 LYS B CA 1
ATOM 2484 C C . LYS B 1 77 ? 10.062 -1.203 -14.867 1 89.62 77 LYS B C 1
ATOM 2486 O O . LYS B 1 77 ? 9.359 -0.274 -14.469 1 89.62 77 LYS B O 1
ATOM 2491 N N . GLU B 1 78 ? 9.766 -2.527 -14.789 1 93.62 78 GLU B N 1
ATOM 2492 C CA . GLU B 1 78 ? 8.508 -2.912 -14.148 1 93.62 78 GLU B CA 1
ATOM 2493 C C . GLU B 1 78 ? 8.656 -2.963 -12.625 1 93.62 78 GLU B C 1
ATOM 2495 O O . GLU B 1 78 ? 9.57 -3.604 -12.109 1 93.62 78 GLU B O 1
ATOM 2500 N N . GLN B 1 79 ? 7.891 -2.199 -12 1 94.38 79 GLN B N 1
ATOM 2501 C CA . GLN B 1 79 ? 7.734 -2.379 -10.562 1 94.38 79 GLN B CA 1
ATOM 2502 C C . GLN B 1 79 ? 6.457 -3.15 -10.242 1 94.38 79 GLN B C 1
ATOM 2504 O O . GLN B 1 79 ? 5.352 -2.633 -10.414 1 94.38 79 GLN B O 1
ATOM 2509 N N . ILE B 1 80 ? 6.633 -4.32 -9.789 1 95.25 80 ILE B N 1
ATOM 2510 C CA . ILE B 1 80 ? 5.484 -5.172 -9.508 1 95.25 80 ILE B CA 1
ATOM 2511 C C . ILE B 1 80 ? 4.82 -4.727 -8.203 1 95.25 80 ILE B C 1
ATOM 2513 O O . ILE B 1 80 ? 5.496 -4.488 -7.203 1 95.25 80 ILE B O 1
ATOM 2517 N N . ILE B 1 81 ? 3.523 -4.66 -8.281 1 93.94 81 ILE B N 1
ATOM 2518 C CA . ILE B 1 81 ? 2.725 -4.234 -7.137 1 93.94 81 ILE B CA 1
ATOM 2519 C C . ILE B 1 81 ? 2.039 -5.445 -6.508 1 93.94 81 ILE B C 1
ATOM 2521 O O . ILE B 1 81 ? 2.051 -5.605 -5.285 1 93.94 81 ILE B O 1
ATOM 2525 N N . TYR B 1 82 ? 1.459 -6.25 -7.359 1 91.94 82 TYR B N 1
ATOM 2526 C CA . TYR B 1 82 ? 0.715 -7.418 -6.906 1 91.94 82 TYR B CA 1
ATOM 2527 C C . TYR B 1 82 ? 1.079 -8.648 -7.727 1 91.94 82 TYR B C 1
ATOM 2529 O O . TYR B 1 82 ? 1.348 -8.547 -8.922 1 91.94 82 TYR B O 1
ATOM 2537 N N . ILE B 1 83 ? 1.08 -9.75 -7.031 1 92.62 83 ILE B N 1
ATOM 2538 C CA . ILE B 1 83 ? 0.954 -11.062 -7.652 1 92.62 83 ILE B CA 1
ATOM 2539 C C . ILE B 1 83 ? -0.342 -11.727 -7.191 1 92.62 83 ILE 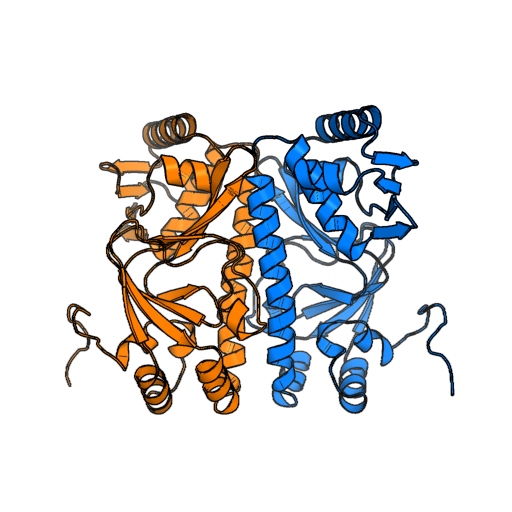B C 1
ATOM 2541 O O . ILE B 1 83 ? -0.512 -12.016 -6.008 1 92.62 83 ILE B O 1
ATOM 2545 N N . LEU B 1 84 ? -1.166 -11.93 -8.133 1 91.56 84 LEU B N 1
ATOM 2546 C CA . LEU B 1 84 ? -2.496 -12.43 -7.805 1 91.56 84 LEU B CA 1
ATOM 2547 C C . LEU B 1 84 ? -2.678 -13.859 -8.305 1 91.56 84 LEU B C 1
ATOM 2549 O O . LEU B 1 84 ? -2.205 -14.203 -9.391 1 91.56 84 LEU B O 1
ATOM 2553 N N . ALA B 1 85 ? -3.346 -14.562 -7.488 1 91.25 85 ALA B N 1
ATOM 2554 C CA . ALA B 1 85 ? -3.611 -15.961 -7.82 1 91.25 85 ALA B CA 1
ATOM 2555 C C . ALA B 1 85 ? -5.082 -16.312 -7.602 1 91.25 85 ALA B C 1
ATOM 2557 O O . ALA B 1 85 ? -5.91 -15.422 -7.387 1 91.25 85 ALA B O 1
ATOM 2558 N N . GLU B 1 86 ? -5.383 -17.578 -7.785 1 87.62 86 GLU B N 1
ATOM 2559 C CA . GLU B 1 86 ? -6.75 -18.062 -7.645 1 87.62 86 GLU B CA 1
ATOM 2560 C C . GLU B 1 86 ? -7.387 -17.562 -6.348 1 87.62 86 GLU B C 1
ATOM 2562 O O . GLU B 1 86 ? -6.781 -17.672 -5.277 1 87.62 86 GLU B O 1
ATOM 2567 N N . GLY B 1 87 ? -8.633 -16.953 -6.512 1 82.94 87 GLY B N 1
ATOM 2568 C CA . GLY B 1 87 ? -9.352 -16.438 -5.352 1 82.94 87 GLY B CA 1
ATOM 2569 C C . GLY B 1 87 ? -9.172 -14.953 -5.148 1 82.94 87 GLY B C 1
ATOM 2570 O O . GLY B 1 87 ? -9.961 -14.32 -4.449 1 82.94 87 GLY B O 1
ATOM 2571 N N . ASP B 1 88 ? -8.102 -14.453 -5.781 1 86.56 88 ASP B N 1
ATOM 2572 C CA . ASP B 1 88 ? -7.848 -13.023 -5.676 1 86.56 88 ASP B CA 1
ATOM 2573 C C . ASP B 1 88 ? -8.688 -12.242 -6.688 1 86.56 88 ASP B C 1
ATOM 2575 O O . ASP B 1 88 ? -9.312 -12.828 -7.57 1 86.56 88 ASP B O 1
ATOM 2579 N N . PHE B 1 89 ? -8.703 -10.961 -6.477 1 87.69 89 PHE B N 1
ATOM 2580 C CA . PHE B 1 89 ? -9.414 -10.086 -7.41 1 87.69 89 PHE B CA 1
ATOM 2581 C C . PHE B 1 89 ? -8.703 -8.742 -7.539 1 87.69 89 PHE B C 1
ATOM 2583 O O . PHE B 1 89 ? -7.887 -8.383 -6.691 1 87.69 89 PHE B O 1
ATOM 2590 N N . ILE B 1 90 ? -9.016 -8.102 -8.648 1 88.75 90 ILE B N 1
ATOM 2591 C CA . ILE B 1 90 ? -8.453 -6.777 -8.898 1 88.75 90 ILE B CA 1
ATOM 2592 C C . ILE B 1 90 ? -9.469 -5.914 -9.641 1 88.75 90 ILE B C 1
ATOM 2594 O O . ILE B 1 90 ? -10.359 -6.438 -10.312 1 88.75 90 ILE B O 1
ATOM 2598 N N . GLY B 1 91 ? -9.398 -4.629 -9.445 1 83.81 91 GLY B N 1
ATOM 2599 C CA . GLY B 1 91 ? -10.336 -3.695 -10.047 1 83.81 91 GLY B CA 1
ATOM 2600 C C . GLY B 1 91 ? -11.414 -3.229 -9.086 1 83.81 91 GLY B C 1
ATOM 2601 O O . GLY B 1 91 ? -12.375 -2.576 -9.492 1 83.81 91 GLY B O 1
ATOM 2602 N N . ASP B 1 92 ? -11.312 -3.58 -7.906 1 74.19 92 ASP B N 1
ATOM 2603 C CA . ASP B 1 92 ? -12.32 -3.305 -6.887 1 74.19 92 ASP B CA 1
ATOM 2604 C C . ASP B 1 92 ? -12.508 -1.803 -6.691 1 74.19 92 ASP B C 1
ATOM 2606 O O . ASP B 1 92 ? -13.602 -1.352 -6.336 1 74.19 92 ASP B O 1
ATOM 2610 N N . MET B 1 93 ? -11.477 -1.139 -6.992 1 73.38 93 MET B N 1
ATOM 2611 C CA . MET B 1 93 ? -11.555 0.31 -6.828 1 73.38 93 MET B CA 1
ATOM 2612 C C . MET B 1 93 ? -12.508 0.921 -7.848 1 73.38 93 MET B C 1
ATOM 2614 O O . MET B 1 93 ? -13.148 1.938 -7.57 1 73.38 93 MET B O 1
ATOM 2618 N N . SER B 1 94 ? -12.539 0.302 -8.914 1 73.56 94 SER B N 1
ATOM 2619 C CA . SER B 1 94 ? -13.406 0.778 -9.977 1 73.56 94 SER B CA 1
ATOM 2620 C C . SER B 1 94 ? -14.875 0.604 -9.609 1 73.56 94 SER B C 1
ATOM 2622 O O . SER B 1 94 ? -15.75 1.234 -10.211 1 73.56 94 SER B O 1
ATOM 2624 N N . LEU B 1 95 ? -15.117 -0.258 -8.664 1 73.44 95 LEU B N 1
ATOM 2625 C CA . LEU B 1 95 ? -16.5 -0.508 -8.242 1 73.44 95 LEU B CA 1
ATOM 2626 C C . LEU B 1 95 ? -16.984 0.585 -7.297 1 73.44 95 LEU B C 1
ATOM 2628 O O . LEU B 1 95 ? -18.188 0.764 -7.121 1 73.44 95 LEU B O 1
ATOM 2632 N N . ILE B 1 96 ? -16.078 1.156 -6.691 1 69.94 96 ILE B N 1
ATOM 2633 C CA . ILE B 1 96 ? -16.438 2.188 -5.719 1 69.94 96 ILE B CA 1
ATOM 2634 C C . ILE B 1 96 ? -16.484 3.549 -6.406 1 69.94 96 ILE B C 1
ATOM 2636 O O . ILE B 1 96 ? -17.406 4.336 -6.176 1 69.94 96 ILE B O 1
ATOM 2640 N N . LYS B 1 97 ? -15.562 3.857 -7.117 1 69.69 97 LYS B N 1
ATOM 2641 C CA . LYS B 1 97 ? -15.461 5.109 -7.859 1 69.69 97 LYS B CA 1
ATOM 2642 C C . LYS B 1 97 ? -14.914 4.875 -9.266 1 69.69 97 LYS B C 1
ATOM 2644 O O . LYS B 1 97 ? -13.977 4.098 -9.445 1 69.69 97 LYS B O 1
ATOM 2649 N N . GLN B 1 98 ? -15.719 5.379 -10.141 1 71.5 98 GLN B N 1
ATOM 2650 C CA . GLN B 1 98 ? -15.172 5.301 -11.492 1 71.5 98 GLN B CA 1
ATOM 2651 C C . GLN B 1 98 ? -13.773 5.91 -11.555 1 71.5 98 GLN B C 1
ATOM 2653 O O . GLN B 1 98 ? -13.562 7.031 -11.094 1 71.5 98 GLN B O 1
ATOM 2658 N N . SER B 1 99 ? -12.906 5.09 -11.836 1 75.44 99 SER B N 1
ATOM 2659 C CA . SER B 1 99 ? -11.531 5.574 -11.922 1 75.44 99 SER B CA 1
ATOM 2660 C C . SER B 1 99 ? -10.727 4.781 -12.945 1 75.44 99 SER B C 1
ATOM 2662 O O . SER B 1 99 ? -11.227 3.812 -13.523 1 75.44 99 SER B O 1
ATOM 2664 N N . GLU B 1 100 ? -9.594 5.281 -13.305 1 86.5 100 GLU B N 1
ATOM 2665 C CA . GLU B 1 100 ? -8.672 4.59 -14.203 1 86.5 100 GLU B CA 1
ATOM 2666 C C . GLU B 1 100 ? -7.793 3.602 -13.445 1 86.5 100 GLU B C 1
ATOM 2668 O O . GLU B 1 100 ? -7.488 3.812 -12.266 1 86.5 100 GLU B O 1
ATOM 2673 N N . PHE B 1 101 ? -7.543 2.488 -14.227 1 87.19 101 PHE B N 1
ATOM 2674 C CA . PHE B 1 101 ? -6.551 1.593 -13.633 1 87.19 101 PHE B CA 1
ATOM 2675 C C . PHE B 1 101 ? -5.234 2.322 -13.398 1 87.19 101 PHE B C 1
ATOM 2677 O O . PHE B 1 101 ? -4.789 3.098 -14.25 1 87.19 101 PHE B O 1
ATOM 2684 N N . LYS B 1 102 ? -4.668 2.08 -12.289 1 86.38 102 LYS B N 1
ATOM 2685 C CA . LYS B 1 102 ? -3.441 2.785 -11.93 1 86.38 102 LYS B CA 1
ATOM 2686 C C . LYS B 1 102 ? -2.211 1.922 -12.203 1 86.38 102 LYS B C 1
ATOM 2688 O O . LYS B 1 102 ? -1.086 2.326 -11.898 1 86.38 102 LYS B O 1
ATOM 2693 N N . PHE B 1 103 ? -2.451 0.786 -12.703 1 92.69 103 PHE B N 1
ATOM 2694 C CA . PHE B 1 103 ? -1.368 -0.133 -13.031 1 92.69 103 PHE B CA 1
ATOM 2695 C C . PHE B 1 103 ? -1.758 -1.031 -14.203 1 92.69 103 PHE B C 1
ATOM 2697 O O . PHE B 1 103 ? -2.895 -0.986 -14.672 1 92.69 103 PHE B O 1
ATOM 2704 N N . ASN B 1 104 ? -0.773 -1.72 -14.711 1 95.56 104 ASN B N 1
ATOM 2705 C CA . ASN B 1 104 ? -0.998 -2.738 -15.727 1 95.56 104 ASN B CA 1
ATOM 2706 C C . ASN B 1 104 ? -1.217 -4.113 -15.109 1 95.56 104 ASN B C 1
ATOM 2708 O O . ASN B 1 104 ? -0.774 -4.375 -13.992 1 95.56 104 ASN B O 1
ATOM 2712 N N . ALA B 1 105 ? -1.95 -4.918 -15.812 1 96.81 105 ALA B N 1
ATOM 2713 C CA . ALA B 1 105 ? -2.129 -6.301 -15.375 1 96.81 105 ALA B CA 1
ATOM 2714 C C . ALA B 1 105 ? -1.925 -7.273 -16.531 1 96.81 105 ALA B C 1
ATOM 2716 O O . ALA B 1 105 ? -2.469 -7.074 -17.625 1 96.81 105 ALA B O 1
ATOM 2717 N N . ILE B 1 106 ? -1.115 -8.281 -16.312 1 97.38 106 ILE B N 1
ATOM 2718 C CA . ILE B 1 106 ? -0.761 -9.234 -17.359 1 97.38 106 ILE B CA 1
ATOM 2719 C C . ILE B 1 106 ? -0.881 -10.656 -16.828 1 97.38 106 ILE B C 1
ATOM 2721 O O . ILE B 1 106 ? -0.574 -10.914 -15.656 1 97.38 106 ILE B O 1
ATOM 2725 N N . ALA B 1 107 ? -1.365 -11.578 -17.672 1 97.69 107 ALA B N 1
ATOM 2726 C CA . ALA B 1 107 ? -1.431 -12.984 -17.297 1 97.69 107 ALA B CA 1
ATOM 2727 C C . ALA B 1 107 ? -0.044 -13.625 -17.328 1 97.69 107 ALA B C 1
ATOM 2729 O O . ALA B 1 107 ? 0.65 -13.578 -18.344 1 97.69 107 ALA B O 1
ATOM 2730 N N . MET B 1 108 ? 0.291 -14.172 -16.219 1 95.5 108 MET B N 1
ATOM 2731 C CA . MET B 1 108 ? 1.596 -14.82 -16.141 1 95.5 108 MET B CA 1
ATOM 2732 C C . MET B 1 108 ? 1.533 -16.25 -16.672 1 95.5 108 MET B C 1
ATOM 2734 O O . MET B 1 108 ? 2.568 -16.859 -16.938 1 95.5 108 MET B O 1
ATOM 2738 N N . GLU B 1 109 ? 0.391 -16.844 -16.812 1 95.88 109 GLU B N 1
ATOM 2739 C CA . GLU B 1 109 ? 0.062 -18.141 -17.375 1 95.88 109 GLU B CA 1
ATOM 2740 C C . GLU B 1 109 ? -1.368 -18.172 -17.922 1 95.88 109 GLU B C 1
ATOM 2742 O O . GLU B 1 109 ? -2.1 -17.188 -17.781 1 95.88 109 GLU B O 1
ATOM 2747 N N . ASP B 1 110 ? -1.695 -19.266 -18.562 1 97.19 110 ASP B N 1
ATOM 2748 C CA . ASP B 1 110 ? -3.086 -19.391 -18.984 1 97.19 110 ASP B CA 1
ATOM 2749 C C . ASP B 1 110 ? -4.039 -19.25 -17.797 1 97.19 110 ASP B C 1
ATOM 2751 O O . ASP B 1 110 ? -3.883 -19.922 -16.781 1 97.19 110 ASP B O 1
ATOM 2755 N N . SER B 1 111 ? -4.961 -18.25 -18 1 96.25 111 SER B N 1
ATOM 2756 C CA . SER B 1 111 ? -5.793 -17.875 -16.859 1 96.25 111 SER B CA 1
ATOM 2757 C C . SER B 1 111 ? -7.262 -17.781 -17.25 1 96.25 111 SER B C 1
ATOM 2759 O O . SER B 1 111 ? -7.582 -17.516 -18.406 1 96.25 111 SER B O 1
ATOM 2761 N N . THR B 1 112 ? -8.086 -18.125 -16.359 1 95.06 112 THR B N 1
ATOM 2762 C CA . THR B 1 112 ? -9.531 -17.938 -16.453 1 95.06 112 THR B CA 1
ATOM 2763 C C . THR B 1 112 ? -10 -16.875 -15.461 1 95.06 112 THR B C 1
ATOM 2765 O O . THR B 1 112 ? -9.789 -17.016 -14.258 1 95.06 112 THR B O 1
ATOM 2768 N N . ILE B 1 113 ? -10.648 -15.844 -16.016 1 93.88 113 ILE B N 1
ATOM 2769 C CA . ILE B 1 113 ? -11.023 -14.688 -15.195 1 93.88 113 ILE B CA 1
ATOM 2770 C C . ILE B 1 113 ? -12.523 -14.445 -15.312 1 93.88 113 ILE B C 1
ATOM 2772 O O . ILE B 1 113 ? -13.086 -14.477 -16.406 1 93.88 113 ILE B O 1
ATOM 2776 N N . SER B 1 114 ? -13.148 -14.25 -14.164 1 90.31 114 SER B N 1
ATOM 2777 C CA . SER B 1 114 ? -14.531 -13.781 -14.148 1 90.31 114 SER B CA 1
ATOM 2778 C C . SER B 1 114 ? -14.602 -12.266 -14.008 1 90.31 114 SER B C 1
ATOM 2780 O O . SER B 1 114 ? -13.852 -11.672 -13.234 1 90.31 114 SER B O 1
ATOM 2782 N N . ILE B 1 115 ? -15.469 -11.727 -14.734 1 90.38 115 ILE B N 1
ATOM 2783 C CA . ILE B 1 115 ? -15.602 -10.273 -14.742 1 90.38 115 ILE B CA 1
ATOM 2784 C C . ILE B 1 115 ? -16.969 -9.875 -14.219 1 90.38 115 ILE B C 1
ATOM 2786 O O . ILE B 1 115 ? -18 -10.414 -14.648 1 90.38 115 ILE B O 1
ATOM 2790 N N . LEU B 1 116 ? -16.969 -9 -13.266 1 86.94 116 LEU B N 1
ATOM 2791 C CA . LEU B 1 116 ? -18.188 -8.414 -12.711 1 86.94 116 LEU B CA 1
ATOM 2792 C C . LEU B 1 116 ? -18.219 -6.914 -12.977 1 86.94 116 LEU B C 1
ATOM 2794 O O . LEU B 1 116 ? -17.266 -6.195 -12.68 1 86.94 116 LEU B O 1
ATOM 2798 N N . THR B 1 117 ? -19.312 -6.422 -13.516 1 86.31 117 THR B N 1
ATOM 2799 C CA . THR B 1 117 ? -19.422 -4.996 -13.805 1 86.31 117 THR B CA 1
ATOM 2800 C C . THR B 1 117 ? -19.828 -4.219 -12.555 1 86.31 117 THR B C 1
ATOM 2802 O O . THR B 1 117 ? -20.406 -4.781 -11.625 1 86.31 117 THR B O 1
ATOM 2805 N N . LYS B 1 118 ? -19.453 -2.949 -12.578 1 83.94 118 LYS B N 1
ATOM 2806 C CA . LYS B 1 118 ? -19.859 -2.084 -11.477 1 83.94 118 LYS B CA 1
ATOM 2807 C C . LYS B 1 118 ? -21.375 -2.119 -11.289 1 83.94 118 LYS B C 1
ATOM 2809 O O . LYS B 1 118 ? -21.859 -2.15 -10.156 1 83.94 118 LYS B O 1
ATOM 2814 N N . LYS B 1 119 ? -22.125 -2.031 -12.359 1 84.38 119 LYS B N 1
ATOM 2815 C CA . LYS B 1 119 ? -23.578 -2.059 -12.305 1 84.38 119 LYS B CA 1
ATOM 2816 C C . LYS B 1 119 ? -24.078 -3.291 -11.555 1 84.38 119 LYS B C 1
ATOM 2818 O O . LYS B 1 119 ? -24.938 -3.184 -10.672 1 84.38 119 LYS B O 1
ATOM 2823 N N . ASP B 1 120 ? -23.516 -4.383 -11.906 1 82.81 120 ASP B N 1
ATOM 2824 C CA . ASP B 1 120 ? -23.938 -5.621 -11.258 1 82.81 120 ASP B CA 1
ATOM 2825 C C . ASP B 1 120 ? -23.5 -5.648 -9.797 1 82.81 120 ASP B C 1
ATOM 2827 O O . ASP B 1 120 ? -24.234 -6.133 -8.938 1 82.81 120 ASP B O 1
ATOM 2831 N N . PHE B 1 121 ? -22.359 -5.152 -9.555 1 80.69 121 PHE B N 1
ATOM 2832 C CA . PHE B 1 121 ? -21.859 -5.102 -8.188 1 80.69 121 PHE B CA 1
ATOM 2833 C C . PHE B 1 121 ? -22.734 -4.215 -7.32 1 80.69 121 PHE B C 1
ATOM 2835 O O . PHE B 1 121 ? -23.062 -4.57 -6.18 1 80.69 121 PHE B O 1
ATOM 2842 N N . ASP B 1 122 ? -23.078 -3.107 -7.875 1 79.69 122 ASP B N 1
ATOM 2843 C CA . ASP B 1 122 ? -23.938 -2.195 -7.137 1 79.69 122 ASP B CA 1
ATOM 2844 C C . ASP B 1 122 ? -25.25 -2.881 -6.742 1 79.69 122 ASP B C 1
ATOM 2846 O O . ASP B 1 122 ? -25.734 -2.707 -5.621 1 79.69 122 ASP B O 1
ATOM 2850 N N . LYS B 1 123 ? -25.797 -3.607 -7.59 1 81.25 123 LYS B N 1
ATOM 2851 C CA . LYS B 1 123 ? -27.031 -4.34 -7.312 1 81.25 123 LYS B CA 1
ATOM 2852 C C . LYS B 1 123 ? -26.828 -5.348 -6.188 1 81.25 123 LYS B C 1
ATOM 2854 O O . LYS B 1 123 ? -27.672 -5.484 -5.305 1 81.25 123 LYS B O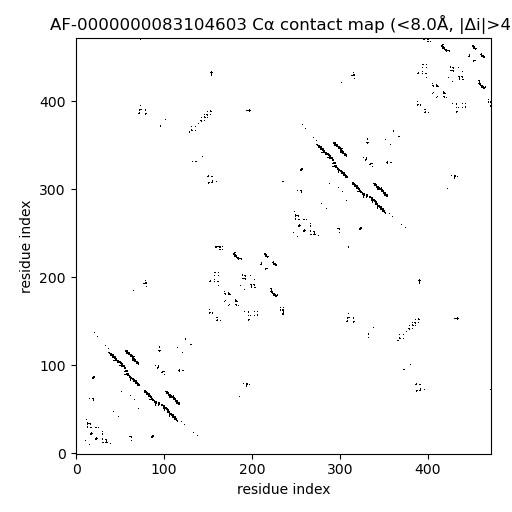 1
ATOM 2859 N N . ILE B 1 124 ? -25.703 -5.988 -6.25 1 78.06 124 ILE B N 1
ATOM 2860 C CA . ILE B 1 124 ? -25.391 -6.996 -5.242 1 78.06 124 ILE B CA 1
ATOM 2861 C C . ILE B 1 124 ? -25.219 -6.328 -3.877 1 78.06 124 ILE B C 1
ATOM 2863 O O . ILE B 1 124 ? -25.734 -6.828 -2.871 1 78.06 124 ILE B O 1
ATOM 2867 N N . LEU B 1 125 ? -24.547 -5.289 -3.885 1 76.12 125 LEU B N 1
ATOM 2868 C CA . LEU B 1 125 ? -24.297 -4.559 -2.65 1 76.12 125 LEU B CA 1
ATOM 2869 C C . LEU B 1 125 ? -25.594 -4.055 -2.031 1 76.12 125 LEU B C 1
ATOM 2871 O O . LEU B 1 125 ? -25.75 -4.094 -0.81 1 76.12 125 LEU B O 1
ATOM 2875 N N . LEU B 1 126 ? -26.406 -3.51 -2.857 1 74.25 126 LEU B N 1
ATOM 2876 C CA . LEU B 1 126 ? -27.688 -2.988 -2.396 1 74.25 126 LEU B CA 1
ATOM 2877 C C . LEU B 1 126 ? -28.5 -4.082 -1.723 1 74.25 126 LEU B C 1
ATOM 2879 O O . LEU B 1 126 ? -29.172 -3.834 -0.72 1 74.25 126 LEU B O 1
ATOM 2883 N N . ASN B 1 127 ? -28.391 -5.172 -2.25 1 75.81 127 ASN B N 1
ATOM 2884 C CA . ASN B 1 127 ? -29.203 -6.281 -1.747 1 75.81 127 ASN B CA 1
ATOM 2885 C C . ASN B 1 127 ? -28.531 -6.973 -0.566 1 75.81 127 ASN B C 1
ATOM 2887 O O . ASN B 1 127 ? -29.188 -7.672 0.207 1 75.81 127 ASN B O 1
ATOM 2891 N N . ASN B 1 128 ? -27.281 -6.789 -0.529 1 76.75 128 ASN B N 1
ATOM 2892 C CA . ASN B 1 128 ? -26.484 -7.441 0.51 1 76.75 128 ASN B CA 1
ATOM 2893 C C . ASN B 1 128 ? -25.469 -6.484 1.115 1 76.75 128 ASN B C 1
ATOM 2895 O O . ASN B 1 128 ? -24.266 -6.637 0.894 1 76.75 128 ASN B O 1
ATOM 2899 N N . PRO B 1 129 ? -25.938 -5.676 1.971 1 71.56 129 PRO B N 1
ATOM 2900 C CA . PRO B 1 129 ? -25.047 -4.645 2.5 1 71.56 129 PRO B CA 1
ATOM 2901 C C . PRO B 1 129 ? -23.891 -5.223 3.312 1 71.56 129 PRO B C 1
ATOM 2903 O O . PRO B 1 129 ? -22.844 -4.59 3.43 1 71.56 129 PRO B O 1
ATOM 2906 N N . THR B 1 130 ? -24.062 -6.402 3.818 1 73.19 130 THR B N 1
ATOM 2907 C CA . THR B 1 130 ? -23.031 -7.016 4.633 1 73.19 130 THR B CA 1
ATOM 2908 C C . THR B 1 130 ? -21.812 -7.371 3.779 1 73.19 130 THR B C 1
ATOM 2910 O O . THR B 1 130 ? -20.719 -7.609 4.305 1 73.19 130 THR B O 1
ATOM 2913 N N . ILE B 1 131 ? -21.984 -7.441 2.477 1 75.38 131 ILE B N 1
ATOM 2914 C CA . ILE B 1 131 ? -20.891 -7.746 1.554 1 75.38 131 ILE B CA 1
ATOM 2915 C C . ILE B 1 131 ? -19.828 -6.656 1.635 1 75.38 131 ILE B C 1
ATOM 2917 O O . ILE B 1 131 ? -18.641 -6.934 1.493 1 75.38 131 ILE B O 1
ATOM 2921 N N . ALA B 1 132 ? -20.312 -5.449 1.946 1 75.12 132 ALA B N 1
ATOM 2922 C CA . ALA B 1 132 ? -19.375 -4.332 2.059 1 75.12 132 ALA B CA 1
ATOM 2923 C C . ALA B 1 132 ? -18.359 -4.574 3.168 1 75.12 132 ALA B C 1
ATOM 2925 O O . ALA B 1 132 ? -17.172 -4.262 3.012 1 75.12 132 ALA B O 1
ATOM 2926 N N . LEU B 1 133 ? -18.812 -5.145 4.195 1 74.56 133 LEU B N 1
ATOM 2927 C CA . LEU B 1 133 ? -17.922 -5.43 5.316 1 74.56 133 LEU B CA 1
ATOM 2928 C C . LEU B 1 133 ? -16.906 -6.504 4.949 1 74.56 133 LEU B C 1
ATOM 2930 O O . LEU B 1 133 ? -15.742 -6.441 5.367 1 74.56 133 LEU B O 1
ATOM 2934 N N . LYS B 1 134 ? -17.281 -7.398 4.219 1 75.44 134 LYS B N 1
ATOM 2935 C CA . LYS B 1 134 ? -16.375 -8.445 3.764 1 75.44 134 LYS B CA 1
ATOM 2936 C C . LYS B 1 134 ? -15.32 -7.891 2.818 1 75.44 134 LYS B C 1
ATOM 2938 O O . LYS B 1 134 ? -14.148 -8.266 2.895 1 75.44 134 LYS B O 1
ATOM 2943 N N . ILE B 1 135 ? -15.797 -7.078 2.051 1 77.12 135 ILE B N 1
ATOM 2944 C CA . ILE B 1 135 ? -14.875 -6.43 1.121 1 77.12 135 ILE B CA 1
ATOM 2945 C C . ILE B 1 135 ? -13.844 -5.621 1.898 1 77.12 135 ILE B C 1
ATOM 2947 O O . ILE B 1 135 ? -12.648 -5.645 1.572 1 77.12 135 ILE B O 1
ATOM 2951 N N . LEU B 1 136 ? -14.359 -5 2.889 1 77.5 136 LEU B N 1
ATOM 2952 C CA . LEU B 1 136 ? -13.461 -4.223 3.738 1 77.5 136 LEU B CA 1
ATOM 2953 C C . LEU B 1 136 ? -12.375 -5.105 4.34 1 77.5 136 LEU B C 1
ATOM 2955 O O . LEU B 1 136 ? -11.219 -4.691 4.441 1 77.5 136 LEU B O 1
ATOM 2959 N N . GLY B 1 137 ? -12.727 -6.273 4.68 1 77.88 137 GLY B N 1
ATOM 2960 C CA . GLY B 1 137 ? -11.75 -7.215 5.211 1 77.88 137 GLY B CA 1
ATOM 2961 C C . GLY B 1 137 ? -10.68 -7.598 4.207 1 77.88 137 GLY B C 1
ATOM 2962 O O . GLY B 1 137 ? -9.5 -7.66 4.547 1 77.88 137 GLY B O 1
ATOM 2963 N N . VAL B 1 138 ? -11.039 -7.816 3.016 1 78.31 138 VAL B N 1
ATOM 2964 C CA . VAL B 1 138 ? -10.102 -8.195 1.966 1 78.31 138 VAL B CA 1
ATOM 2965 C C . VAL B 1 138 ? -9.18 -7.016 1.645 1 78.31 138 VAL B C 1
ATOM 2967 O O . VAL B 1 138 ? -7.977 -7.195 1.463 1 78.31 138 VAL B O 1
ATOM 2970 N N . ILE B 1 139 ? -9.789 -5.91 1.607 1 80.06 139 ILE B N 1
ATOM 2971 C CA . ILE B 1 139 ? -9.008 -4.711 1.314 1 80.06 139 ILE B CA 1
ATOM 2972 C C . ILE B 1 139 ? -8.016 -4.449 2.447 1 80.06 139 ILE B C 1
ATOM 2974 O O . ILE B 1 139 ? -6.898 -3.992 2.209 1 80.06 139 ILE B O 1
ATOM 2978 N N . HIS B 1 140 ? -8.469 -4.75 3.574 1 80.25 140 HIS B N 1
ATOM 2979 C CA . HIS B 1 140 ? -7.574 -4.641 4.719 1 80.25 140 HIS B CA 1
ATOM 2980 C C . HIS B 1 140 ? -6.324 -5.488 4.523 1 80.25 140 HIS B C 1
ATOM 2982 O O . HIS B 1 140 ? -5.203 -5.012 4.73 1 80.25 140 HIS B O 1
ATOM 2988 N N . ASP B 1 141 ? -6.539 -6.695 4.148 1 82.69 141 ASP B N 1
ATOM 2989 C CA . ASP B 1 141 ? -5.402 -7.586 3.926 1 82.69 141 ASP B CA 1
ATOM 2990 C C . ASP B 1 141 ? -4.492 -7.051 2.824 1 82.69 141 ASP B C 1
ATOM 2992 O O . ASP B 1 141 ? -3.268 -7.164 2.914 1 82.69 141 ASP B O 1
ATOM 2996 N N . ARG B 1 142 ? -5.062 -6.48 1.898 1 85.88 142 ARG B N 1
ATOM 2997 C CA . ARG B 1 142 ? -4.301 -5.863 0.818 1 85.88 142 ARG B CA 1
ATOM 2998 C C . ARG B 1 142 ? -3.465 -4.695 1.333 1 85.88 142 ARG B C 1
ATOM 3000 O O . ARG B 1 142 ? -2.295 -4.559 0.976 1 85.88 142 ARG B O 1
ATOM 3007 N N . VAL B 1 143 ? -4.102 -3.885 2.115 1 88.38 143 VAL B N 1
ATOM 3008 C CA . VAL B 1 143 ? -3.416 -2.736 2.697 1 88.38 143 VAL B CA 1
ATOM 3009 C C . VAL B 1 143 ? -2.217 -3.209 3.514 1 88.38 143 VAL B C 1
ATOM 3011 O O . VAL B 1 143 ? -1.11 -2.682 3.365 1 88.38 143 VAL B O 1
ATOM 3014 N N . VAL B 1 144 ? -2.416 -4.199 4.289 1 87.06 144 VAL B N 1
ATOM 3015 C CA . VAL B 1 144 ? -1.35 -4.746 5.125 1 87.06 144 VAL B CA 1
ATOM 3016 C C . VAL B 1 144 ? -0.207 -5.242 4.242 1 87.06 144 VAL B C 1
ATOM 3018 O O . VAL B 1 144 ? 0.964 -4.984 4.523 1 87.06 144 VAL B O 1
ATOM 3021 N N . ASN B 1 145 ? -0.538 -5.906 3.221 1 89.38 145 ASN B N 1
ATOM 3022 C CA . ASN B 1 145 ? 0.476 -6.426 2.307 1 89.38 145 ASN B CA 1
ATOM 3023 C C . ASN B 1 145 ? 1.261 -5.301 1.643 1 89.38 145 ASN B C 1
ATOM 3025 O O . ASN B 1 145 ? 2.477 -5.398 1.473 1 89.38 145 ASN B O 1
ATOM 3029 N N . LEU B 1 146 ? 0.577 -4.277 1.256 1 92.5 146 LEU B N 1
ATOM 3030 C CA . LEU B 1 146 ? 1.222 -3.125 0.636 1 92.5 146 LEU B CA 1
ATOM 3031 C C . LEU B 1 146 ? 2.152 -2.428 1.622 1 92.5 146 LEU B C 1
ATOM 3033 O O . LEU B 1 146 ? 3.26 -2.023 1.258 1 92.5 146 LEU B O 1
ATOM 3037 N N . GLU B 1 147 ? 1.676 -2.299 2.824 1 91.38 147 GLU B N 1
ATOM 3038 C CA . GLU B 1 147 ? 2.502 -1.694 3.865 1 91.38 147 GLU B CA 1
ATOM 3039 C C . GLU B 1 147 ? 3.779 -2.498 4.094 1 91.38 147 GLU B C 1
ATOM 3041 O O . GLU B 1 147 ? 4.863 -1.927 4.238 1 91.38 147 GLU B O 1
ATOM 3046 N N . ASN B 1 148 ? 3.672 -3.781 4.125 1 89.94 148 ASN B N 1
ATOM 3047 C CA . ASN B 1 148 ? 4.836 -4.648 4.27 1 89.94 148 ASN B CA 1
ATOM 3048 C C . ASN B 1 148 ? 5.789 -4.512 3.09 1 89.94 148 ASN B C 1
ATOM 3050 O O . ASN B 1 148 ? 7.008 -4.555 3.264 1 89.94 148 ASN B O 1
ATOM 3054 N N . GLN B 1 149 ? 5.23 -4.414 1.971 1 92.75 149 GLN B N 1
ATOM 3055 C CA . GLN B 1 149 ? 6.059 -4.242 0.782 1 92.75 149 GLN B CA 1
ATOM 3056 C C . GLN B 1 149 ? 6.828 -2.924 0.834 1 92.75 149 GLN B C 1
ATOM 3058 O O . GLN B 1 149 ? 8 -2.869 0.452 1 92.75 149 GLN B O 1
ATOM 3063 N N . ILE B 1 150 ? 6.199 -1.89 1.263 1 93.31 150 ILE B N 1
ATOM 3064 C CA . ILE B 1 150 ? 6.848 -0.592 1.413 1 93.31 150 ILE B CA 1
ATOM 3065 C C . ILE B 1 150 ? 8.023 -0.714 2.377 1 93.31 150 ILE B C 1
ATOM 3067 O O . ILE B 1 150 ? 9.117 -0.217 2.098 1 93.31 150 ILE B O 1
ATOM 3071 N N . GLN B 1 151 ? 7.781 -1.343 3.438 1 91.12 151 GLN B N 1
ATOM 3072 C CA . GLN B 1 151 ? 8.859 -1.565 4.398 1 91.12 151 GLN B CA 1
ATOM 3073 C C . GLN B 1 151 ? 10.016 -2.326 3.758 1 91.12 151 GLN B C 1
ATOM 3075 O O . GLN B 1 151 ? 11.18 -1.981 3.967 1 91.12 151 GLN B O 1
ATOM 3080 N N . ARG B 1 152 ? 9.727 -3.354 3.027 1 89.62 152 ARG B N 1
ATOM 3081 C CA . ARG B 1 152 ? 10.75 -4.164 2.369 1 89.62 152 ARG B CA 1
ATOM 3082 C C . ARG B 1 152 ? 11.555 -3.332 1.382 1 89.62 152 ARG B C 1
ATOM 3084 O O . ARG B 1 152 ? 12.789 -3.383 1.382 1 89.62 152 ARG B O 1
ATOM 3091 N N . LEU B 1 153 ? 10.898 -2.541 0.62 1 90.88 153 LEU B N 1
ATOM 3092 C CA . LEU B 1 153 ? 11.555 -1.733 -0.404 1 90.88 153 LEU B CA 1
ATOM 3093 C C . LEU B 1 153 ? 12.391 -0.629 0.229 1 90.88 153 LEU B C 1
ATOM 3095 O O . LEU B 1 153 ? 13.367 -0.166 -0.367 1 90.88 153 LEU B O 1
ATOM 3099 N N . GLY B 1 154 ? 11.969 -0.215 1.359 1 88.75 154 GLY B N 1
ATOM 3100 C CA . GLY B 1 154 ? 12.711 0.812 2.072 1 88.75 154 GLY B CA 1
ATOM 3101 C C . GLY B 1 154 ? 13.961 0.285 2.75 1 88.75 154 GLY B C 1
ATOM 3102 O O . GLY B 1 154 ? 14.805 1.062 3.191 1 88.75 154 GLY B O 1
ATOM 3103 N N . THR B 1 155 ? 14.094 -0.986 2.857 1 86.12 155 THR B N 1
ATOM 3104 C CA . THR B 1 155 ? 15.266 -1.626 3.455 1 86.12 155 THR B CA 1
ATOM 3105 C C . THR B 1 155 ? 16.453 -1.572 2.506 1 86.12 155 THR B C 1
ATOM 3107 O O . THR B 1 155 ? 16.312 -1.844 1.312 1 86.12 155 THR B O 1
ATOM 3110 N N . LYS B 1 156 ? 17.594 -1.258 3.01 1 80.06 156 LYS B N 1
ATOM 3111 C CA . LYS B 1 156 ? 18.766 -1.058 2.162 1 80.06 156 LYS B CA 1
ATOM 3112 C C . LYS B 1 156 ? 19.344 -2.391 1.686 1 80.06 156 LYS B C 1
ATOM 3114 O O . LYS B 1 156 ? 19.781 -2.512 0.539 1 80.06 156 LYS B O 1
ATOM 3119 N N . ASP B 1 157 ? 19.281 -3.33 2.477 1 89.81 157 ASP B N 1
ATOM 3120 C CA . ASP B 1 157 ? 19.922 -4.613 2.197 1 89.81 157 ASP B CA 1
ATOM 3121 C C . ASP B 1 157 ? 19.047 -5.473 1.289 1 89.81 157 ASP B C 1
ATOM 3123 O O . ASP B 1 157 ? 17.938 -5.848 1.665 1 89.81 157 ASP B O 1
ATOM 3127 N N . ILE B 1 158 ? 19.578 -5.777 0.148 1 91.19 158 ILE B N 1
ATOM 3128 C CA . ILE B 1 158 ? 18.828 -6.492 -0.871 1 91.19 158 ILE B CA 1
ATOM 3129 C C . ILE B 1 158 ? 18.531 -7.914 -0.396 1 91.19 158 ILE B C 1
ATOM 3131 O O . ILE B 1 158 ? 17.484 -8.484 -0.718 1 91.19 158 ILE B O 1
ATOM 3135 N N . GLU B 1 159 ? 19.469 -8.461 0.313 1 94.12 159 GLU B N 1
ATOM 3136 C CA . GLU B 1 159 ? 19.25 -9.805 0.836 1 94.12 159 GLU B CA 1
ATOM 3137 C C . GLU B 1 159 ? 18.031 -9.844 1.75 1 94.12 159 GLU B C 1
ATOM 3139 O O . GLU B 1 159 ? 17.234 -10.797 1.703 1 94.12 159 GLU B O 1
ATOM 3144 N N . SER B 1 160 ? 17.953 -8.844 2.518 1 93.38 160 SER B N 1
ATOM 3145 C CA . SER B 1 160 ? 16.812 -8.734 3.404 1 93.38 160 SER B CA 1
ATOM 3146 C C . SER B 1 160 ? 15.516 -8.562 2.615 1 93.38 160 SER B C 1
ATOM 3148 O O . SER B 1 160 ? 14.484 -9.141 2.967 1 93.38 160 SER B O 1
ATOM 3150 N N . ARG B 1 161 ? 15.57 -7.754 1.586 1 93.75 161 ARG B N 1
ATOM 3151 C CA . ARG B 1 161 ? 14.398 -7.57 0.729 1 93.75 161 ARG B CA 1
ATOM 3152 C C . ARG B 1 161 ? 13.984 -8.891 0.085 1 93.75 161 ARG B C 1
ATOM 3154 O O . ARG B 1 161 ? 12.797 -9.211 0.04 1 93.75 161 ARG B O 1
ATOM 3161 N N . LEU B 1 162 ? 14.953 -9.641 -0.386 1 95.94 162 LEU B N 1
ATOM 3162 C CA . LEU B 1 162 ? 14.695 -10.922 -1.034 1 95.94 162 LEU B CA 1
ATOM 3163 C C . LEU B 1 162 ? 14.094 -11.914 -0.05 1 95.94 162 LEU B C 1
ATOM 3165 O O . LEU B 1 162 ? 13.148 -12.633 -0.383 1 95.94 162 LEU B O 1
ATOM 3169 N N . ALA B 1 163 ? 14.617 -11.961 1.133 1 95.19 163 ALA B N 1
ATOM 3170 C CA . ALA B 1 163 ? 14.07 -12.82 2.18 1 95.19 163 ALA B CA 1
ATOM 3171 C C . ALA B 1 163 ? 12.609 -12.469 2.463 1 95.19 163 ALA B C 1
ATOM 3173 O O . ALA B 1 163 ? 11.766 -13.352 2.602 1 95.19 163 ALA B O 1
ATOM 3174 N N . GLY B 1 164 ? 12.367 -11.164 2.529 1 93.81 164 GLY B N 1
ATOM 3175 C CA . GLY B 1 164 ? 11 -10.711 2.729 1 93.81 164 GLY B CA 1
ATOM 3176 C C . GLY B 1 164 ? 10.062 -11.148 1.62 1 93.81 164 GLY B C 1
ATOM 3177 O O . GLY B 1 164 ? 8.922 -11.547 1.884 1 93.81 164 GLY B O 1
ATOM 3178 N N . LEU B 1 165 ? 10.477 -11 0.435 1 93.94 165 LEU B N 1
ATOM 3179 C CA . LEU B 1 165 ? 9.688 -11.445 -0.705 1 93.94 165 LEU B CA 1
ATOM 3180 C C . LEU B 1 165 ? 9.352 -12.93 -0.587 1 93.94 165 LEU B C 1
ATOM 3182 O O . LEU B 1 165 ? 8.188 -13.32 -0.727 1 93.94 165 LEU B O 1
ATOM 3186 N N . LEU B 1 166 ? 10.344 -13.75 -0.309 1 95.56 166 LEU B N 1
ATOM 3187 C CA . LEU B 1 166 ? 10.133 -15.188 -0.2 1 95.56 166 LEU B CA 1
ATOM 3188 C C . LEU B 1 166 ? 9.117 -15.508 0.893 1 95.56 166 LEU B C 1
ATOM 3190 O O . LEU B 1 166 ? 8.219 -16.328 0.694 1 95.56 166 LEU B O 1
ATOM 3194 N N . LEU B 1 167 ? 9.234 -14.82 1.976 1 93.62 167 LEU B N 1
ATOM 3195 C CA . LEU B 1 167 ? 8.305 -15.031 3.082 1 93.62 167 LEU B CA 1
ATOM 3196 C C . LEU B 1 167 ? 6.883 -14.672 2.672 1 93.62 167 LEU B C 1
ATOM 3198 O O . LEU B 1 167 ? 5.93 -15.359 3.039 1 93.62 167 LEU B O 1
ATOM 3202 N N . SER B 1 168 ? 6.809 -13.602 1.972 1 91.44 168 SER B N 1
ATOM 3203 C CA . SER B 1 168 ? 5.48 -13.18 1.535 1 91.44 168 SER B CA 1
ATOM 3204 C C . SER B 1 168 ? 4.859 -14.195 0.583 1 91.44 168 SER B C 1
ATOM 3206 O O . SER B 1 168 ? 3.648 -14.422 0.613 1 91.44 168 SER B O 1
ATOM 3208 N N . LEU B 1 169 ? 5.645 -14.828 -0.226 1 91.94 169 LEU B N 1
ATOM 3209 C CA . LEU B 1 169 ? 5.16 -15.773 -1.223 1 91.94 169 LEU B CA 1
ATOM 3210 C C . LEU B 1 169 ? 4.773 -17.094 -0.57 1 91.94 169 LEU B C 1
ATOM 3212 O O . LEU B 1 169 ? 3.928 -17.828 -1.093 1 91.94 169 LEU B O 1
ATOM 3216 N N . ILE B 1 170 ? 5.383 -17.375 0.542 1 91.81 170 ILE B N 1
ATOM 3217 C CA . ILE B 1 170 ? 5.113 -18.625 1.245 1 91.81 170 ILE B CA 1
ATOM 3218 C C . ILE B 1 170 ? 3.637 -18.703 1.623 1 91.81 170 ILE B C 1
ATOM 3220 O O . ILE B 1 170 ? 3.031 -19.781 1.587 1 91.81 170 ILE B O 1
ATOM 3224 N N . LYS B 1 171 ? 3.062 -17.609 1.902 1 83.31 171 LYS B N 1
ATOM 3225 C CA . LYS B 1 171 ? 1.675 -17.562 2.354 1 83.31 171 LYS B CA 1
ATOM 3226 C C . LYS B 1 171 ? 0.73 -18.109 1.287 1 83.31 171 LYS B C 1
ATOM 3228 O O . LYS B 1 171 ? -0.193 -18.859 1.596 1 83.31 171 LYS B O 1
ATOM 3233 N N . ASP B 1 172 ? 0.983 -17.797 0.123 1 82.5 172 ASP B N 1
ATOM 3234 C CA . ASP B 1 172 ? 0.044 -18.141 -0.942 1 82.5 172 ASP B CA 1
ATOM 3235 C C . ASP B 1 172 ? 0.555 -19.328 -1.767 1 82.5 172 ASP B C 1
ATOM 3237 O O . ASP B 1 172 ? -0.237 -20.078 -2.34 1 82.5 172 ASP B O 1
ATOM 3241 N N . PHE B 1 173 ? 1.839 -19.531 -1.741 1 90.88 173 PHE B N 1
ATOM 3242 C CA . PHE B 1 173 ? 2.396 -20.484 -2.693 1 90.88 173 PHE B CA 1
ATOM 3243 C C . PHE B 1 173 ? 3.26 -21.516 -1.982 1 90.88 173 PHE B C 1
ATOM 3245 O O . PHE B 1 173 ? 3.918 -22.328 -2.629 1 90.88 173 PHE B O 1
ATOM 3252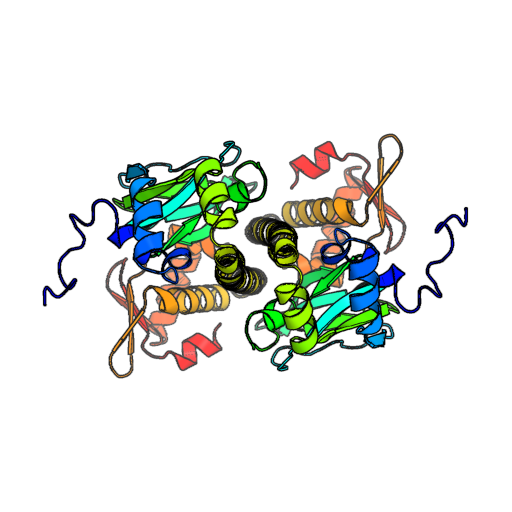 N N . GLY B 1 174 ? 3.277 -21.406 -0.673 1 93.12 174 GLY B N 1
ATOM 3253 C CA . GLY B 1 174 ? 4.09 -22.328 0.109 1 93.12 174 GLY B CA 1
ATOM 3254 C C . GLY B 1 174 ? 3.316 -23.531 0.604 1 93.12 174 GLY B C 1
ATOM 3255 O O . GLY B 1 174 ? 2.133 -23.438 0.93 1 93.12 174 GLY B O 1
ATOM 3256 N N . THR B 1 175 ? 3.969 -24.672 0.639 1 94.25 175 THR B N 1
ATOM 3257 C CA . THR B 1 175 ? 3.436 -25.891 1.222 1 94.25 175 THR B CA 1
ATOM 3258 C C . THR B 1 175 ? 4.375 -26.438 2.297 1 94.25 175 THR B C 1
ATOM 3260 O O . THR B 1 175 ? 5.492 -26.859 1.995 1 94.25 175 THR B O 1
ATOM 3263 N N . PRO B 1 176 ? 3.895 -26.391 3.5 1 93.44 176 PRO B N 1
ATOM 3264 C CA . PRO B 1 176 ? 4.75 -26.938 4.562 1 93.44 176 PRO B CA 1
ATOM 3265 C C . PRO B 1 176 ? 4.926 -28.453 4.465 1 93.44 176 PRO B C 1
ATOM 3267 O O . PRO B 1 176 ? 3.977 -29.156 4.137 1 93.44 176 PRO B O 1
ATOM 3270 N N . LYS B 1 177 ? 6.113 -28.844 4.512 1 92.38 177 LYS B N 1
ATOM 3271 C CA . LYS B 1 177 ? 6.457 -30.266 4.539 1 92.38 177 LYS B CA 1
ATOM 3272 C C . LYS B 1 177 ? 7.441 -30.578 5.664 1 92.38 177 LYS B C 1
ATOM 3274 O O . LYS B 1 177 ? 8.648 -30.344 5.523 1 92.38 177 LYS B O 1
ATOM 3279 N N . GLU B 1 178 ? 6.992 -31.203 6.691 1 87.88 178 GLU B N 1
ATOM 3280 C CA . GLU B 1 178 ? 7.836 -31.562 7.828 1 87.88 178 GLU B CA 1
ATOM 3281 C C . GLU B 1 178 ? 8.586 -30.344 8.359 1 87.88 178 GLU B C 1
ATOM 3283 O O . GLU B 1 178 ? 7.969 -29.344 8.734 1 87.88 178 GLU B O 1
ATOM 3288 N N . SER B 1 179 ? 9.992 -30.359 8.125 1 90.81 179 SER B N 1
ATOM 3289 C CA . SER B 1 179 ? 10.82 -29.281 8.68 1 90.81 179 SER B CA 1
ATOM 3290 C C . SER B 1 179 ? 11.172 -28.25 7.613 1 90.81 179 SER B C 1
ATOM 3292 O O . SER B 1 179 ? 11.984 -27.359 7.852 1 90.81 179 SER B O 1
ATOM 3294 N N . ILE B 1 180 ? 10.5 -28.5 6.445 1 93.38 180 ILE B N 1
ATOM 3295 C CA . ILE B 1 180 ? 10.82 -27.578 5.359 1 93.38 180 ILE B CA 1
ATOM 3296 C C . ILE B 1 180 ? 9.539 -27 4.773 1 93.38 180 ILE B C 1
ATOM 3298 O O . ILE B 1 180 ? 8.438 -27.422 5.141 1 93.38 180 ILE B O 1
ATOM 3302 N N . VAL B 1 181 ? 9.711 -25.938 3.98 1 96.5 181 VAL B N 1
ATOM 3303 C CA . VAL B 1 181 ? 8.594 -25.406 3.209 1 96.5 181 VAL B CA 1
ATOM 3304 C C . VAL B 1 181 ? 8.93 -25.438 1.721 1 96.5 181 VAL B C 1
ATOM 3306 O O . VAL B 1 181 ? 9.984 -24.969 1.301 1 96.5 181 VAL B O 1
ATOM 3309 N N . GLU B 1 182 ? 8.023 -26.031 0.985 1 96.69 182 GLU B N 1
ATOM 3310 C CA . GLU B 1 182 ? 8.172 -26.031 -0.467 1 96.69 182 GLU B CA 1
ATOM 3311 C C . GLU B 1 182 ? 7.438 -24.844 -1.087 1 96.69 182 GLU B C 1
ATOM 3313 O O . GLU B 1 182 ? 6.242 -24.656 -0.862 1 96.69 182 GLU B O 1
ATOM 3318 N N . LEU B 1 183 ? 8.188 -24.016 -1.803 1 95.44 183 LEU B N 1
ATOM 3319 C CA . LEU B 1 183 ? 7.633 -22.812 -2.395 1 95.44 183 LEU B CA 1
ATOM 3320 C C . LEU B 1 183 ? 7.637 -22.891 -3.916 1 95.44 183 LEU B C 1
ATOM 3322 O O . LEU B 1 183 ? 8.695 -23.016 -4.531 1 95.44 183 LEU B O 1
ATOM 3326 N N . GLU B 1 184 ? 6.473 -22.938 -4.484 1 93.81 184 GLU B N 1
ATOM 3327 C CA . GLU B 1 184 ? 6.355 -22.781 -5.93 1 93.81 184 GLU B CA 1
ATOM 3328 C C . GLU B 1 184 ? 6.363 -21.312 -6.324 1 93.81 184 GLU B C 1
ATOM 3330 O O . GLU B 1 184 ? 5.387 -20.594 -6.09 1 93.81 184 GLU B O 1
ATOM 3335 N N . ILE B 1 185 ? 7.402 -20.875 -6.961 1 91.81 185 ILE B N 1
ATOM 3336 C CA . ILE B 1 185 ? 7.582 -19.453 -7.23 1 91.81 185 ILE B CA 1
ATOM 3337 C C . ILE B 1 185 ? 6.926 -19.094 -8.562 1 91.81 185 ILE B C 1
ATOM 3339 O O . ILE B 1 185 ? 7.352 -19.578 -9.617 1 91.81 185 ILE B O 1
ATOM 3343 N N . PRO B 1 186 ? 6.047 -18.25 -8.523 1 90.06 186 PRO B N 1
ATOM 3344 C CA . PRO B 1 186 ? 5.379 -17.844 -9.766 1 90.06 186 PRO B CA 1
ATOM 3345 C C . PRO B 1 186 ? 6.117 -16.719 -10.492 1 90.06 186 PRO B C 1
ATOM 3347 O O . PRO B 1 186 ? 5.57 -16.125 -11.422 1 90.06 186 PRO B O 1
ATOM 3350 N N . LEU B 1 187 ? 7.316 -16.422 -10.117 1 92.81 187 LEU B N 1
ATOM 3351 C CA . LEU B 1 187 ? 8.055 -15.266 -10.625 1 92.81 187 LEU B CA 1
ATOM 3352 C C . LEU B 1 187 ? 9.375 -15.695 -11.242 1 92.81 187 LEU B C 1
ATOM 3354 O O . LEU B 1 187 ? 10.047 -16.594 -10.727 1 92.81 187 LEU B O 1
ATOM 3358 N N . SER B 1 188 ? 9.734 -15.07 -12.281 1 92.75 188 SER B N 1
ATOM 3359 C CA . SER B 1 188 ? 11.102 -15.188 -12.773 1 92.75 188 SER B CA 1
ATOM 3360 C C . SER B 1 188 ? 12.07 -14.398 -11.906 1 92.75 188 SER B C 1
ATOM 3362 O O . SER B 1 188 ? 11.648 -13.641 -11.023 1 92.75 188 SER B O 1
ATOM 3364 N N . ARG B 1 189 ? 13.312 -14.625 -12.164 1 93.88 189 ARG B N 1
ATOM 3365 C CA . ARG B 1 189 ? 14.32 -13.836 -11.461 1 93.88 189 ARG B CA 1
ATOM 3366 C C . ARG B 1 189 ? 14.148 -12.344 -11.766 1 93.88 189 ARG B C 1
ATOM 3368 O O . ARG B 1 189 ? 14.336 -11.508 -10.883 1 93.88 189 ARG B O 1
ATOM 3375 N N . GLU B 1 190 ? 13.797 -12.109 -12.984 1 93.69 190 GLU B N 1
ATOM 3376 C CA . GLU B 1 190 ? 13.531 -10.727 -13.375 1 93.69 190 GLU B CA 1
ATOM 3377 C C . GLU B 1 190 ? 12.328 -10.164 -12.617 1 93.69 190 GLU B C 1
ATOM 3379 O O . GLU B 1 190 ? 12.367 -9.023 -12.148 1 93.69 190 GLU B O 1
ATOM 3384 N N . ASP B 1 191 ? 11.336 -10.953 -12.523 1 93.75 191 ASP B N 1
ATOM 3385 C CA . ASP B 1 191 ? 10.148 -10.523 -11.781 1 93.75 191 ASP B CA 1
ATOM 3386 C C . ASP B 1 191 ? 10.477 -10.281 -10.312 1 93.75 191 ASP B C 1
ATOM 3388 O O . ASP B 1 191 ? 10 -9.305 -9.719 1 93.75 191 ASP B O 1
ATOM 3392 N N . MET B 1 192 ? 11.234 -11.188 -9.758 1 94.5 192 MET B N 1
ATOM 3393 C CA . MET B 1 192 ? 11.641 -11.008 -8.367 1 94.5 192 MET B CA 1
ATOM 3394 C C . MET B 1 192 ? 12.391 -9.688 -8.18 1 94.5 192 MET B C 1
ATOM 3396 O O . MET B 1 192 ? 12.133 -8.953 -7.227 1 94.5 192 MET B O 1
ATOM 3400 N N . ALA B 1 193 ? 13.297 -9.43 -9.109 1 94.12 193 ALA B N 1
ATOM 3401 C CA . ALA B 1 193 ? 14.07 -8.188 -9.094 1 94.12 193 ALA B CA 1
ATOM 3402 C C . ALA B 1 193 ? 13.148 -6.973 -9.164 1 94.12 193 ALA B C 1
ATOM 3404 O O . ALA B 1 193 ? 13.297 -6.027 -8.383 1 94.12 193 ALA B O 1
ATOM 3405 N N . ASN B 1 194 ? 12.188 -7.09 -10.039 1 92.31 194 ASN B N 1
ATOM 3406 C CA . ASN B 1 194 ? 11.234 -6.004 -10.234 1 92.31 194 ASN B CA 1
ATOM 3407 C C . ASN B 1 194 ? 10.352 -5.805 -9 1 92.31 194 ASN B C 1
ATOM 3409 O O . ASN B 1 194 ? 9.922 -4.684 -8.719 1 92.31 194 ASN B O 1
ATOM 3413 N N . TYR B 1 195 ? 10.148 -6.828 -8.297 1 93.31 195 TYR B N 1
ATOM 3414 C CA . TYR B 1 195 ? 9.297 -6.773 -7.113 1 93.31 195 TYR B CA 1
ATOM 3415 C C . TYR B 1 195 ? 10.031 -6.105 -5.953 1 93.31 195 TYR B C 1
ATOM 3417 O O . TYR B 1 195 ? 9.43 -5.348 -5.184 1 93.31 195 TYR B O 1
ATOM 3425 N N . ILE B 1 196 ? 11.289 -6.297 -5.871 1 92.56 196 ILE B N 1
ATOM 3426 C CA . ILE B 1 196 ? 11.992 -5.812 -4.688 1 92.56 196 ILE B CA 1
ATOM 3427 C C . ILE B 1 196 ? 12.898 -4.641 -5.066 1 92.56 196 ILE B C 1
ATOM 3429 O O . ILE B 1 196 ? 13.766 -4.242 -4.285 1 92.56 196 ILE B O 1
ATOM 3433 N N . GLY B 1 197 ? 12.727 -4.152 -6.262 1 88.81 197 GLY B N 1
ATOM 3434 C CA . GLY B 1 197 ? 13.477 -2.984 -6.695 1 88.81 197 GLY B CA 1
ATOM 3435 C C . GLY B 1 197 ? 14.969 -3.248 -6.836 1 88.81 197 GLY B C 1
ATOM 3436 O O . GLY B 1 197 ? 15.789 -2.508 -6.289 1 88.81 197 GLY B O 1
ATOM 3437 N N . SER B 1 198 ? 15.352 -4.184 -7.512 1 92.31 198 SER B N 1
ATOM 3438 C CA . SER B 1 198 ? 16.734 -4.594 -7.73 1 92.31 198 SER B CA 1
ATOM 3439 C C . SER B 1 198 ? 16.953 -5.062 -9.164 1 92.31 198 SER B C 1
ATOM 3441 O O . SER B 1 198 ? 16.203 -4.684 -10.07 1 92.31 198 SER B O 1
ATOM 3443 N N . THR B 1 199 ? 18.062 -5.668 -9.398 1 91.75 199 THR B N 1
ATOM 3444 C CA . THR B 1 199 ? 18.375 -6.207 -10.727 1 91.75 199 THR B CA 1
ATOM 3445 C C . THR B 1 199 ? 18.359 -7.73 -10.703 1 91.75 199 THR B C 1
ATOM 3447 O O . THR B 1 199 ? 18.547 -8.344 -9.648 1 91.75 199 THR B O 1
ATOM 3450 N N . ARG B 1 200 ? 18.109 -8.281 -11.914 1 93.38 200 ARG B N 1
ATOM 3451 C CA . ARG B 1 200 ? 18.078 -9.734 -12.062 1 93.38 200 ARG B CA 1
ATOM 3452 C C . ARG B 1 200 ? 19.391 -10.359 -11.578 1 93.38 200 ARG B C 1
ATOM 3454 O O . ARG B 1 200 ? 19.375 -11.391 -10.906 1 93.38 200 ARG B O 1
ATOM 3461 N N . GLU B 1 201 ? 20.484 -9.695 -11.906 1 95.75 201 GLU B N 1
ATOM 3462 C CA . GLU B 1 201 ? 21.812 -10.195 -11.547 1 95.75 201 GLU B CA 1
ATOM 3463 C C . GLU B 1 201 ? 21.984 -10.25 -10.039 1 95.75 201 GLU B C 1
ATOM 3465 O O . GLU B 1 201 ? 22.484 -11.25 -9.5 1 95.75 201 GLU B O 1
ATOM 3470 N N . THR B 1 202 ? 21.594 -9.281 -9.422 1 95.12 202 THR B N 1
ATOM 3471 C CA . THR B 1 202 ? 21.734 -9.203 -7.969 1 95.12 202 THR B CA 1
ATOM 3472 C C . THR B 1 202 ? 20.859 -10.25 -7.289 1 95.12 202 THR B C 1
ATOM 3474 O O . THR B 1 202 ? 21.297 -10.938 -6.363 1 95.12 202 THR B O 1
ATOM 3477 N N . VAL B 1 203 ? 19.656 -10.406 -7.742 1 96 203 VAL B N 1
ATOM 3478 C CA . VAL B 1 203 ? 18.719 -11.383 -7.176 1 96 203 VAL B CA 1
ATOM 3479 C C . VAL B 1 203 ? 19.297 -12.789 -7.332 1 96 203 VAL B C 1
ATOM 3481 O O . VAL B 1 203 ? 19.281 -13.578 -6.387 1 96 203 VAL B O 1
ATOM 3484 N N . SER B 1 204 ? 19.781 -13.102 -8.492 1 96.25 204 SER B N 1
ATOM 3485 C CA . SER B 1 204 ? 20.375 -14.414 -8.742 1 96.25 204 SER B CA 1
ATOM 3486 C C . SER B 1 204 ? 21.516 -14.695 -7.789 1 96.25 204 SER B C 1
ATOM 3488 O O . SER B 1 204 ? 21.594 -15.773 -7.203 1 96.25 204 SER B O 1
ATOM 3490 N N . ARG B 1 205 ? 22.328 -13.664 -7.602 1 96.94 205 ARG B N 1
ATOM 3491 C CA . ARG B 1 205 ? 23.484 -13.812 -6.715 1 96.94 205 ARG B CA 1
ATOM 3492 C C . ARG B 1 205 ? 23.031 -14.023 -5.273 1 96.94 205 ARG B C 1
ATOM 3494 O O . ARG B 1 205 ? 23.594 -14.859 -4.559 1 96.94 205 ARG B O 1
ATOM 3501 N N . LYS B 1 206 ? 22.109 -13.281 -4.867 1 96.81 206 LYS B N 1
ATOM 3502 C CA . LYS B 1 206 ? 21.641 -13.367 -3.486 1 96.81 206 LYS B CA 1
ATOM 3503 C C . LYS B 1 206 ? 20.938 -14.695 -3.232 1 96.81 206 LYS B C 1
ATOM 3505 O O . LYS B 1 206 ? 21.031 -15.258 -2.143 1 96.81 206 LYS B O 1
ATOM 3510 N N . LEU B 1 207 ? 20.203 -15.172 -4.203 1 96.88 207 LEU B N 1
ATOM 3511 C CA . LEU B 1 207 ? 19.594 -16.484 -4.082 1 96.88 207 LEU B CA 1
ATOM 3512 C C . LEU B 1 207 ? 20.656 -17.578 -3.934 1 96.88 207 LEU B C 1
ATOM 3514 O O . LEU B 1 207 ? 20.516 -18.484 -3.113 1 96.88 207 LEU B O 1
ATOM 3518 N N . SER B 1 208 ? 21.688 -17.453 -4.723 1 97.12 208 SER B N 1
ATOM 3519 C CA . SER B 1 208 ? 22.797 -18.406 -4.617 1 97.12 208 SER B CA 1
ATOM 3520 C C . SER B 1 208 ? 23.438 -18.344 -3.238 1 97.12 208 SER B C 1
ATOM 3522 O O . SER B 1 208 ? 23.781 -19.375 -2.664 1 97.12 208 SER B O 1
ATOM 3524 N N . SER B 1 209 ? 23.578 -17.141 -2.773 1 97.12 209 SER B N 1
ATOM 3525 C CA . SER B 1 209 ? 24.156 -16.969 -1.447 1 97.12 209 SER B CA 1
ATOM 3526 C C . SER B 1 209 ? 23.297 -17.625 -0.372 1 97.12 209 SER B C 1
ATOM 3528 O O . SER B 1 209 ? 23.812 -18.297 0.522 1 97.12 209 SER B O 1
ATOM 3530 N N . LEU B 1 210 ? 22.031 -17.422 -0.43 1 97.06 210 LEU B N 1
ATOM 3531 C CA . LEU B 1 210 ? 21.109 -18.031 0.52 1 97.06 210 LEU B CA 1
ATOM 3532 C C . LEU B 1 210 ? 21.203 -19.562 0.462 1 97.06 210 LEU B C 1
ATOM 3534 O O . LEU B 1 210 ? 21.094 -20.234 1.491 1 97.06 210 LEU B O 1
ATOM 3538 N N . GLN B 1 211 ? 21.344 -20.094 -0.734 1 97.31 211 GLN B N 1
ATOM 3539 C CA . GLN B 1 211 ? 21.516 -21.531 -0.9 1 97.31 211 GLN B CA 1
ATOM 3540 C C . GLN B 1 211 ? 22.828 -22 -0.301 1 97.31 211 GLN B C 1
ATOM 3542 O O . GLN B 1 211 ? 22.875 -23.031 0.369 1 97.31 211 GLN B O 1
ATOM 3547 N N . ASP B 1 212 ? 23.891 -21.266 -0.562 1 97.44 212 ASP B N 1
ATOM 3548 C CA . ASP B 1 212 ? 25.203 -21.609 -0.02 1 97.44 212 ASP B CA 1
ATOM 3549 C C . ASP B 1 212 ? 25.172 -21.625 1.507 1 97.44 212 ASP B C 1
ATOM 3551 O O . ASP B 1 212 ? 25.875 -22.406 2.137 1 97.44 212 ASP B O 1
ATOM 3555 N N . ASP B 1 213 ? 24.359 -20.75 2.039 1 96.81 213 ASP B N 1
ATOM 3556 C CA . ASP B 1 213 ? 24.219 -20.656 3.488 1 96.81 213 ASP B CA 1
ATOM 3557 C C . ASP B 1 213 ? 23.25 -21.719 4.016 1 96.81 213 ASP B C 1
ATOM 3559 O O . ASP B 1 213 ? 22.938 -21.75 5.207 1 96.81 213 ASP B O 1
ATOM 3563 N N . ASN B 1 214 ? 22.734 -22.516 3.184 1 97.12 214 ASN B N 1
ATOM 3564 C CA . ASN B 1 214 ? 21.844 -23.641 3.48 1 97.12 214 ASN B CA 1
ATOM 3565 C C . ASN B 1 214 ? 20.516 -23.172 4.047 1 97.12 214 ASN B C 1
ATOM 3567 O O . ASN B 1 214 ? 19.906 -23.859 4.863 1 97.12 214 ASN B O 1
ATOM 3571 N N . ILE B 1 215 ? 20.109 -22.031 3.684 1 97.38 215 ILE B N 1
ATOM 3572 C CA . ILE B 1 215 ? 18.812 -21.5 4.121 1 97.38 215 ILE B CA 1
ATOM 3573 C C . ILE B 1 215 ? 17.719 -21.938 3.156 1 97.38 215 ILE B C 1
ATOM 3575 O O . ILE B 1 215 ? 16.609 -22.266 3.58 1 97.38 215 ILE B O 1
ATOM 3579 N N . ILE B 1 216 ? 18.062 -21.906 1.934 1 98.06 216 ILE B N 1
ATOM 3580 C CA . ILE B 1 216 ? 17.125 -22.359 0.912 1 98.06 216 ILE B CA 1
ATOM 3581 C C . ILE B 1 216 ? 17.828 -23.312 -0.044 1 98.06 216 ILE B C 1
ATOM 3583 O O . ILE B 1 216 ? 19.047 -23.484 0.018 1 98.06 216 ILE B O 1
ATOM 3587 N N . GLU B 1 217 ? 17.047 -24.016 -0.842 1 97.75 217 GLU B N 1
ATOM 3588 C CA . GLU B 1 217 ? 17.531 -24.844 -1.944 1 97.75 217 GLU B CA 1
ATOM 3589 C C . GLU B 1 217 ? 16.766 -24.562 -3.229 1 97.75 217 GLU B C 1
ATOM 3591 O O . GLU B 1 217 ? 15.531 -24.594 -3.244 1 97.75 217 GLU B O 1
ATOM 3596 N N . LEU B 1 218 ? 17.5 -24.25 -4.211 1 96.75 218 LEU B N 1
ATOM 3597 C CA . LEU B 1 218 ? 16.891 -23.969 -5.504 1 96.75 218 LEU B CA 1
ATOM 3598 C C . LEU B 1 218 ? 16.688 -25.25 -6.301 1 96.75 218 LEU B C 1
ATOM 3600 O O . LEU B 1 218 ? 17.625 -26.031 -6.48 1 96.75 218 LEU B O 1
ATOM 3604 N N . ILE B 1 219 ? 15.477 -25.5 -6.641 1 95.5 219 ILE B N 1
ATOM 3605 C CA . ILE B 1 219 ? 15.164 -26.625 -7.512 1 95.5 219 ILE B CA 1
ATOM 3606 C C . ILE B 1 219 ? 14.656 -26.125 -8.859 1 95.5 219 ILE B C 1
ATOM 3608 O O . ILE B 1 219 ? 13.469 -25.812 -9 1 95.5 219 ILE B O 1
ATOM 3612 N N . GLY B 1 220 ? 15.461 -26.047 -9.789 1 89.94 220 GLY B N 1
ATOM 3613 C CA . GLY B 1 220 ? 15.086 -25.422 -11.047 1 89.94 220 GLY B CA 1
ATOM 3614 C C . GLY B 1 220 ? 14.789 -23.938 -10.906 1 89.94 220 GLY B C 1
ATOM 3615 O O . GLY B 1 220 ? 15.391 -23.25 -10.078 1 89.94 220 GLY B O 1
ATOM 3616 N N . ASN B 1 221 ? 13.891 -23.406 -11.766 1 86.38 221 ASN B N 1
ATOM 3617 C CA . ASN B 1 221 ? 13.594 -21.969 -11.766 1 86.38 221 ASN B CA 1
ATOM 3618 C C . ASN B 1 221 ? 12.234 -21.688 -11.133 1 86.38 221 ASN B C 1
ATOM 3620 O O . ASN B 1 221 ? 11.891 -20.516 -10.898 1 86.38 221 ASN B O 1
ATOM 3624 N N . LYS B 1 222 ? 11.578 -22.75 -10.75 1 89.94 222 LYS B N 1
ATOM 3625 C CA . LYS B 1 222 ? 10.203 -22.484 -10.336 1 89.94 222 LYS B CA 1
ATOM 3626 C C . LYS B 1 222 ? 9.961 -22.969 -8.906 1 89.94 222 LYS B C 1
ATOM 3628 O O . LYS B 1 222 ? 8.875 -22.781 -8.359 1 89.94 222 LYS B O 1
ATOM 3633 N N . LYS B 1 223 ? 10.945 -23.594 -8.328 1 95.25 223 LYS B N 1
ATOM 3634 C CA . LYS B 1 223 ? 10.727 -24.156 -7.004 1 95.25 223 LYS B CA 1
ATOM 3635 C C . LYS B 1 223 ? 11.883 -23.828 -6.066 1 95.25 223 LYS B C 1
ATOM 3637 O O . LYS B 1 223 ? 13.055 -23.906 -6.457 1 95.25 223 LYS B O 1
ATOM 3642 N N . ILE B 1 224 ? 11.539 -23.406 -4.875 1 97.12 224 ILE B N 1
ATOM 3643 C CA . ILE B 1 224 ? 12.516 -23.141 -3.824 1 97.12 224 ILE B CA 1
ATOM 3644 C C . ILE B 1 224 ? 12.117 -23.891 -2.553 1 97.12 224 ILE B C 1
ATOM 3646 O O . ILE B 1 224 ? 10.961 -23.844 -2.133 1 97.12 224 ILE B O 1
ATOM 3650 N N . ILE B 1 225 ? 13.008 -24.625 -2.029 1 97.69 225 ILE B N 1
ATOM 3651 C CA . ILE B 1 225 ? 12.797 -25.266 -0.735 1 97.69 225 ILE B CA 1
ATOM 3652 C C . ILE B 1 225 ? 13.367 -24.391 0.375 1 97.69 225 ILE B C 1
ATOM 3654 O O . ILE B 1 225 ? 14.562 -24.078 0.374 1 97.69 225 ILE B O 1
ATOM 3658 N N . ILE B 1 226 ? 12.594 -23.984 1.266 1 97.94 226 ILE B N 1
ATOM 3659 C CA . ILE B 1 226 ? 13.055 -23.25 2.439 1 97.94 226 ILE B CA 1
ATOM 3660 C C . ILE B 1 226 ? 13.5 -24.234 3.521 1 97.94 226 ILE B C 1
ATOM 3662 O O . ILE B 1 226 ? 12.672 -24.906 4.137 1 97.94 226 ILE B O 1
ATOM 3666 N N . LYS B 1 227 ? 14.719 -24.312 3.793 1 97.5 227 LYS B N 1
ATOM 3667 C CA . LYS B 1 227 ? 15.297 -25.297 4.711 1 97.5 227 LYS B CA 1
ATOM 3668 C C . LYS B 1 227 ? 15.281 -24.766 6.148 1 97.5 227 LYS B C 1
ATOM 3670 O O . LYS B 1 227 ? 15.195 -25.562 7.094 1 97.5 227 LYS B O 1
ATOM 3675 N N . ASP B 1 228 ? 15.406 -23.531 6.305 1 96.31 228 ASP B N 1
ATOM 3676 C CA . ASP B 1 228 ? 15.422 -22.891 7.621 1 96.31 228 ASP B CA 1
ATOM 3677 C C . ASP B 1 228 ? 14.555 -21.641 7.641 1 96.31 228 ASP B C 1
ATOM 3679 O O . ASP B 1 228 ? 15.047 -20.531 7.438 1 96.31 228 ASP B O 1
ATOM 3683 N N . LEU B 1 229 ? 13.383 -21.781 8 1 94.94 229 LEU B N 1
ATOM 3684 C CA . LEU B 1 229 ? 12.406 -20.703 7.984 1 94.94 229 LEU B CA 1
ATOM 3685 C C . LEU B 1 229 ? 12.758 -19.641 9.008 1 94.94 229 LEU B C 1
ATOM 3687 O O . LEU B 1 229 ? 12.594 -18.438 8.742 1 94.94 229 LEU B O 1
ATOM 3691 N N . ASN B 1 230 ? 13.234 -20.031 10.109 1 94.69 230 ASN B N 1
ATOM 3692 C CA . ASN B 1 230 ? 13.609 -19.094 11.164 1 94.69 230 ASN B CA 1
ATOM 3693 C C . ASN B 1 230 ? 14.727 -18.156 10.711 1 94.69 230 ASN B C 1
ATOM 3695 O O . ASN B 1 230 ? 14.672 -16.953 10.938 1 94.69 230 ASN B O 1
ATOM 3699 N N . LEU B 1 231 ? 15.688 -18.719 10.125 1 95 231 LEU B N 1
ATOM 3700 C CA . LEU B 1 231 ? 16.797 -17.922 9.641 1 95 231 LEU B CA 1
ATOM 3701 C C . LEU B 1 231 ? 16.344 -16.969 8.539 1 95 231 LEU B C 1
ATOM 3703 O O . LEU B 1 231 ? 16.797 -15.82 8.461 1 95 231 LEU B O 1
ATOM 3707 N N . LEU B 1 232 ? 15.453 -17.469 7.688 1 95.25 232 LEU B N 1
ATOM 3708 C CA . LEU B 1 232 ? 14.906 -16.625 6.633 1 95.25 232 LEU B CA 1
ATOM 3709 C C . LEU B 1 232 ? 14.148 -15.445 7.227 1 95.25 232 LEU B C 1
ATOM 3711 O O . LEU B 1 232 ? 14.297 -14.305 6.766 1 95.25 232 LEU B O 1
ATOM 3715 N N . GLU B 1 233 ? 13.398 -15.68 8.258 1 93 233 GLU B N 1
ATOM 3716 C CA . GLU B 1 233 ? 12.625 -14.641 8.938 1 93 233 GLU B CA 1
ATOM 3717 C C . GLU B 1 233 ? 13.547 -13.609 9.586 1 93 233 GLU B C 1
ATOM 3719 O O . GLU B 1 233 ? 13.25 -12.414 9.578 1 93 233 GLU B O 1
ATOM 3724 N N . ASN B 1 234 ? 14.625 -14.086 10.055 1 91.75 234 ASN B N 1
ATOM 3725 C CA . ASN B 1 234 ? 15.578 -13.203 10.711 1 91.75 234 ASN B CA 1
ATOM 3726 C C . ASN B 1 234 ? 16.281 -12.289 9.703 1 91.75 234 ASN B C 1
ATOM 3728 O O . ASN B 1 234 ? 16.703 -11.18 10.047 1 91.75 234 ASN B O 1
ATOM 3732 N N . LEU B 1 235 ? 16.422 -12.828 8.508 1 91.06 235 LEU B N 1
ATOM 3733 C CA . LEU B 1 235 ? 17.047 -12.031 7.461 1 91.06 235 LEU B CA 1
ATOM 3734 C C . LEU B 1 235 ? 16.094 -10.945 6.961 1 91.06 235 LEU B C 1
ATOM 3736 O O . LEU B 1 235 ? 16.547 -9.898 6.477 1 91.06 235 LEU B O 1
ATOM 3740 N N . ALA B 1 236 ? 14.836 -11.203 7.055 1 87.56 236 ALA B N 1
ATOM 3741 C CA . ALA B 1 236 ? 13.82 -10.32 6.488 1 87.56 236 ALA B CA 1
ATOM 3742 C C . ALA B 1 236 ? 13.523 -9.156 7.422 1 87.56 236 ALA B C 1
ATOM 3744 O O . ALA B 1 236 ? 13.359 -8.016 6.977 1 87.56 236 ALA B O 1
#

Foldseek 3Di:
DDDPPDDCPPPQFQCLVCQAQLCVPPPSVLSNVQRVQKDKDKDAAFDWPDAFFDWAQKKKAWSAAKKWKWDADPVGATATQDIDGTNYMDDVVCLVPGDTHHTIMTTNHITMIIMHGSVRVVVSCVVPVVSVVSVVVVVVVSVVVNVLLVVLLPDPDVLLSLLSVQVVQCVPAWDDDDQKIKGFASDFLSRSCSHNVHHSVVSVVSVVVCVVVVQWDDDPGGMIMGNNNPVSVVSD/DDDPPDDCPPPQFQCLVCQAQLCVPPPSVLSNVQRVQKDKDKDAAFDWPDAFFDWAQKKKAWQAAKKWKWDADPVGATATQDIDGTNYMDDVVCLVPGDTHHTIMTTNHITMIIMHGSVRVVVSCVVPVCSVVSVVVVVVVSVVVNVLLVVLLPDPDVLLSLLSVQVVQCVPAWDDDDQKIKGFASDFLSRSCSHNVHHSVVSVVSVVVCVVVVQWDDDPGGMIMGNNNPVSVVSD

InterPro domains:
  IPR000595 Cyclic nucleotide-binding domain [PF00027] (41-127)
  IPR000595 Cyclic nucleotide-binding domain [PS50042] (22-142)
  IPR000595 Cyclic nucleotide-binding domain [SM00100] (22-143)
  IPR000595 Cyclic nucleotide-binding domain [cd00038] (22-136)
  IPR012318 Crp-type HTH domain [PF13545] (160-235)
  IPR012318 Crp-type HTH domain [PR00034] (185-201)
  IPR012318 Crp-type HTH domain [PR00034] (201-216)
  IPR012318 Crp-type HTH domain [PS51063] (156-230)
  IPR012318 Crp-type HTH domain [SM00419] (179-228)
  IPR014710 RmlC-like jelly roll fold [G3DSA:2.60.120.10] (13-151)
  IPR018335 Transcription regulator HTH, Crp-type, conserved site [PS00042] (187-210)
  IPR018490 Cyclic nucleotide-binding domain superfamily [SSF51206] (17-155)
  IPR036388 Winged helix-like DNA-binding domain superfamily [G3DSA:1.10.10.10] (156-236)
  IPR036390 Winged helix DNA-binding domain superfamily [SSF46785] (157-236)
  IPR050397 Global Transcriptional Regulators in Environmental Response [PTHR24567] (22-235)

Organism: NCBI:txid1720316

Secondary structure (DSSP, 8-state):
---TTS-TTS--SHHHHHHSTTTTTS-HHHHHHHHTTPEEEEE-TT-EEE-TT-EE-EEEEEEES-EEEEEE-TTS-EEEEEEE-TT-EE-HHHHHS-EE-SSEEEESSSEEEEEEEHHHHHHHHHH-THHHHHHHHHHHHHHHHHHHHHHHHH-S-HHHHHHHHHHHHHHHHEEEETTEEEEE--S-HHHHHHHHTS-HHHHHHHHHHHHHTTSEEEETTTEEEES-HHHHHHH-/---S-S-TTS--SHHHHHHSTTTTTS-HHHHHHHHTTPEEEEE-TT-EEE-TT-EE-EEEEEEES-EEEEEE-TTS-EEEEEEE-TT-EE-HHHHHS-EE-SSEEEESSSEEEEEEEHHHHHHHHHH-THHHHHHHHHHHHHHHHHHHHHHHHH-S-HHHHHHHHHHHHHHHHEEEETTEEEEE--S-HHHHHHHHTS-HHHHHHHHHHHHHTTSEEEETTTEEEES-HHHHHHH-

Sequence (472 aa):
MSNCNGVCDLCQGKYCAKKVSIFSILPEEELAQITNKLEVRKYKKNDMLFFEGDISDKLFLINKGKIKAFKYTRDGKEQIIYILAEGDFIGDMSLIKQSEFKFNAIAMEDSTISILTKKDFDKILLNNPTIALKILGVIHDRVVNLENQIQRLGTKDIESRLAGLLLSLIKDFGTPKESIVELEIPLSREDMANYIGSTRETVSRKLSSLQDDNIIELIGNKKIIIKDLNLLENLAMSNCNGVCDLCQGKYCAKKVSIFSILPEEELAQITNKLEVRKYKKNDMLFFEGDISDKLFLINKGKIKAFKYTRDGKEQIIYILAEGDFIGDMSLIKQSEFKFNAIAMEDSTISILTKKDFDKILLNNPTIALKILGVIHDRVVNLENQIQRLGTKDIESRLAGLLLSLIKDFGTPKESIVELEIPLSREDMANYIGSTRETVSRKLSSLQDDNIIELIGNKKIIIKDLNLLENLA

Nearest PDB structures (foldseek):
  4cyd-assembly2_C  TM=9.306E-01  e=2.236E-22  Corynebacterium glutamicum
  3i54-assembly1_A  TM=9.223E-01  e=1.088E-21  Mycobacterium tuberculosis
  3i54-assembly2_C  TM=9.395E-01  e=3.514E-21  Mycobacterium tuberculosis
  3h3u-assembly1_A  TM=8.881E-01  e=2.432E-20  Mycobacterium tuberculosis H37Rv
  3d0s-assembly1_B  TM=8.083E-01  e=1.035E-18  Mycobacterium tuberculosis

Radius of gyration: 23.31 Å; Cα contacts (8 Å, |Δi|>4): 926; chains: 2; bounding box: 54×68×46 Å

Solvent-accessible surface area (backbone atoms only — not comparable to full-atom values): 24257 Å² total; per-residue (Å²): 138,86,72,88,74,68,83,73,78,70,60,71,50,47,60,43,40,47,52,23,59,63,42,43,77,46,55,67,74,57,31,42,60,48,17,74,62,43,46,78,45,78,41,48,56,72,34,68,79,49,48,54,62,42,75,38,45,41,28,41,32,30,63,35,41,36,36,38,28,29,37,70,29,83,89,67,44,58,24,46,76,45,81,39,38,59,29,34,69,48,42,64,59,20,55,76,40,83,40,55,38,86,36,27,31,32,23,72,29,63,23,35,33,35,35,38,42,30,71,59,47,50,55,50,39,72,75,32,61,68,46,51,57,43,40,48,53,54,50,44,54,49,46,51,52,48,54,51,48,43,43,37,42,38,32,83,51,61,63,24,26,51,33,39,51,53,57,60,44,35,74,80,36,38,42,81,46,94,81,31,33,40,28,56,46,92,48,51,59,55,50,50,10,23,50,53,45,57,45,42,68,56,45,53,51,45,51,48,49,39,32,75,68,57,34,32,42,76,50,78,80,41,33,38,36,34,53,32,63,67,62,41,58,70,49,60,137,87,71,88,76,67,82,72,79,68,61,71,48,47,60,43,41,48,50,22,62,64,43,43,76,46,55,68,73,58,31,43,61,48,17,72,62,44,47,77,44,79,40,47,57,71,34,68,77,48,47,54,63,41,76,41,46,42,30,41,33,30,62,35,40,36,37,40,29,30,37,71,31,84,88,66,43,58,24,45,77,43,80,39,38,59,28,33,70,48,41,63,58,21,57,76,40,85,40,53,37,85,36,28,31,32,24,72,30,63,25,37,34,35,35,38,43,31,72,59,48,49,54,50,38,73,75,32,61,69,46,48,56,43,41,49,52,54,49,44,54,48,45,52,52,48,54,52,48,42,42,38,44,37,31,84,52,62,63,24,25,51,32,39,50,54,56,60,45,35,75,82,36,39,43,82,48,94,82,31,34,42,27,56,48,94,48,51,58,55,49,49,10,23,50,52,46,58,44,43,69,55,45,54,51,46,52,50,48,38,32,74,70,57,34,32,43,76,49,77,81,43,32,37,36,35,54,31,62,68,63,41,58,72,49,60